Protein AF-0000000087636362 (afdb_homodimer)

Sequence (412 aa):
MTAKDYLDYIVNEIHRTIVATVDDDGLPVTAAIDMMDCDSNGLYFLTAKGKGFYDRLKKREFLALTAMKGEDTMSSVAVSIRGKVRELGYDKIPELFEKNLYMRKIYPTEESMRALTVFQIYEGSGEWFDLSKKPIERASFTFGGVKMKAEGYFITDACIGCGRCTAVCPQDCIIQDGVSYVVQQEHCLHCGNCMKACLVGAVERRMTAKDYLDYIVNEIHRTIVATVDDDGLPVTAAIDMMDCDSNGLYFLTAKGKGFYDRLKKREFLALTAMKGEDTMSSVAVSIRGKVRELGYDKIPELFEKNLYMRKIYPTEESMRALTVFQIYEGSGEWFDLSKKPIERASFTFGGVKMKAEGYFITDACIGCGRCTAVCPQDCIIQDGVSYVVQQEHCLHCGNCMKACLVGAVERR

Solvent-accessible surface area (backbone atoms only — not comparable to full-atom values): 21371 Å² total; per-residue (Å²): 135,53,54,58,52,54,48,46,42,41,36,77,72,50,22,57,26,40,36,23,33,43,49,95,84,62,43,37,43,48,45,81,44,54,36,68,41,63,55,94,62,36,40,29,31,69,48,29,66,49,26,69,67,40,53,34,38,71,72,64,32,42,37,11,28,35,32,62,45,61,91,47,76,68,50,19,35,35,40,31,40,37,31,35,42,47,78,71,40,54,82,58,48,67,64,47,41,71,77,37,58,68,48,44,76,58,35,66,43,73,68,36,45,65,35,39,33,30,38,31,41,43,28,30,40,35,38,41,40,30,50,55,42,88,69,37,42,43,48,76,44,45,38,67,82,47,78,84,73,81,69,44,65,44,53,47,90,64,41,83,48,81,59,57,36,45,76,30,39,59,63,63,36,50,44,78,53,84,66,29,54,42,56,42,68,42,36,57,85,47,37,41,42,37,43,72,54,36,87,73,63,23,45,44,78,79,136,53,52,60,54,55,48,45,41,40,33,75,72,49,22,57,26,40,34,22,32,44,48,98,85,62,44,37,43,48,42,80,44,53,37,68,40,64,56,95,61,35,40,30,32,68,48,29,66,49,25,69,66,40,52,37,39,71,73,64,32,41,36,12,28,35,32,60,46,62,90,46,76,67,50,20,35,36,40,30,39,37,30,34,42,47,80,72,40,54,82,59,47,68,63,47,39,71,79,39,63,68,49,44,76,57,34,66,43,73,67,35,45,66,34,39,34,31,35,30,40,43,28,30,40,35,38,41,42,29,49,55,42,89,69,37,42,42,48,75,44,44,38,65,81,47,78,83,73,81,70,43,66,44,54,47,88,63,43,83,48,81,59,56,35,46,76,31,37,55,63,64,36,50,43,79,54,84,65,30,53,42,55,42,67,41,35,58,84,48,38,41,45,37,43,71,54,35,88,73,65,22,45,43,77,79

Organism: NCBI:txid103891

InterPro domains:
  IPR011576 Pyridoxamine 5'-phosphate oxidase, N-terminal [PF01243] (9-120)
  IPR012349 FMN-binding split barrel [G3DSA:2.30.110.10] (1-151)
  IPR017896 4Fe-4S ferredoxin-type, iron-sulphur binding domain [PF12838] (159-202)
  IPR017896 4Fe-4S ferredoxin-type, iron-sulphur binding domain [PS51379] (150-179)
  IPR017896 4Fe-4S ferredoxin-type, iron-sulphur binding domain [PS51379] (180-206)
  IPR017900 4Fe-4S ferredoxin, iron-sulphur binding, conserved site [PS00198] (159-170)
  IPR050294 Ion-translocating oxidoreductase complex subunit B [PTHR42859] (136-204)

Nearest PDB structures (foldseek):
  2hhz-assembly1_A  TM=7.891E-01  e=2.527E-10  Streptococcus suis 89/1591
  1jnw-assembly1_A-2  TM=7.064E-01  e=2.526E-08  Escherichia coli
  1wv4-assembly1_A  TM=8.082E-01  e=1.285E-06  Escherichia coli
  3dnh-assembly1_A  TM=7.489E-01  e=1.209E-06  Agrobacterium fabrum str. C58
  6ymh-assembly1_AAA  TM=5.806E-01  e=2.604E-07  Escherichia coli K-12

Radius of gyration: 22.86 Å; Cα contacts (8 Å, |Δi|>4): 965; chains: 2; bounding box: 47×76×47 Å

pLDDT: mean 96.62, std 2.36, range [84.81, 98.94]

Foldseek 3Di:
DAPQVVLCCQCPVFQKKKKWFADPVRHIDIDIWGFQDDDQQFTKTKDFCPDPVNVRCVVPQKMKIKTKDDDDDQAMKIKIKIAGKDWPFLVCVVVSCVSPVCVCVVVVDPVSSNRMTMMGRGWIKMKIWGNNDQLTFMDIHIHNPDDDDDFAKFFAPLAQQPCQLCVQAPRSQWADDDSGITGPRGRHPRPCRSCVRDPRRRMDGD/DAPQVVLCCQCPVFQKKKKWFADPVRHIDIDIWGFQDDDQQFTKTKDFCPDPVNVRCVVPQKMKIKTKDDDDDQAMKIKIKIAGKDWPFLVCVVVSCVSPVCVCVVQVDPVSSNRMTMMGRGWIKMKIWGNNDQLTFMDIHIHNPDDDDDFAKFFAPLAQQPCQLCVQAPRSQWADDDSGITGPRGRHPRPCRSCVRDPRRRMDGD

Structure (mmCIF, N/CA/C/O backbone):
data_AF-0000000087636362-model_v1
#
loop_
_entity.id
_entity.type
_entity.pdbx_description
1 polymer Ferredoxin
#
loop_
_atom_site.group_PDB
_atom_site.id
_atom_site.type_symbol
_atom_site.label_atom_id
_atom_site.label_alt_id
_atom_site.label_comp_id
_atom_site.label_asym_id
_atom_site.label_entity_id
_atom_site.label_seq_id
_atom_site.pdbx_PDB_ins_code
_atom_site.Cartn_x
_atom_site.Cartn_y
_atom_site.Cartn_z
_atom_site.occupancy
_atom_site.B_iso_or_equiv
_atom_site.auth_seq_id
_atom_site.auth_comp_id
_atom_site.auth_asym_id
_atom_site.auth_atom_id
_atom_site.pdbx_PDB_model_num
ATOM 1 N N . MET A 1 1 ? -16.781 -16.875 3.848 1 84.81 1 MET A N 1
ATOM 2 C CA . MET A 1 1 ? -16.781 -15.492 4.344 1 84.81 1 MET A CA 1
ATOM 3 C C . MET A 1 1 ? -17.438 -14.555 3.342 1 84.81 1 MET A C 1
ATOM 5 O O . MET A 1 1 ? -17.344 -14.766 2.131 1 84.81 1 MET A O 1
ATOM 9 N N . THR A 1 2 ? -18.188 -13.602 3.812 1 91.44 2 THR A N 1
ATOM 10 C CA . THR A 1 2 ? -18.844 -12.594 2.986 1 91.44 2 THR A CA 1
ATOM 11 C C . THR A 1 2 ? -17.984 -11.344 2.869 1 91.44 2 THR A C 1
ATOM 13 O O . THR A 1 2 ? -16.984 -11.203 3.576 1 91.44 2 THR A O 1
ATOM 16 N N . ALA A 1 3 ? -18.375 -10.5 1.965 1 94.81 3 ALA A N 1
ATOM 17 C CA . ALA A 1 3 ? -17.672 -9.227 1.834 1 94.81 3 ALA A CA 1
ATOM 18 C C . ALA A 1 3 ? -17.641 -8.484 3.164 1 94.81 3 ALA A C 1
ATOM 20 O O . ALA A 1 3 ? -16.625 -7.898 3.531 1 94.81 3 ALA A O 1
ATOM 21 N N . LYS A 1 4 ? -18.719 -8.492 3.857 1 95.5 4 LYS A N 1
ATOM 22 C CA . LYS A 1 4 ? -18.828 -7.809 5.145 1 95.5 4 LYS A CA 1
ATOM 23 C C . LYS A 1 4 ? -17.797 -8.344 6.133 1 95.5 4 LYS A C 1
ATOM 25 O O . LYS A 1 4 ? -17.234 -7.582 6.93 1 95.5 4 LYS A O 1
ATOM 30 N N . ASP A 1 5 ? -17.562 -9.617 6.137 1 97.25 5 ASP A N 1
ATOM 31 C CA . ASP A 1 5 ? -16.594 -10.234 7.023 1 97.25 5 ASP A CA 1
ATOM 32 C C . ASP A 1 5 ? -15.18 -9.703 6.746 1 97.25 5 ASP A C 1
ATOM 34 O O . ASP A 1 5 ? -14.414 -9.445 7.676 1 97.25 5 ASP A O 1
ATOM 38 N N . TYR A 1 6 ? -14.836 -9.562 5.465 1 97.69 6 TYR A N 1
ATOM 39 C CA . TYR A 1 6 ? -13.523 -9.047 5.102 1 97.69 6 TYR A CA 1
ATOM 40 C C . TYR A 1 6 ? -13.375 -7.586 5.508 1 97.69 6 TYR A C 1
ATOM 42 O O . TYR A 1 6 ? -12.328 -7.176 6.008 1 97.69 6 TYR A O 1
ATOM 50 N N . LEU A 1 7 ? -14.445 -6.812 5.277 1 98.31 7 LEU A N 1
ATOM 51 C CA . LEU A 1 7 ? -14.406 -5.41 5.668 1 98.31 7 LEU A CA 1
ATOM 52 C C . LEU A 1 7 ? -14.258 -5.27 7.18 1 98.31 7 LEU A C 1
ATOM 54 O O . LEU A 1 7 ? -13.492 -4.43 7.656 1 98.31 7 LEU A O 1
ATOM 58 N N . ASP A 1 8 ? -14.977 -6.117 7.891 1 98.25 8 ASP A N 1
ATOM 59 C CA . ASP A 1 8 ? -14.883 -6.133 9.352 1 98.25 8 ASP A CA 1
ATOM 60 C C . ASP A 1 8 ? -13.477 -6.52 9.805 1 98.25 8 ASP A C 1
ATOM 62 O O . ASP A 1 8 ? -12.953 -5.949 10.766 1 98.25 8 ASP A O 1
ATOM 66 N N . TYR A 1 9 ? -12.922 -7.488 9.141 1 98.19 9 TYR A N 1
ATOM 67 C CA . TYR A 1 9 ? -11.562 -7.918 9.461 1 98.19 9 TYR A CA 1
ATOM 68 C C . TYR A 1 9 ? -10.57 -6.773 9.273 1 98.19 9 TYR A C 1
ATOM 70 O O . TYR A 1 9 ? -9.695 -6.562 10.117 1 98.19 9 TYR A O 1
ATOM 78 N N . ILE A 1 10 ? -10.727 -5.984 8.211 1 98.44 10 ILE A N 1
ATOM 79 C CA . ILE A 1 10 ? -9.852 -4.852 7.922 1 98.44 10 ILE A CA 1
ATOM 80 C C . ILE A 1 10 ? -9.945 -3.824 9.047 1 98.44 10 ILE A C 1
ATOM 82 O O . ILE A 1 10 ? -8.93 -3.355 9.555 1 98.44 10 ILE A O 1
ATOM 86 N N . VAL A 1 11 ? -11.125 -3.488 9.492 1 98.5 11 VAL A N 1
ATOM 87 C CA . VAL A 1 11 ? -11.336 -2.402 10.445 1 98.5 11 VAL A CA 1
ATOM 88 C C . VAL A 1 11 ? -10.977 -2.869 11.852 1 98.5 11 VAL A C 1
ATOM 90 O O . VAL A 1 11 ? -10.25 -2.184 12.57 1 98.5 11 VAL A O 1
ATOM 93 N N . ASN A 1 12 ? -11.359 -4.086 12.219 1 97.44 12 ASN A N 1
ATOM 94 C CA . ASN A 1 12 ? -11.336 -4.457 13.633 1 97.44 12 ASN A CA 1
ATOM 95 C C . ASN A 1 12 ? -10.125 -5.316 13.969 1 97.44 12 ASN A C 1
ATOM 97 O O . ASN A 1 12 ? -9.727 -5.406 15.125 1 97.44 12 ASN A O 1
ATOM 101 N N . GLU A 1 13 ? -9.578 -5.977 12.969 1 96.88 13 GLU A N 1
ATOM 102 C CA . GLU A 1 13 ? -8.43 -6.836 13.234 1 96.88 13 GLU A CA 1
ATOM 103 C C . GLU A 1 13 ? -7.129 -6.18 12.773 1 96.88 13 GLU A C 1
ATOM 105 O O . GLU A 1 13 ? -6.07 -6.398 13.359 1 96.88 13 GLU A O 1
ATOM 110 N N . ILE A 1 14 ? -7.195 -5.367 11.742 1 96.62 14 ILE A N 1
ATOM 111 C CA . ILE A 1 14 ? -5.977 -4.773 11.195 1 96.62 14 ILE A CA 1
ATOM 112 C C . ILE A 1 14 ? -5.961 -3.275 11.484 1 96.62 14 ILE A C 1
ATOM 114 O O . ILE A 1 14 ? -5.09 -2.787 12.203 1 96.62 14 ILE A O 1
ATOM 118 N N . HIS A 1 15 ? -6.969 -2.537 10.945 1 98 15 HIS A N 1
ATOM 119 C CA . HIS A 1 15 ? -7.191 -1.122 11.227 1 98 15 HIS A CA 1
ATOM 120 C C . HIS A 1 15 ? -6.336 -0.241 10.32 1 98 15 HIS A C 1
ATOM 122 O O . HIS A 1 15 ? -6.863 0.54 9.523 1 98 15 HIS A O 1
ATOM 128 N N . ARG A 1 16 ? -4.965 -0.324 10.516 1 97.19 16 ARG A N 1
ATOM 129 C CA . ARG A 1 16 ? -4.066 0.481 9.695 1 97.19 16 ARG A CA 1
ATOM 130 C C . ARG A 1 16 ? -3.754 -0.219 8.383 1 97.19 16 ARG A C 1
ATOM 132 O O . ARG A 1 16 ? -3.381 -1.395 8.367 1 97.19 16 ARG A O 1
ATOM 139 N N . THR A 1 17 ? -3.947 0.439 7.223 1 98.44 17 THR A N 1
ATOM 140 C CA . THR A 1 17 ? -3.77 -0.101 5.879 1 98.44 17 THR A CA 1
ATOM 141 C C . THR A 1 17 ? -2.834 0.784 5.062 1 98.44 17 THR A C 1
ATOM 143 O O . THR A 1 17 ? -2.463 1.876 5.5 1 98.44 17 THR A O 1
ATOM 146 N N . ILE A 1 18 ? -2.35 0.233 3.975 1 98.81 18 ILE A N 1
ATOM 147 C CA . ILE A 1 18 ? -1.653 1.051 2.986 1 98.81 18 ILE A CA 1
ATOM 148 C C . ILE A 1 18 ? -2.549 1.262 1.769 1 98.81 18 ILE A C 1
ATOM 150 O O . ILE A 1 18 ? -3.031 0.297 1.171 1 98.81 18 ILE A O 1
ATOM 154 N N . VAL A 1 19 ? -2.779 2.502 1.426 1 98.94 19 VAL A N 1
ATOM 155 C CA . VAL A 1 19 ? -3.645 2.879 0.311 1 98.94 19 VAL A CA 1
ATOM 156 C C . VAL A 1 19 ? -2.795 3.398 -0.848 1 98.94 19 VAL A C 1
ATOM 158 O O . VAL A 1 19 ? -1.666 3.85 -0.645 1 98.94 19 VAL A O 1
ATOM 161 N N . ALA A 1 20 ? -3.344 3.25 -1.992 1 98.94 20 ALA A N 1
ATOM 162 C CA . ALA A 1 20 ? -2.703 3.773 -3.195 1 98.94 20 ALA A CA 1
ATOM 163 C C . ALA A 1 20 ? -3.672 4.633 -4.004 1 98.94 20 ALA A C 1
ATOM 165 O O . ALA A 1 20 ? -4.852 4.289 -4.137 1 98.94 20 ALA A O 1
ATOM 166 N N . THR A 1 21 ? -3.201 5.707 -4.453 1 98.88 21 THR A N 1
ATOM 167 C CA . THR A 1 21 ? -3.85 6.578 -5.43 1 98.88 21 THR A CA 1
ATOM 168 C C . THR A 1 21 ? -2.918 6.867 -6.602 1 98.88 21 THR A C 1
ATOM 170 O O . THR A 1 21 ? -1.834 6.285 -6.699 1 98.88 21 THR A O 1
ATOM 173 N N . VAL A 1 22 ? -3.404 7.668 -7.496 1 98.81 22 VAL A N 1
ATOM 174 C CA . VAL A 1 22 ? -2.621 8.016 -8.68 1 98.81 22 VAL A CA 1
ATOM 175 C C . VAL A 1 22 ? -2.494 9.531 -8.789 1 98.81 22 VAL A C 1
ATOM 177 O O . VAL A 1 22 ? -3.48 10.258 -8.633 1 98.81 22 VAL A O 1
ATOM 180 N N . ASP A 1 23 ? -1.282 9.977 -9.055 1 98.12 23 ASP A N 1
ATOM 181 C CA . ASP A 1 23 ? -1.073 11.414 -9.141 1 98.12 23 ASP A CA 1
ATOM 182 C C . ASP A 1 23 ? -1.365 11.93 -10.547 1 98.12 23 ASP A C 1
ATOM 184 O O . ASP A 1 23 ? -1.878 11.188 -11.391 1 98.12 23 ASP A O 1
ATOM 188 N N . ASP A 1 24 ? -1.047 13.188 -10.805 1 97.25 24 ASP A N 1
ATOM 189 C CA . ASP A 1 24 ? -1.434 13.836 -12.055 1 97.25 24 ASP A CA 1
ATOM 190 C C . ASP A 1 24 ? -0.613 13.305 -13.227 1 97.25 24 ASP A C 1
ATOM 192 O O . ASP A 1 24 ? -0.989 13.484 -14.391 1 97.25 24 ASP A O 1
ATOM 196 N N . ASP A 1 25 ? 0.473 12.672 -12.953 1 96.94 25 ASP A N 1
ATOM 197 C CA . ASP A 1 25 ? 1.314 12.094 -14 1 96.94 25 ASP A CA 1
ATOM 198 C C . ASP A 1 25 ? 0.926 10.641 -14.266 1 96.94 25 ASP A C 1
ATOM 200 O O . ASP A 1 25 ? 1.577 9.953 -15.062 1 96.94 25 ASP A O 1
ATOM 204 N N . GLY A 1 26 ? -0.041 10.148 -13.523 1 97.75 26 GLY A N 1
ATOM 205 C CA . GLY A 1 26 ? -0.483 8.773 -13.703 1 97.75 26 GLY A CA 1
ATOM 206 C C . GLY A 1 26 ? 0.352 7.773 -12.93 1 97.75 26 GLY A C 1
ATOM 207 O O . GLY A 1 26 ? 0.348 6.582 -13.242 1 97.75 26 GLY A O 1
ATOM 208 N N . LEU A 1 27 ? 1.085 8.242 -11.969 1 98.56 27 LEU A N 1
ATOM 209 C CA . LEU A 1 27 ? 1.963 7.375 -11.188 1 98.56 27 LEU A CA 1
ATOM 210 C C . LEU A 1 27 ? 1.368 7.094 -9.812 1 98.56 27 LEU A C 1
ATOM 212 O O . LEU A 1 27 ? 0.702 7.953 -9.234 1 98.56 27 LEU A O 1
ATOM 216 N N . PRO A 1 28 ? 1.632 5.949 -9.312 1 98.81 28 PRO A N 1
ATOM 217 C CA . PRO A 1 28 ? 1.049 5.586 -8.023 1 98.81 28 PRO A CA 1
ATOM 218 C C . PRO A 1 28 ? 1.705 6.316 -6.852 1 98.81 28 PRO A C 1
ATOM 220 O O . PRO A 1 28 ? 2.885 6.672 -6.926 1 98.81 28 PRO A O 1
ATOM 223 N N . VAL A 1 29 ? 0.965 6.531 -5.793 1 98.81 29 VAL A N 1
ATOM 224 C CA . VAL A 1 29 ? 1.385 7.074 -4.504 1 98.81 29 VAL A CA 1
ATOM 225 C C . VAL A 1 29 ? 0.766 6.258 -3.373 1 98.81 29 VAL A C 1
ATOM 227 O O . VAL A 1 29 ? -0.43 5.961 -3.398 1 98.81 29 VAL A O 1
ATOM 230 N N . THR A 1 30 ? 1.563 5.91 -2.404 1 98.81 30 THR A N 1
ATOM 231 C CA . THR A 1 30 ? 1.045 5.125 -1.287 1 98.81 30 THR A CA 1
ATOM 232 C C . THR A 1 30 ? 1.102 5.93 0.008 1 98.81 30 THR A C 1
ATOM 234 O O . THR A 1 30 ? 1.852 6.902 0.109 1 98.81 30 THR A O 1
ATOM 237 N N . ALA A 1 31 ? 0.295 5.551 0.93 1 97.88 31 ALA A N 1
ATOM 238 C CA . ALA A 1 31 ? 0.28 6.129 2.27 1 97.88 31 ALA A CA 1
ATOM 239 C C . ALA A 1 31 ? -0.372 5.18 3.271 1 97.88 31 ALA A C 1
ATOM 241 O O . ALA A 1 31 ? -1.225 4.371 2.902 1 97.88 31 ALA A O 1
ATOM 242 N N . ALA A 1 32 ? 0.038 5.316 4.492 1 98.06 32 ALA A N 1
ATOM 243 C CA . ALA A 1 32 ? -0.635 4.594 5.566 1 98.06 32 ALA A CA 1
ATOM 244 C C . ALA A 1 32 ? -1.906 5.316 6.004 1 98.06 32 ALA A C 1
ATOM 246 O O . ALA A 1 32 ? -1.877 6.512 6.301 1 98.06 32 ALA A O 1
ATOM 247 N N . ILE A 1 33 ? -3.018 4.621 6 1 98.25 33 ILE A N 1
ATOM 248 C CA . ILE A 1 33 ? -4.309 5.184 6.375 1 98.25 33 ILE A CA 1
ATOM 249 C C . ILE A 1 33 ? -5.07 4.188 7.246 1 98.25 33 ILE A C 1
ATOM 251 O O . ILE A 1 33 ? -5.137 2.998 6.93 1 98.25 33 ILE A O 1
ATOM 255 N N . ASP A 1 34 ? -5.59 4.664 8.32 1 98.44 34 ASP A N 1
ATOM 256 C CA . ASP A 1 34 ? -6.426 3.832 9.172 1 98.44 34 ASP A CA 1
ATOM 257 C C . ASP A 1 34 ? -7.844 3.719 8.617 1 98.44 34 ASP A C 1
ATOM 259 O O . ASP A 1 34 ? -8.438 4.719 8.203 1 98.44 34 ASP A O 1
ATOM 263 N N . MET A 1 35 ? -8.344 2.504 8.555 1 98.75 35 MET A N 1
ATOM 264 C CA . MET A 1 35 ? -9.766 2.301 8.273 1 98.75 35 MET A CA 1
ATOM 265 C C . MET A 1 35 ? -10.594 2.383 9.547 1 98.75 35 MET A C 1
ATOM 267 O O . MET A 1 35 ? -10.477 1.521 10.422 1 98.75 35 MET A O 1
ATOM 271 N N . MET A 1 36 ? -11.477 3.367 9.594 1 98.56 36 MET A N 1
ATOM 272 C CA . MET A 1 36 ? -12.055 3.832 10.852 1 98.56 36 MET A CA 1
ATOM 273 C C . MET A 1 36 ? -13.312 3.041 11.203 1 98.56 36 MET A C 1
ATOM 275 O O . MET A 1 36 ? -13.672 2.92 12.375 1 98.56 36 MET A O 1
ATOM 279 N N . ASP A 1 37 ? -14.008 2.67 10.188 1 98.56 37 ASP A N 1
ATOM 280 C CA . ASP A 1 37 ? -15.289 1.993 10.375 1 98.56 37 ASP A CA 1
ATOM 281 C C . ASP A 1 37 ? -15.703 1.25 9.109 1 98.56 37 ASP A C 1
ATOM 283 O O . ASP A 1 37 ? -15.086 1.409 8.062 1 98.56 37 ASP A O 1
ATOM 287 N N . CYS A 1 38 ? -16.688 0.372 9.266 1 98.31 38 CYS A N 1
ATOM 288 C CA . CYS A 1 38 ? -17.281 -0.323 8.133 1 98.31 38 CYS A CA 1
ATOM 289 C C . CYS A 1 38 ? -18.734 -0.689 8.414 1 98.31 38 CYS A C 1
ATOM 291 O O . CYS A 1 38 ? -19.156 -0.726 9.57 1 98.31 38 CYS A O 1
ATOM 293 N N . ASP A 1 39 ? -19.484 -0.833 7.426 1 96 39 ASP A N 1
ATOM 294 C CA . ASP A 1 39 ? -20.828 -1.402 7.461 1 96 39 ASP A CA 1
ATOM 295 C C . ASP A 1 39 ? -21.172 -2.074 6.133 1 96 39 ASP A C 1
ATOM 297 O O . ASP A 1 39 ? -20.281 -2.439 5.363 1 96 39 ASP A O 1
ATOM 301 N N . SER A 1 40 ? -22.422 -2.355 5.879 1 92.88 40 SER A N 1
ATOM 302 C CA . SER A 1 40 ? -22.844 -3.051 4.664 1 92.88 40 SER A CA 1
ATOM 303 C C . SER A 1 40 ? -22.609 -2.191 3.428 1 92.88 40 SER A C 1
ATOM 305 O O . SER A 1 40 ? -22.656 -2.691 2.301 1 92.88 40 SER A O 1
ATOM 307 N N . ASN A 1 41 ? -22.344 -0.936 3.666 1 92.69 41 ASN A N 1
ATOM 308 C CA . ASN A 1 41 ? -22.219 -0.007 2.547 1 92.69 41 ASN A CA 1
ATOM 309 C C . ASN A 1 41 ? -20.75 0.246 2.191 1 92.69 41 ASN A C 1
ATOM 311 O O . ASN A 1 41 ? -20.453 0.934 1.212 1 92.69 41 ASN A O 1
ATOM 315 N N . GLY A 1 42 ? -19.891 -0.252 3.008 1 97.25 42 GLY A N 1
ATOM 316 C CA . GLY A 1 42 ? -18.5 -0.09 2.615 1 97.25 42 GLY A CA 1
ATOM 317 C C . GLY A 1 42 ? -17.594 0.269 3.775 1 97.25 42 GLY A C 1
ATOM 318 O O . GLY A 1 42 ? -17.844 -0.114 4.918 1 97.25 42 GLY A O 1
ATOM 319 N N . LEU A 1 43 ? -16.438 0.867 3.512 1 98.56 43 LEU A N 1
ATOM 320 C CA . LEU A 1 43 ? -15.391 1.241 4.461 1 98.56 43 LEU A CA 1
ATOM 321 C C . LEU A 1 43 ? -15.305 2.758 4.605 1 98.56 43 LEU A C 1
ATOM 323 O O . LEU A 1 43 ? -15.547 3.49 3.645 1 98.56 43 LEU A O 1
ATOM 327 N N . TYR A 1 44 ? -14.906 3.197 5.781 1 98.81 44 TYR A N 1
ATOM 328 C CA . TYR A 1 44 ? -14.812 4.625 6.066 1 98.81 44 TYR A CA 1
ATOM 329 C C . TYR A 1 44 ? -13.422 4.98 6.59 1 98.81 44 TYR A C 1
ATOM 331 O O . TYR A 1 44 ? -12.875 4.273 7.434 1 98.81 44 TYR A O 1
ATOM 339 N N . PHE A 1 45 ? -12.891 6.02 6.102 1 98.81 45 PHE A N 1
ATOM 340 C CA . PHE A 1 45 ? -11.609 6.547 6.57 1 98.81 45 PHE A CA 1
ATOM 341 C C . PHE A 1 45 ? -11.602 8.07 6.535 1 98.81 45 PHE A C 1
ATOM 343 O O . PHE A 1 45 ? -12.562 8.688 6.062 1 98.81 45 PHE A O 1
ATOM 350 N N . LEU A 1 46 ? -10.523 8.648 7.109 1 98.06 46 LEU A N 1
ATOM 351 C CA . LEU A 1 46 ? -10.438 10.102 7.18 1 98.06 46 LEU A CA 1
ATOM 352 C C . LEU A 1 46 ? -9.102 10.594 6.625 1 98.06 46 LEU A C 1
ATOM 354 O O . LEU A 1 46 ? -8.125 9.844 6.598 1 98.06 46 LEU A O 1
ATOM 358 N N . THR A 1 47 ? -9.133 11.781 6.156 1 98.19 47 THR A N 1
ATOM 359 C CA . THR A 1 47 ? -7.918 12.492 5.777 1 98.19 47 THR A CA 1
ATOM 360 C C . THR A 1 47 ? -8.102 14 5.926 1 98.19 47 THR A C 1
ATOM 362 O O . THR A 1 47 ? -9.227 14.477 6.098 1 98.19 47 THR A O 1
ATOM 365 N N . ALA A 1 48 ? -6.984 14.688 6.039 1 98 48 ALA A N 1
ATOM 366 C CA . ALA A 1 48 ? -7.031 16.141 6.062 1 98 48 ALA A CA 1
ATOM 367 C C . ALA A 1 48 ? -7.102 16.719 4.652 1 98 48 ALA A C 1
ATOM 369 O O . ALA A 1 48 ? -6.426 16.234 3.742 1 98 48 ALA A O 1
ATOM 370 N N . LYS A 1 49 ? -7.852 17.734 4.453 1 97.19 49 LYS A N 1
ATOM 371 C CA . LYS A 1 49 ? -8.102 18.344 3.148 1 97.19 49 LYS A CA 1
ATOM 372 C C . LYS A 1 49 ? -6.832 19 2.596 1 97.19 49 LYS A C 1
ATOM 374 O O . LYS A 1 49 ? -6.742 19.281 1.398 1 97.19 49 LYS A O 1
ATOM 379 N N . GLY A 1 50 ? -5.895 19.219 3.418 1 96.94 50 GLY A N 1
ATOM 380 C CA . GLY A 1 50 ? -4.66 19.859 2.992 1 96.94 50 GLY A CA 1
ATOM 381 C C . GLY A 1 50 ? -3.641 18.875 2.445 1 96.94 50 GLY A C 1
ATOM 382 O O . GLY A 1 50 ? -2.611 19.281 1.899 1 96.94 50 GLY A O 1
ATOM 383 N N . LYS A 1 51 ? -3.893 17.641 2.561 1 97.38 51 LYS A N 1
ATOM 384 C CA . LYS A 1 51 ? -2.949 16.609 2.129 1 97.38 51 LYS A CA 1
ATOM 385 C C . LYS A 1 51 ? -3.07 16.359 0.629 1 97.38 51 LYS A C 1
ATOM 387 O O . LYS A 1 51 ? -4.152 16.484 0.057 1 97.38 51 LYS A O 1
ATOM 392 N N . GLY A 1 52 ? -1.947 15.938 -0.017 1 97.31 52 GLY A N 1
ATOM 393 C CA . GLY A 1 52 ? -1.999 15.492 -1.399 1 97.31 52 GLY A CA 1
ATOM 394 C C . GLY A 1 52 ? -2.936 14.32 -1.611 1 97.31 52 GLY A C 1
ATOM 395 O O . GLY A 1 52 ? -3.574 14.211 -2.66 1 97.31 52 GLY A O 1
ATOM 396 N N . PHE A 1 53 ? -2.99 13.516 -0.592 1 98.62 53 PHE A N 1
ATOM 397 C CA . PHE A 1 53 ? -3.891 12.375 -0.626 1 98.62 53 PHE A CA 1
ATOM 398 C C . PHE A 1 53 ? -5.32 12.82 -0.913 1 98.62 53 PHE A C 1
ATOM 400 O O . PHE A 1 53 ? -5.996 12.242 -1.768 1 98.62 53 PHE A O 1
ATOM 407 N N . TYR A 1 54 ? -5.73 13.812 -0.292 1 98.62 54 TYR A N 1
ATOM 408 C CA . TYR A 1 54 ? -7.062 14.367 -0.494 1 98.62 54 TYR A CA 1
ATOM 409 C C . TYR A 1 54 ? -7.254 14.812 -1.938 1 98.62 54 TYR A C 1
ATOM 411 O O . TYR A 1 54 ? -8.266 14.492 -2.568 1 98.62 54 TYR A O 1
ATOM 419 N N . ASP A 1 55 ? -6.332 15.531 -2.465 1 98.19 55 ASP A N 1
ATOM 420 C CA . ASP A 1 55 ? -6.422 16.031 -3.832 1 98.19 55 ASP A CA 1
ATOM 421 C C . ASP A 1 55 ? -6.602 14.883 -4.828 1 98.19 55 ASP A C 1
ATOM 423 O O . ASP A 1 55 ? -7.434 14.961 -5.73 1 98.19 55 ASP A O 1
ATOM 427 N N . ARG A 1 56 ? -5.809 13.891 -4.625 1 98.62 56 ARG A N 1
ATOM 428 C CA . ARG A 1 56 ? -5.844 12.766 -5.547 1 98.62 56 ARG A CA 1
ATOM 429 C C . ARG A 1 56 ? -7.172 12.016 -5.441 1 98.62 56 ARG A C 1
ATOM 431 O O . ARG A 1 56 ? -7.715 11.562 -6.453 1 98.62 56 ARG A O 1
ATOM 438 N N . LEU A 1 57 ? -7.727 11.859 -4.223 1 98.75 57 LEU A N 1
ATOM 439 C CA . LEU A 1 57 ? -9.031 11.227 -4.031 1 98.75 57 LEU A CA 1
ATOM 440 C C . LEU A 1 57 ? -10.125 12.023 -4.723 1 98.75 57 LEU A C 1
ATOM 442 O O . LEU A 1 57 ? -11.008 11.453 -5.367 1 98.75 57 LEU A O 1
ATOM 446 N N . LYS A 1 58 ? -10.062 13.305 -4.574 1 98.44 58 LYS A N 1
ATOM 447 C CA . LYS A 1 58 ? -11.078 14.164 -5.172 1 98.44 58 LYS A CA 1
ATOM 448 C C . LYS A 1 58 ? -11.031 14.094 -6.695 1 98.44 58 LYS A C 1
ATOM 450 O O . LYS A 1 58 ? -12.078 14.117 -7.355 1 98.44 58 LYS A O 1
ATOM 455 N N . LYS A 1 59 ? -9.891 14.023 -7.172 1 98.06 59 LYS A N 1
ATOM 456 C CA . LYS A 1 59 ? -9.711 14.078 -8.617 1 98.06 59 LYS A CA 1
ATOM 457 C C . LYS A 1 59 ? -10.117 12.766 -9.273 1 98.06 59 LYS A C 1
ATOM 459 O O . LYS A 1 59 ? -10.742 12.766 -10.336 1 98.06 59 LYS A O 1
ATOM 464 N N . ARG A 1 60 ? -9.797 11.586 -8.648 1 97.81 60 ARG A N 1
ATOM 465 C CA . ARG A 1 60 ? -9.953 10.312 -9.344 1 97.81 60 ARG A CA 1
ATOM 466 C C . ARG A 1 60 ? -11.125 9.523 -8.773 1 97.81 60 ARG A C 1
ATOM 468 O O . ARG A 1 60 ? -11.641 8.609 -9.422 1 97.81 60 ARG A O 1
ATOM 475 N N . GLU A 1 61 ? -11.422 9.766 -7.492 1 98.5 61 GLU A N 1
ATOM 476 C CA . GLU A 1 61 ?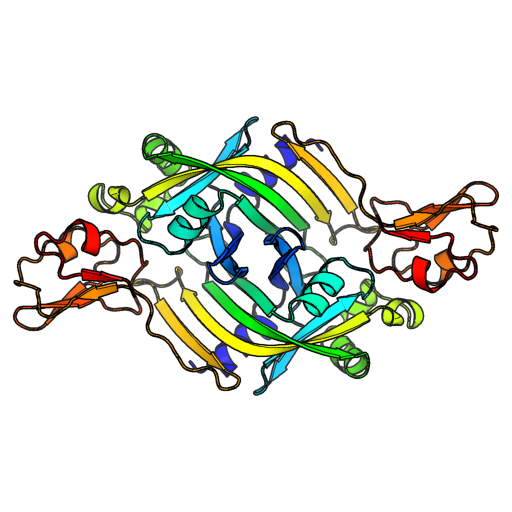 -12.508 9.109 -6.77 1 98.5 61 GLU A CA 1
ATOM 477 C C . GLU A 1 61 ? -12.352 7.59 -6.805 1 98.5 61 GLU A C 1
ATOM 479 O O . GLU A 1 61 ? -13.328 6.863 -7.012 1 98.5 61 GLU A O 1
ATOM 484 N N . PHE A 1 62 ? -11.172 7.137 -6.777 1 98.81 62 PHE A N 1
ATOM 485 C CA . PHE A 1 62 ? -10.812 5.727 -6.797 1 98.81 62 PHE A CA 1
ATOM 486 C C . PHE A 1 62 ? -9.539 5.477 -5.992 1 98.81 62 PHE A C 1
ATOM 488 O O . PHE A 1 62 ? -8.648 6.328 -5.953 1 98.81 62 PHE A O 1
ATOM 495 N N . LEU A 1 63 ? -9.453 4.352 -5.316 1 98.88 63 LEU A N 1
ATOM 496 C CA . LEU A 1 63 ? -8.219 3.973 -4.637 1 98.88 63 LEU A CA 1
ATOM 497 C C . LEU A 1 63 ? -8.07 2.457 -4.582 1 98.88 63 LEU A C 1
ATOM 499 O O . LEU A 1 63 ? -9.008 1.725 -4.906 1 98.88 63 LEU A O 1
ATOM 503 N N . ALA A 1 64 ? -6.938 1.963 -4.316 1 98.94 64 ALA A N 1
ATOM 504 C CA . ALA A 1 64 ? -6.652 0.592 -3.9 1 98.94 64 ALA A CA 1
ATOM 505 C C . ALA A 1 64 ? -6.059 0.555 -2.496 1 98.94 64 ALA A C 1
ATOM 507 O O . ALA A 1 64 ? -5.434 1.522 -2.055 1 98.94 64 ALA A O 1
ATOM 508 N N . LEU A 1 65 ? -6.23 -0.512 -1.788 1 98.94 65 LEU A N 1
ATOM 509 C CA . LEU A 1 65 ? -5.582 -0.679 -0.49 1 98.94 65 LEU A CA 1
ATOM 510 C C . LEU A 1 65 ? -5.258 -2.145 -0.23 1 98.94 65 LEU A C 1
ATOM 512 O O . LEU A 1 65 ? -5.867 -3.037 -0.825 1 98.94 65 LEU A O 1
ATOM 516 N N . THR A 1 66 ? -4.262 -2.393 0.553 1 98.88 66 THR A N 1
ATOM 517 C CA . THR A 1 66 ? -3.975 -3.703 1.129 1 98.88 66 THR A CA 1
ATOM 518 C C . THR A 1 66 ? -3.818 -3.604 2.645 1 98.88 66 THR A C 1
ATOM 520 O O . THR A 1 66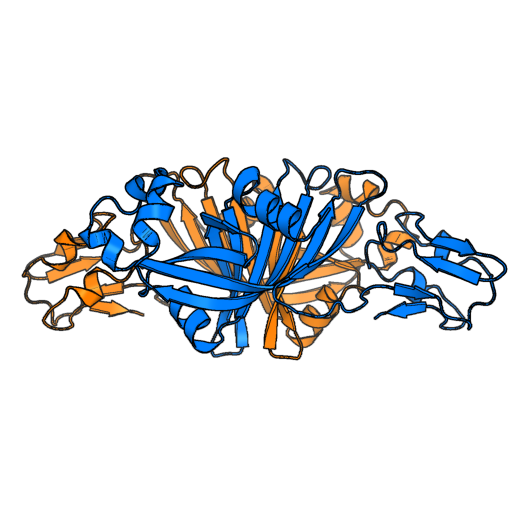 ? -3.078 -2.754 3.143 1 98.88 66 THR A O 1
ATOM 523 N N . ALA A 1 67 ? -4.641 -4.316 3.322 1 98.56 67 ALA A N 1
ATOM 524 C CA . ALA A 1 67 ? -4.523 -4.543 4.762 1 98.56 67 ALA A CA 1
ATOM 525 C C . ALA A 1 67 ? -3.805 -5.859 5.055 1 98.56 67 ALA A C 1
ATOM 527 O O . ALA A 1 67 ? -4.125 -6.891 4.461 1 98.56 67 ALA A O 1
ATOM 528 N N . MET A 1 68 ? -2.865 -5.797 5.941 1 97.38 68 MET A N 1
ATOM 529 C CA . MET A 1 68 ? -2.086 -7.008 6.191 1 97.38 68 MET A CA 1
ATOM 530 C C . MET A 1 68 ? -1.885 -7.227 7.688 1 97.38 68 MET A C 1
ATOM 532 O O . MET A 1 68 ? -1.661 -6.273 8.438 1 97.38 68 MET A O 1
ATOM 536 N N . LYS A 1 69 ? -1.958 -8.398 8.094 1 95.88 69 LYS A N 1
ATOM 537 C CA . LYS A 1 69 ? -1.714 -8.836 9.469 1 95.88 69 LYS A CA 1
ATOM 538 C C . LYS A 1 69 ? -0.804 -10.062 9.5 1 95.88 69 LYS A C 1
ATOM 540 O O . LYS A 1 69 ? -0.944 -10.969 8.68 1 95.88 69 LYS A O 1
ATOM 545 N N . GLY A 1 70 ? 0.13 -10.102 10.477 1 93.62 70 GLY A N 1
ATOM 546 C CA . GLY A 1 70 ? 1.05 -11.219 10.641 1 93.62 70 GLY A CA 1
ATOM 547 C C . GLY A 1 70 ? 2.426 -10.789 11.117 1 93.62 70 GLY A C 1
ATOM 548 O O . GLY A 1 70 ? 2.811 -9.633 10.953 1 93.62 70 GLY A O 1
ATOM 549 N N . GLU A 1 71 ? 3.207 -11.68 11.633 1 90.19 71 GLU A N 1
ATOM 550 C CA . GLU A 1 71 ? 4.523 -11.375 12.188 1 90.19 71 GLU A CA 1
ATOM 551 C C . GLU A 1 71 ? 5.609 -11.508 11.125 1 90.19 71 GLU A C 1
ATOM 553 O O . GLU A 1 71 ? 6.641 -10.828 11.195 1 90.19 71 GLU A O 1
ATOM 558 N N . ASP A 1 72 ? 5.387 -12.469 10.273 1 92.81 72 ASP A N 1
ATOM 559 C CA . ASP A 1 72 ? 6.293 -12.695 9.156 1 92.81 72 ASP A CA 1
ATOM 560 C C . ASP A 1 72 ? 5.531 -13.133 7.906 1 92.81 72 ASP A C 1
ATOM 562 O O . ASP A 1 72 ? 4.309 -13.281 7.941 1 92.81 72 ASP A O 1
ATOM 566 N N . THR A 1 73 ? 6.23 -13.305 6.852 1 92.06 73 THR A N 1
ATOM 567 C CA . THR A 1 73 ? 5.609 -13.602 5.566 1 92.06 73 THR A CA 1
ATOM 568 C C . THR A 1 73 ? 4.766 -14.867 5.648 1 92.06 73 THR A C 1
ATOM 570 O O . THR A 1 73 ? 3.613 -14.883 5.211 1 92.06 73 THR A O 1
ATOM 573 N N . MET A 1 74 ? 5.246 -15.898 6.305 1 93.62 74 MET A N 1
ATOM 574 C CA . MET A 1 74 ? 4.594 -17.203 6.297 1 93.62 74 MET A CA 1
ATOM 575 C C . MET A 1 74 ? 3.43 -17.234 7.281 1 93.62 74 MET A C 1
ATOM 577 O O . MET A 1 74 ? 2.688 -18.219 7.34 1 93.62 74 MET A O 1
ATOM 581 N N . SER A 1 75 ? 3.16 -16.188 7.992 1 94.75 75 SER A N 1
ATOM 582 C CA . SER A 1 75 ? 2.037 -16.109 8.922 1 94.75 75 SER A CA 1
ATOM 583 C C . SER A 1 75 ? 1.115 -14.945 8.57 1 94.75 75 SER A C 1
ATOM 585 O O . SER A 1 75 ? 0.272 -14.547 9.375 1 94.75 75 SER A O 1
ATOM 587 N N . SER A 1 76 ? 1.258 -14.461 7.449 1 95.81 76 SER A N 1
ATOM 588 C CA . SER A 1 76 ? 0.577 -13.211 7.129 1 95.81 76 SER A CA 1
ATOM 589 C C . SER A 1 76 ? -0.699 -13.461 6.332 1 95.81 76 SER A C 1
ATOM 591 O O . SER A 1 76 ? -0.772 -14.414 5.555 1 95.81 76 SER A O 1
ATOM 593 N N . VAL A 1 77 ? -1.646 -12.656 6.559 1 97.12 77 VAL A N 1
ATOM 594 C CA . VAL A 1 77 ? -2.896 -12.555 5.812 1 97.12 77 VAL A CA 1
ATOM 595 C C . VAL A 1 77 ? -3.045 -11.148 5.238 1 97.12 77 VAL A C 1
ATOM 597 O O . VAL A 1 77 ? -2.748 -10.164 5.914 1 97.12 77 VAL A O 1
ATOM 600 N N . ALA A 1 78 ? -3.453 -11.125 3.986 1 98.06 78 ALA A N 1
ATOM 601 C CA . ALA A 1 78 ? -3.654 -9.836 3.342 1 98.06 78 ALA A CA 1
ATOM 602 C C . ALA A 1 78 ? -5.051 -9.734 2.736 1 98.06 78 ALA A C 1
ATOM 604 O O . ALA A 1 78 ? -5.594 -10.727 2.246 1 98.06 78 ALA A O 1
ATOM 605 N N . VAL A 1 79 ? -5.633 -8.602 2.822 1 98.5 79 VAL A N 1
ATOM 606 C CA . VAL A 1 79 ? -6.859 -8.258 2.111 1 98.5 79 VAL A CA 1
ATOM 607 C C . VAL A 1 79 ? -6.621 -7.039 1.226 1 98.5 79 VAL A C 1
ATOM 609 O O . VAL A 1 79 ? -6.234 -5.973 1.715 1 98.5 79 VAL A O 1
ATOM 612 N N . SER A 1 80 ? -6.812 -7.219 -0.023 1 98.69 80 SER A N 1
ATOM 613 C CA . SER A 1 80 ? -6.676 -6.117 -0.969 1 98.69 80 SER A CA 1
ATOM 614 C C . SER A 1 80 ? -8.031 -5.707 -1.538 1 98.69 80 SER A C 1
ATOM 616 O O . SER A 1 80 ? -8.875 -6.559 -1.823 1 98.69 80 SER A O 1
ATOM 618 N N . ILE A 1 81 ? -8.18 -4.426 -1.677 1 98.69 81 ILE A N 1
ATOM 619 C CA . ILE A 1 81 ? -9.414 -3.885 -2.232 1 98.69 81 ILE A CA 1
ATOM 620 C C . ILE A 1 81 ? -9.094 -2.805 -3.262 1 98.69 81 ILE A C 1
ATOM 622 O O . ILE A 1 81 ? -8.156 -2.02 -3.072 1 98.69 81 ILE A O 1
ATOM 626 N N . ARG A 1 82 ? -9.812 -2.752 -4.262 1 98.5 82 ARG A N 1
ATOM 627 C CA . ARG A 1 82 ? -9.883 -1.652 -5.219 1 98.5 82 ARG A CA 1
ATOM 628 C C . ARG A 1 82 ? -11.312 -1.164 -5.391 1 98.5 82 ARG A C 1
ATOM 630 O O . ARG A 1 82 ? -12.234 -1.97 -5.531 1 98.5 82 ARG A O 1
ATOM 637 N N . GLY A 1 83 ? -11.422 0.128 -5.344 1 98.5 83 GLY A N 1
ATOM 638 C CA . GLY A 1 83 ? -12.812 0.542 -5.426 1 98.5 83 GLY A CA 1
ATOM 639 C C . GLY A 1 83 ? -12.977 2.045 -5.531 1 98.5 83 GLY A C 1
ATOM 640 O O . GLY A 1 83 ? -12 2.791 -5.473 1 98.5 83 GLY A O 1
ATOM 641 N N . LYS A 1 84 ? -14.195 2.488 -5.707 1 98.75 84 LYS A N 1
ATOM 642 C CA . LYS A 1 84 ? -14.586 3.891 -5.816 1 98.75 84 LYS A CA 1
ATOM 643 C C . LYS A 1 84 ? -14.781 4.516 -4.438 1 98.75 84 LYS A C 1
ATOM 645 O O . LYS A 1 84 ? -15.25 3.85 -3.512 1 98.75 84 LYS A O 1
ATOM 650 N N . VAL A 1 85 ? -14.484 5.789 -4.379 1 98.81 85 VAL A N 1
ATOM 651 C CA . VAL A 1 85 ? -14.602 6.496 -3.107 1 98.81 85 VAL A CA 1
ATOM 652 C C . VAL A 1 85 ? -15.422 7.77 -3.305 1 98.81 85 VAL A C 1
ATOM 654 O O . VAL A 1 85 ? -15.492 8.305 -4.414 1 98.81 85 VAL A O 1
ATOM 657 N N . ARG A 1 86 ? -16.016 8.219 -2.273 1 98.75 86 ARG A N 1
ATOM 658 C CA . ARG A 1 86 ? -16.703 9.5 -2.25 1 98.75 86 ARG A CA 1
ATOM 659 C C . ARG A 1 86 ? -16.5 10.211 -0.913 1 98.75 86 ARG A C 1
ATOM 661 O O . ARG A 1 86 ? -16.359 9.555 0.124 1 98.75 86 ARG A O 1
ATOM 668 N N . GLU A 1 87 ? -16.469 11.461 -0.955 1 98.69 87 GLU A N 1
ATOM 669 C CA . GLU A 1 87 ? -16.359 12.281 0.247 1 98.69 87 GLU A CA 1
ATOM 670 C C . GLU A 1 87 ? -17.703 12.43 0.944 1 98.69 87 GLU A C 1
ATOM 672 O O . GLU A 1 87 ? -18.719 12.703 0.295 1 98.69 87 GLU A O 1
ATOM 677 N N . LEU A 1 88 ? -17.703 12.266 2.242 1 98.06 88 LEU A N 1
ATOM 678 C CA . LEU A 1 88 ? -18.938 12.383 3.01 1 98.06 88 LEU A CA 1
ATOM 679 C C . LEU A 1 88 ? -18.969 13.672 3.822 1 98.06 88 LEU A C 1
ATOM 681 O O . LEU A 1 88 ? -20.016 14.094 4.289 1 98.06 88 LEU A O 1
ATOM 685 N N . GLY A 1 89 ? -17.781 14.242 4 1 96.88 89 GLY A N 1
ATOM 686 C CA . GLY A 1 89 ? -17.719 15.492 4.742 1 96.88 89 GLY A CA 1
ATOM 687 C C . GLY A 1 89 ? -17.391 15.297 6.211 1 96.88 89 GLY A C 1
ATOM 688 O O . GLY A 1 89 ? -16.781 14.289 6.586 1 96.88 89 GLY A O 1
ATOM 689 N N . TYR A 1 90 ? -17.688 16.266 7.039 1 96.06 90 TYR A N 1
ATOM 690 C CA . TYR A 1 90 ? -17.234 16.344 8.422 1 96.06 90 TYR A CA 1
ATOM 691 C C . TYR A 1 90 ? -18.219 15.648 9.359 1 96.06 90 TYR A C 1
ATOM 693 O O . TYR A 1 90 ? -17.859 15.281 10.484 1 96.06 90 TYR A O 1
ATOM 701 N N . ASP A 1 91 ? -19.406 15.391 9 1 94.31 91 ASP A N 1
ATOM 702 C CA . ASP A 1 91 ? -20.516 15.055 9.883 1 94.31 91 ASP A CA 1
ATOM 703 C C . ASP A 1 91 ? -20.25 13.766 10.648 1 94.31 91 ASP A C 1
ATOM 705 O O . ASP A 1 91 ? -20.703 13.602 11.781 1 94.31 91 ASP A O 1
ATOM 709 N N . LYS A 1 92 ? -19.516 12.875 10.086 1 95.5 92 LYS A N 1
ATOM 710 C CA . LYS A 1 92 ? -19.297 11.578 10.711 1 95.5 92 LYS A CA 1
ATOM 711 C C . LYS A 1 92 ? -18.094 11.602 11.625 1 95.5 92 LYS A C 1
ATOM 713 O O . LYS A 1 92 ? -17.828 10.633 12.352 1 95.5 92 LYS A O 1
ATOM 718 N N . ILE A 1 93 ? -17.359 12.664 11.68 1 96.56 93 ILE A N 1
ATOM 719 C CA . ILE A 1 93 ? -16.062 12.719 12.352 1 96.56 93 ILE A CA 1
ATOM 720 C C . ILE A 1 93 ? -16.25 12.508 13.852 1 96.56 93 ILE A C 1
ATOM 722 O O . ILE A 1 93 ? -15.57 11.68 14.453 1 96.56 93 ILE A O 1
ATOM 726 N N . PRO A 1 94 ? -17.281 13.172 14.516 1 95.25 94 PRO A N 1
ATOM 727 C CA . PRO A 1 94 ? -17.422 12.945 15.953 1 95.25 94 PRO A CA 1
ATOM 728 C C . PRO A 1 94 ? -17.672 11.477 16.297 1 95.25 94 PRO A C 1
ATOM 730 O O . PRO A 1 94 ? -17.078 10.945 17.234 1 95.25 94 PRO A O 1
ATOM 733 N N . GLU A 1 95 ? -18.5 10.836 15.555 1 96.69 95 GLU A N 1
ATOM 734 C CA . GLU A 1 95 ? -18.797 9.43 15.773 1 96.69 95 GLU A CA 1
ATOM 735 C C . GLU A 1 95 ? -17.547 8.57 15.562 1 96.69 95 GLU A C 1
ATOM 737 O O . GLU A 1 95 ? -17.266 7.664 16.359 1 96.69 95 GLU A O 1
ATOM 742 N N . LEU A 1 96 ? -16.766 8.82 14.539 1 97.69 96 LEU A N 1
ATOM 743 C CA . LEU A 1 96 ? -15.562 8.062 14.227 1 97.69 96 LEU A CA 1
ATOM 744 C C . LEU A 1 96 ? -14.5 8.266 15.297 1 97.69 96 LEU A C 1
ATOM 746 O O . LEU A 1 96 ? -13.758 7.34 15.633 1 97.69 96 LEU A O 1
ATOM 750 N N . PHE A 1 97 ? -14.414 9.484 15.844 1 97.31 97 PHE A N 1
ATOM 751 C CA . PHE A 1 97 ? -13.453 9.758 16.906 1 97.31 97 PHE A CA 1
ATOM 752 C C . PHE A 1 97 ? -13.82 8.992 18.172 1 97.31 97 PHE A C 1
ATOM 754 O O . PHE A 1 97 ? -12.938 8.57 18.922 1 97.31 97 PHE A O 1
ATOM 761 N N . GLU A 1 98 ? -15.094 8.82 18.453 1 97.06 98 GLU A N 1
ATOM 762 C CA . GLU A 1 98 ? -15.531 8.055 19.609 1 97.06 98 GLU A CA 1
ATOM 763 C C . GLU A 1 98 ? -15.117 6.586 19.5 1 97.06 98 GLU A C 1
ATOM 765 O O . GLU A 1 98 ? -14.758 5.957 20.484 1 97.06 98 GLU A O 1
ATOM 770 N N . LYS A 1 99 ? -15.172 6.078 18.281 1 97.25 99 LYS A N 1
ATOM 771 C CA . LYS A 1 99 ? -14.797 4.688 18.031 1 97.25 99 LYS A CA 1
ATOM 772 C C . LYS A 1 99 ? -13.281 4.531 17.969 1 97.25 99 LYS A C 1
ATOM 774 O O . LYS A 1 99 ? -12.758 3.414 18.062 1 97.25 99 LYS A O 1
ATOM 779 N N . ASN A 1 100 ? -12.562 5.633 17.719 1 97.69 100 ASN A N 1
ATOM 780 C CA . ASN A 1 100 ? -11.109 5.676 17.562 1 97.69 100 ASN A CA 1
ATOM 781 C C . ASN A 1 100 ? -10.484 6.773 18.422 1 97.69 100 ASN A C 1
ATOM 783 O O . ASN A 1 100 ? -9.945 7.746 17.891 1 97.69 100 ASN A O 1
ATOM 787 N N . LEU A 1 101 ? -10.289 6.605 19.656 1 96.19 101 LEU A N 1
ATOM 788 C CA . LEU A 1 101 ? -9.977 7.641 20.641 1 96.19 101 LEU A CA 1
ATOM 789 C C . LEU A 1 101 ? -8.562 8.172 20.438 1 96.19 101 LEU A C 1
ATOM 791 O O . LEU A 1 101 ? -8.273 9.328 20.766 1 96.19 101 LEU A O 1
ATOM 795 N N . TYR A 1 102 ? -7.723 7.363 19.875 1 96.19 102 TYR A N 1
ATOM 796 C CA . TYR A 1 102 ? -6.34 7.785 19.688 1 96.19 102 TYR A CA 1
ATOM 797 C C . TYR A 1 102 ? -6.258 8.984 18.75 1 96.19 102 TYR A C 1
ATOM 799 O O . TYR A 1 102 ? -5.27 9.719 18.75 1 96.19 102 TYR A O 1
ATOM 807 N N . MET A 1 103 ? -7.297 9.164 17.969 1 96.31 103 MET A N 1
ATOM 808 C CA . MET A 1 103 ? -7.32 10.297 17.047 1 96.31 103 MET A CA 1
ATOM 809 C C . MET A 1 103 ? -7.25 11.617 17.797 1 96.31 103 MET A C 1
ATOM 811 O O . MET A 1 103 ? -6.742 12.617 17.281 1 96.31 103 MET A O 1
ATOM 815 N N . ARG A 1 104 ? -7.656 11.656 18.984 1 95.06 104 ARG A N 1
ATOM 816 C CA . ARG A 1 104 ? -7.605 12.867 19.797 1 95.06 104 ARG A CA 1
ATOM 817 C C . ARG A 1 104 ? -6.172 13.203 20.188 1 95.06 104 ARG A C 1
ATOM 819 O O . ARG A 1 104 ? -5.875 14.336 20.562 1 95.06 104 ARG A O 1
ATOM 826 N N . LYS A 1 105 ? -5.32 12.219 20.141 1 94.12 105 LYS A N 1
ATOM 827 C CA . LYS A 1 105 ? -3.906 12.469 20.391 1 94.12 105 LYS A CA 1
ATOM 828 C C . LYS A 1 105 ? -3.24 13.133 19.188 1 94.12 105 LYS A C 1
ATOM 830 O O . LYS A 1 105 ? -2.266 13.875 19.344 1 94.12 105 LYS A O 1
ATOM 835 N N . ILE A 1 106 ? -3.795 12.898 18.031 1 93.75 106 ILE A N 1
ATOM 836 C CA . ILE A 1 106 ? -3.248 13.445 16.797 1 93.75 106 ILE A CA 1
ATOM 837 C C . ILE A 1 106 ? -3.885 14.805 16.5 1 93.75 106 ILE A C 1
ATOM 839 O O . ILE A 1 106 ? -3.188 15.758 16.156 1 93.75 106 ILE A O 1
ATOM 843 N N . TYR A 1 107 ? -5.098 14.836 16.656 1 94.56 107 TYR A N 1
ATOM 844 C CA . TYR A 1 107 ? -5.891 16.047 16.516 1 94.56 107 TYR A CA 1
ATOM 845 C C . TYR A 1 107 ? -6.633 16.375 17.812 1 94.56 107 TYR A C 1
ATOM 847 O O . TYR A 1 107 ? -7.828 16.109 17.938 1 94.56 107 TYR A O 1
ATOM 855 N N . PRO A 1 108 ? -5.984 17.141 18.641 1 92.25 108 PRO A N 1
ATOM 856 C CA . PRO A 1 108 ? -6.457 17.25 20.031 1 92.25 108 PRO A CA 1
ATOM 857 C C . PRO A 1 108 ? -7.543 18.312 20.188 1 92.25 108 PRO A C 1
ATOM 859 O O . PRO A 1 108 ? -8.273 18.312 21.188 1 92.25 108 PRO A O 1
ATOM 862 N N . THR A 1 109 ? -7.664 19.266 19.281 1 92 109 THR A N 1
ATOM 863 C CA . THR A 1 109 ? -8.625 20.344 19.453 1 92 109 THR A CA 1
ATOM 864 C C . THR A 1 109 ? -9.68 20.312 18.359 1 92 109 THR A C 1
ATOM 866 O O . THR A 1 109 ? -9.461 19.734 17.297 1 92 109 THR A O 1
ATOM 869 N N . GLU A 1 110 ? -10.773 20.922 18.641 1 89.75 110 GLU A N 1
ATOM 870 C CA . GLU A 1 110 ? -11.812 21.047 17.625 1 89.75 110 GLU A CA 1
ATOM 871 C C . GLU A 1 110 ? -11.297 21.781 16.391 1 89.75 110 GLU A C 1
ATOM 873 O O . GLU A 1 110 ? -11.641 21.422 15.266 1 89.75 110 GLU A O 1
ATOM 878 N N . GLU A 1 111 ? -10.555 22.734 16.625 1 88.94 111 GLU A N 1
ATOM 879 C CA . GLU A 1 111 ? -9.984 23.516 15.539 1 88.94 111 GLU A CA 1
ATOM 880 C C . GLU A 1 111 ? -9.102 22.656 14.633 1 88.94 111 GLU A C 1
ATOM 882 O O . GLU A 1 111 ? -9.172 22.75 13.406 1 88.94 111 GLU A O 1
ATOM 887 N N . SER A 1 112 ? -8.352 21.797 15.289 1 90.06 112 SER A N 1
ATOM 888 C CA . SER A 1 112 ? -7.449 20.953 14.508 1 90.06 112 SER A CA 1
ATOM 889 C C . SER A 1 112 ? -8.219 19.906 13.719 1 90.06 112 SER A C 1
ATOM 891 O O . SER A 1 112 ? -7.746 19.422 12.688 1 90.06 112 SER A O 1
ATOM 893 N N . MET A 1 113 ? -9.406 19.578 14.141 1 91.69 113 MET A N 1
ATOM 894 C CA . MET A 1 113 ? -10.219 18.547 13.5 1 91.69 113 MET A CA 1
ATOM 895 C C . MET A 1 113 ? -10.945 19.094 12.281 1 91.69 113 MET A C 1
ATOM 897 O O . MET A 1 113 ? -11.453 18.328 11.453 1 91.69 113 MET A O 1
ATOM 901 N N . ARG A 1 114 ? -10.984 20.359 12.164 1 88 114 ARG A N 1
ATOM 902 C CA . ARG A 1 114 ? -11.781 21 11.125 1 88 114 ARG A CA 1
ATOM 903 C C . ARG A 1 114 ? -11.211 20.703 9.742 1 88 114 ARG A C 1
ATOM 905 O O . ARG A 1 114 ? -11.938 20.734 8.742 1 88 114 ARG A O 1
ATOM 912 N N . ALA A 1 115 ? -9.977 20.375 9.719 1 92.38 115 ALA A N 1
ATOM 913 C CA . ALA A 1 115 ? -9.32 20.078 8.445 1 92.38 115 ALA A CA 1
ATOM 914 C C . ALA A 1 115 ? -9.695 18.688 7.941 1 92.38 115 ALA A C 1
ATOM 916 O O . ALA A 1 115 ? -9.461 18.359 6.777 1 92.38 115 ALA A O 1
ATOM 917 N N . LEU A 1 116 ? -10.289 17.922 8.797 1 97.25 116 LEU A N 1
ATOM 918 C CA . LEU A 1 116 ? -10.508 16.516 8.477 1 97.25 116 LEU A CA 1
ATOM 919 C C . LEU A 1 116 ? -11.812 16.328 7.711 1 97.25 116 LEU A C 1
ATOM 921 O O . LEU A 1 116 ? -12.727 17.141 7.832 1 97.25 116 LEU A O 1
ATOM 925 N N . THR A 1 117 ? -11.898 15.383 6.898 1 98.31 117 THR A N 1
ATOM 926 C CA . THR A 1 117 ? -13.094 14.938 6.191 1 98.31 117 THR A CA 1
ATOM 927 C C . THR A 1 117 ? -13.133 13.414 6.098 1 98.31 117 THR A C 1
ATOM 929 O O . THR A 1 117 ? -12.102 12.75 6.262 1 98.31 117 THR A O 1
ATOM 932 N N . VAL A 1 118 ? -14.32 12.906 5.895 1 98.69 118 VAL A N 1
ATOM 933 C CA . VAL A 1 118 ? -14.516 11.461 5.836 1 98.69 118 VAL A CA 1
ATOM 934 C C . VAL A 1 118 ? -14.719 11.023 4.387 1 98.69 118 VAL A C 1
ATOM 936 O O . VAL A 1 118 ? -15.422 11.695 3.625 1 98.69 118 VAL A O 1
ATOM 939 N N . PHE A 1 119 ? -14.109 9.969 4.008 1 98.88 119 PHE A N 1
ATOM 940 C CA . PHE A 1 119 ? -14.359 9.289 2.742 1 98.88 119 PHE A CA 1
ATOM 941 C C . PHE A 1 119 ? -14.945 7.902 2.979 1 98.88 119 PHE A C 1
ATOM 943 O O . PHE A 1 119 ? -14.742 7.309 4.039 1 98.88 119 PHE A O 1
ATOM 950 N N . GLN A 1 120 ? -15.688 7.48 2.006 1 98.81 120 GLN A N 1
ATOM 951 C CA . GLN A 1 120 ? -16.219 6.125 1.989 1 98.81 120 GLN A CA 1
ATOM 952 C C . GLN A 1 120 ? -15.781 5.371 0.738 1 98.81 120 GLN A C 1
ATOM 954 O O . GLN A 1 120 ? -15.836 5.91 -0.369 1 98.81 120 GLN A O 1
ATOM 959 N N . ILE A 1 121 ? -15.242 4.223 0.872 1 98.81 121 ILE A N 1
ATOM 960 C CA . ILE A 1 121 ? -15.18 3.279 -0.237 1 98.81 121 ILE A CA 1
ATOM 961 C C . ILE A 1 121 ? -16.516 2.561 -0.385 1 98.81 121 ILE A C 1
ATOM 963 O O . ILE A 1 121 ? -16.859 1.692 0.424 1 98.81 121 ILE A O 1
ATOM 967 N N . TYR A 1 122 ? -17.203 2.852 -1.448 1 98.5 122 TYR A N 1
ATOM 968 C CA . TYR A 1 122 ? -18.609 2.453 -1.433 1 98.5 122 TYR A CA 1
ATOM 969 C C . TYR A 1 122 ? -18.875 1.346 -2.447 1 98.5 122 TYR A C 1
ATOM 971 O O . TYR A 1 122 ? -19.953 0.749 -2.457 1 98.5 122 TYR A O 1
ATOM 979 N N . GLU A 1 123 ? -17.906 1.094 -3.309 1 98.12 123 GLU A N 1
ATOM 980 C CA . GLU A 1 123 ? -17.984 0.024 -4.297 1 98.12 123 GLU A CA 1
ATOM 981 C C . GLU A 1 123 ? -16.594 -0.478 -4.684 1 98.12 123 GLU A C 1
ATOM 983 O O . GLU A 1 123 ? -15.68 0.319 -4.891 1 98.12 123 GLU A O 1
ATOM 988 N N . GLY A 1 124 ? -16.516 -1.812 -4.691 1 98 124 GLY A N 1
ATOM 989 C CA . GLY A 1 124 ? -15.203 -2.305 -5.086 1 98 124 GLY A CA 1
ATOM 990 C C . GLY A 1 124 ? -15.117 -3.82 -5.094 1 98 124 GLY A C 1
ATOM 991 O O . GLY A 1 124 ? -16.125 -4.508 -4.934 1 98 124 GLY A O 1
ATOM 992 N N . SER A 1 125 ? -14.016 -4.293 -5.48 1 97.94 125 SER A N 1
ATOM 993 C CA . SER A 1 125 ? -13.641 -5.703 -5.449 1 97.94 125 SER A CA 1
ATOM 994 C C . SER A 1 125 ? -12.398 -5.922 -4.598 1 97.94 125 SER A C 1
ATOM 996 O O . SER A 1 125 ? -11.609 -4.996 -4.387 1 97.94 125 SER A O 1
ATOM 998 N N . GLY A 1 126 ? -12.32 -7.137 -4.082 1 97.69 126 GLY A N 1
ATOM 999 C CA . GLY A 1 126 ? -11.18 -7.422 -3.227 1 97.69 126 GLY A CA 1
ATOM 1000 C C . GLY A 1 126 ? -10.75 -8.875 -3.271 1 97.69 126 GLY A C 1
ATOM 1001 O O . GLY A 1 126 ? -11.406 -9.703 -3.914 1 97.69 126 GLY A O 1
ATOM 1002 N N . GLU A 1 127 ? -9.625 -9.094 -2.689 1 97.75 127 GLU A N 1
ATOM 1003 C CA . GLU A 1 127 ? -9.055 -10.43 -2.582 1 97.75 127 GLU A CA 1
ATOM 1004 C C . GLU A 1 127 ? -8.477 -10.672 -1.189 1 97.75 127 GLU A C 1
ATOM 1006 O O . GLU A 1 127 ? -7.824 -9.797 -0.62 1 97.75 127 GLU A O 1
ATOM 1011 N N . TRP A 1 128 ? -8.883 -11.781 -0.688 1 97.75 128 TRP A N 1
ATOM 1012 C CA . TRP A 1 128 ? -8.289 -12.336 0.522 1 97.75 128 TRP A CA 1
ATOM 1013 C C . TRP A 1 128 ? -7.16 -13.312 0.177 1 97.75 128 TRP A C 1
ATOM 1015 O O . TRP A 1 128 ? -7.32 -14.172 -0.692 1 97.75 128 TRP A O 1
ATOM 1025 N N . PHE A 1 129 ? -6.012 -13.156 0.783 1 97.56 129 PHE A N 1
ATOM 1026 C CA . PHE A 1 129 ? -4.855 -14.023 0.572 1 97.56 129 PHE A CA 1
ATOM 1027 C C . PHE A 1 129 ? -4.207 -14.391 1.899 1 97.56 129 PHE A C 1
ATOM 1029 O O . PHE A 1 129 ? -3.65 -13.531 2.586 1 97.56 129 PHE A O 1
ATOM 1036 N N . ASP A 1 130 ? -4.266 -15.672 2.234 1 97.25 130 ASP A N 1
ATOM 1037 C CA . ASP A 1 130 ? -3.777 -16.172 3.518 1 97.25 130 ASP A CA 1
ATOM 1038 C C . ASP A 1 130 ? -2.633 -17.156 3.322 1 97.25 130 ASP A C 1
ATOM 1040 O O . ASP A 1 130 ? -2.863 -18.344 3.031 1 97.25 130 ASP A O 1
ATOM 1044 N N . LEU A 1 131 ? -1.438 -16.75 3.541 1 95.12 131 LEU A N 1
ATOM 1045 C CA . LEU A 1 131 ? -0.241 -17.562 3.395 1 95.12 131 LEU A CA 1
ATOM 1046 C C . LEU A 1 131 ? 0.02 -18.375 4.656 1 95.12 131 LEU A C 1
ATOM 1048 O O . LEU A 1 131 ? 0.845 -19.297 4.652 1 95.12 131 LEU A O 1
ATOM 1052 N N . SER A 1 132 ? -0.643 -18.016 5.73 1 93.81 132 SER A N 1
ATOM 1053 C CA . SER A 1 132 ? -0.435 -18.719 6.992 1 93.81 132 SER A CA 1
ATOM 1054 C C . SER A 1 132 ? -1.068 -20.109 6.961 1 93.81 132 SER A C 1
ATOM 1056 O O . SER A 1 132 ? -0.776 -20.953 7.816 1 93.81 132 SER A O 1
ATOM 1058 N N . LYS A 1 133 ? -1.851 -20.359 6.008 1 92.31 133 LYS A N 1
ATOM 1059 C CA . LYS A 1 133 ? -2.508 -21.656 5.848 1 92.31 133 LYS A CA 1
ATOM 1060 C C . LYS A 1 133 ? -1.794 -22.516 4.805 1 92.31 133 LYS A C 1
ATOM 1062 O O . LYS A 1 133 ? -1.202 -21.984 3.861 1 92.31 133 LYS A O 1
ATOM 1067 N N . LYS A 1 134 ? -1.832 -23.844 4.988 1 90.31 134 LYS A N 1
ATOM 1068 C CA . LYS A 1 134 ? -1.35 -24.828 4.02 1 90.31 134 LYS A CA 1
ATOM 1069 C C . LYS A 1 134 ? -2.432 -25.844 3.691 1 90.31 134 LYS A C 1
ATOM 1071 O O . LYS A 1 134 ? -2.846 -26.625 4.555 1 90.31 134 LYS A O 1
ATOM 1076 N N . PRO A 1 135 ? -2.904 -25.828 2.48 1 94.19 135 PRO A N 1
ATOM 1077 C CA . PRO A 1 135 ? -2.539 -24.938 1.377 1 94.19 135 PRO A CA 1
ATOM 1078 C C . PRO A 1 135 ? -2.99 -23.5 1.608 1 94.19 135 PRO A C 1
ATOM 1080 O O . PRO A 1 135 ? -3.861 -23.25 2.447 1 94.19 135 PRO A O 1
ATOM 1083 N N . ILE A 1 136 ? -2.434 -22.672 0.864 1 95.62 136 ILE A N 1
ATOM 1084 C CA . ILE A 1 136 ? -2.795 -21.266 0.983 1 95.62 136 ILE A CA 1
ATOM 1085 C C . ILE A 1 136 ? -4.277 -21.078 0.674 1 95.62 136 ILE A C 1
ATOM 1087 O O . ILE A 1 136 ? -4.887 -21.922 0.01 1 95.62 136 ILE A O 1
ATOM 1091 N N . GLU A 1 137 ? -4.836 -20.031 1.187 1 97.06 137 GLU A N 1
ATOM 1092 C CA . GLU A 1 137 ? -6.234 -19.688 0.93 1 97.06 137 GLU A CA 1
ATOM 1093 C C . GLU A 1 137 ? -6.363 -18.344 0.216 1 97.06 137 GLU A C 1
ATOM 1095 O O . GLU A 1 137 ? -5.727 -17.375 0.606 1 97.06 137 GLU A O 1
ATOM 1100 N N . ARG A 1 138 ? -7.203 -18.391 -0.759 1 96.56 138 ARG A N 1
ATOM 1101 C CA . ARG A 1 138 ? -7.547 -17.188 -1.506 1 96.56 138 ARG A CA 1
ATOM 1102 C C . ARG A 1 138 ? -9.047 -17.109 -1.759 1 96.56 138 ARG A C 1
ATOM 1104 O O . ARG A 1 138 ? -9.703 -18.141 -1.952 1 96.56 138 ARG A O 1
ATOM 1111 N N . ALA A 1 139 ? -9.562 -15.93 -1.763 1 96.75 139 ALA A N 1
ATOM 1112 C CA . ALA A 1 139 ? -10.969 -15.695 -2.074 1 96.75 139 ALA A CA 1
ATOM 1113 C C . ALA A 1 139 ? -11.188 -14.289 -2.629 1 96.75 139 ALA A C 1
ATOM 1115 O O . ALA A 1 139 ? -10.547 -13.336 -2.186 1 96.75 139 ALA A O 1
ATOM 1116 N N . SER A 1 140 ? -12.039 -14.234 -3.588 1 97 140 SER A N 1
ATOM 1117 C CA . SER A 1 140 ? -12.422 -12.938 -4.137 1 97 140 SER A CA 1
ATOM 1118 C C . SER A 1 140 ? -13.797 -12.516 -3.641 1 97 140 SER A C 1
ATOM 1120 O O . SER A 1 140 ? -14.625 -13.359 -3.295 1 97 140 SER A O 1
ATOM 1122 N N . PHE A 1 141 ? -14.008 -11.219 -3.576 1 97 141 PHE A N 1
ATOM 1123 C CA . PHE A 1 141 ? -15.305 -10.703 -3.168 1 97 141 PHE A CA 1
ATOM 1124 C C . PHE A 1 141 ? -15.586 -9.359 -3.828 1 97 141 PHE A C 1
ATOM 1126 O O . PHE A 1 141 ? -14.68 -8.727 -4.379 1 97 141 PHE A O 1
ATOM 1133 N N . THR A 1 142 ? -16.828 -9.023 -3.852 1 97.62 142 THR A N 1
ATOM 1134 C CA . THR A 1 142 ? -17.266 -7.727 -4.352 1 97.62 142 THR A CA 1
ATOM 1135 C C . THR A 1 142 ? -18.266 -7.09 -3.393 1 97.62 142 THR A C 1
ATOM 1137 O O . THR A 1 142 ? -18.844 -7.777 -2.549 1 97.62 142 THR A O 1
ATOM 1140 N N . PHE A 1 143 ? -18.422 -5.844 -3.447 1 97.5 143 PHE A N 1
ATOM 1141 C CA . PHE A 1 143 ? -19.438 -5.121 -2.691 1 97.5 143 PHE A CA 1
ATOM 1142 C C . PHE A 1 143 ? -19.859 -3.85 -3.422 1 97.5 143 PHE A C 1
ATOM 1144 O O . PHE A 1 143 ? -19.172 -3.4 -4.34 1 97.5 143 PHE A O 1
ATOM 1151 N N . GLY A 1 144 ? -21.016 -3.271 -3.088 1 96.5 144 GLY A N 1
ATOM 1152 C CA . GLY A 1 144 ? -21.516 -2.045 -3.689 1 96.5 144 GLY A CA 1
ATOM 1153 C C . GLY A 1 144 ? -22.062 -2.248 -5.09 1 96.5 144 GLY A C 1
ATOM 1154 O O . GLY A 1 144 ? -22.062 -1.317 -5.902 1 96.5 144 GLY A O 1
ATOM 1155 N N . GLY A 1 145 ? -22.297 -3.504 -5.461 1 93.56 145 GLY A N 1
ATOM 1156 C CA . GLY A 1 145 ? -22.969 -3.773 -6.719 1 93.56 145 GLY A CA 1
ATOM 1157 C C . GLY A 1 145 ? -22.016 -4.137 -7.844 1 93.56 145 GLY A C 1
ATOM 1158 O O . GLY A 1 145 ? -22.453 -4.34 -8.984 1 93.56 145 GLY A O 1
ATOM 1159 N N . VAL A 1 146 ? -20.797 -4.238 -7.547 1 94.19 146 VAL A N 1
ATOM 1160 C CA . VAL A 1 146 ? -19.828 -4.602 -8.57 1 94.19 146 VAL A CA 1
ATOM 1161 C C . VAL A 1 146 ? -19.953 -6.086 -8.906 1 94.19 146 VAL A C 1
ATOM 1163 O O . VAL A 1 146 ? -20.125 -6.918 -8.008 1 94.19 146 VAL A O 1
ATOM 1166 N N . LYS A 1 147 ? -19.828 -6.363 -10.125 1 93.81 147 LYS A N 1
ATOM 1167 C CA . LYS A 1 147 ? -19.875 -7.758 -10.555 1 93.81 147 LYS A CA 1
ATOM 1168 C C . LYS A 1 147 ? -18.516 -8.422 -10.398 1 93.81 147 LYS A C 1
ATOM 1170 O O . LYS A 1 147 ? -17.484 -7.809 -10.672 1 93.81 147 LYS A O 1
ATOM 1175 N N . MET A 1 148 ? -18.625 -9.617 -10.055 1 92.94 148 MET A N 1
ATOM 1176 C CA . MET A 1 148 ? -17.406 -10.398 -9.891 1 92.94 148 MET A CA 1
ATOM 1177 C C . MET A 1 148 ? -16.828 -10.805 -11.242 1 92.94 148 MET A C 1
ATOM 1179 O O . MET A 1 148 ? -17.562 -11.25 -12.125 1 92.94 148 MET A O 1
ATOM 1183 N N . LYS A 1 149 ? -15.578 -10.609 -11.336 1 91.81 149 LYS A N 1
ATOM 1184 C CA . LYS A 1 149 ? -14.875 -11.086 -12.523 1 91.81 149 LYS A CA 1
ATOM 1185 C C . LYS A 1 149 ? -13.945 -12.242 -12.18 1 91.81 149 LYS A C 1
ATOM 1187 O O . LYS A 1 149 ? -13.281 -12.227 -11.141 1 91.81 149 LYS A O 1
ATOM 1192 N N . ALA A 1 150 ? -13.938 -13.172 -13.062 1 91.25 150 ALA A N 1
ATOM 1193 C CA . ALA A 1 150 ? -13.047 -14.305 -12.844 1 91.25 150 ALA A CA 1
ATOM 1194 C C . ALA A 1 150 ? -11.594 -13.906 -13.078 1 91.25 150 ALA A C 1
ATOM 1196 O O . ALA A 1 150 ? -11.273 -13.273 -14.094 1 91.25 150 ALA A O 1
ATOM 1197 N N . GLU A 1 151 ? -10.797 -14.172 -12.18 1 93.69 151 GLU A N 1
ATOM 1198 C CA . GLU A 1 151 ? -9.359 -13.938 -12.289 1 93.69 151 GLU A CA 1
ATOM 1199 C C . GLU A 1 151 ? -8.562 -15.172 -11.883 1 93.69 151 GLU A C 1
ATOM 1201 O O . GLU A 1 151 ? -8.969 -15.906 -10.977 1 93.69 151 GLU A O 1
ATOM 1206 N N . GLY A 1 152 ? -7.5 -15.328 -12.57 1 96.5 152 GLY A N 1
ATOM 1207 C CA . GLY A 1 152 ? -6.66 -16.469 -12.266 1 96.5 152 GLY A CA 1
ATOM 1208 C C . GLY A 1 152 ? -6.293 -17.281 -13.5 1 96.5 152 GLY A C 1
ATO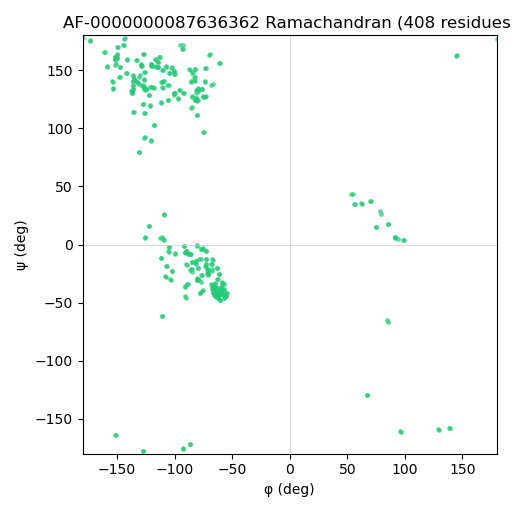M 1209 O O . GLY A 1 152 ? -6.266 -16.75 -14.609 1 96.5 152 GLY A O 1
ATOM 1210 N N . TYR A 1 153 ? -5.914 -18.5 -13.266 1 98.12 153 TYR A N 1
ATOM 1211 C CA . TYR A 1 153 ? -5.523 -19.422 -14.328 1 98.12 153 TYR A CA 1
ATOM 1212 C C . TYR A 1 153 ? -6.547 -20.531 -14.5 1 98.12 153 TYR A C 1
ATOM 1214 O O . TYR A 1 153 ? -7.016 -21.109 -13.508 1 98.12 153 TYR A O 1
ATOM 1222 N N . PHE A 1 154 ? -6.863 -20.781 -15.719 1 98.5 154 PHE A N 1
ATOM 1223 C CA . PHE A 1 154 ? -7.883 -21.766 -16.062 1 98.5 154 PHE A CA 1
ATOM 1224 C C . PHE A 1 154 ? -7.379 -22.719 -17.141 1 98.5 154 PHE A C 1
ATOM 1226 O O . PHE A 1 154 ? -6.723 -22.281 -18.094 1 98.5 154 PHE A O 1
ATOM 1233 N N . ILE A 1 155 ? -7.707 -24 -16.938 1 98.31 155 ILE A N 1
ATOM 1234 C CA . ILE A 1 155 ? -7.359 -25 -17.938 1 98.31 155 ILE A CA 1
ATOM 1235 C C . ILE A 1 155 ? -8.555 -25.266 -18.844 1 98.31 155 ILE A C 1
ATOM 1237 O O . ILE A 1 155 ? -9.641 -25.609 -18.375 1 98.31 155 ILE A O 1
ATOM 1241 N N . THR A 1 156 ? -8.32 -25.125 -20.094 1 97.62 156 THR A N 1
ATOM 1242 C CA . THR A 1 156 ? -9.398 -25.188 -21.078 1 97.62 156 THR A CA 1
ATOM 1243 C C . THR A 1 156 ? -9.562 -26.609 -21.609 1 97.62 156 THR A C 1
ATOM 1245 O O . THR A 1 156 ? -8.82 -27.516 -21.203 1 97.62 156 THR A O 1
ATOM 1248 N N . ASP A 1 157 ? -10.484 -26.766 -22.594 1 96.25 157 ASP A N 1
ATOM 1249 C CA . ASP A 1 157 ? -10.773 -28.062 -23.188 1 96.25 157 ASP A CA 1
ATOM 1250 C C . ASP A 1 157 ? -9.672 -28.5 -24.156 1 96.25 157 ASP A C 1
ATOM 1252 O O . ASP A 1 157 ? -9.664 -29.625 -24.625 1 96.25 157 ASP A O 1
ATOM 1256 N N . ALA A 1 158 ? -8.742 -27.688 -24.344 1 97.38 158 ALA A N 1
ATOM 1257 C CA . ALA A 1 158 ? -7.59 -28.031 -25.172 1 97.38 158 ALA A CA 1
ATOM 1258 C C . ALA A 1 158 ? -6.625 -28.938 -24.422 1 97.38 158 ALA A C 1
ATOM 1260 O O . ALA A 1 158 ? -5.688 -29.484 -25.016 1 97.38 158 ALA A O 1
ATOM 1261 N N . CYS A 1 159 ? -6.93 -29.188 -23.188 1 97.62 159 CYS A N 1
ATOM 1262 C CA . CYS A 1 159 ? -6.066 -30.016 -22.359 1 97.62 159 CYS A CA 1
ATOM 1263 C C . CYS A 1 159 ? -6.078 -31.469 -22.828 1 97.62 159 CYS A C 1
ATOM 1265 O O . CYS A 1 159 ? -7.141 -32.031 -23.078 1 97.62 159 CYS A O 1
ATOM 1267 N N . ILE A 1 160 ? -4.828 -32.094 -22.859 1 97.06 160 ILE A N 1
ATOM 1268 C CA . ILE A 1 160 ? -4.73 -33.469 -23.359 1 97.06 160 ILE A CA 1
ATOM 1269 C C . ILE A 1 160 ? -4.387 -34.406 -22.219 1 97.06 160 ILE A C 1
ATOM 1271 O O . ILE A 1 160 ? -4.031 -35.562 -22.453 1 97.06 160 ILE A O 1
ATOM 1275 N N . GLY A 1 161 ? -4.355 -33.938 -21.016 1 96.75 161 GLY A N 1
ATOM 1276 C CA . GLY A 1 161 ? -4.219 -34.781 -19.844 1 96.75 161 GLY A CA 1
ATOM 1277 C C . GLY A 1 161 ? -2.793 -35.219 -19.594 1 96.75 161 GLY A C 1
ATOM 1278 O O . GLY A 1 161 ? -2.57 -36.281 -19 1 96.75 161 GLY A O 1
ATOM 1279 N N . CYS A 1 162 ? -1.803 -34.531 -20 1 96.5 162 CYS A N 1
ATOM 1280 C CA . CYS A 1 162 ? -0.429 -35.031 -19.922 1 96.5 162 CYS A CA 1
ATOM 1281 C C . CYS A 1 162 ? 0.127 -34.844 -18.516 1 96.5 162 CYS A C 1
ATOM 1283 O O . CYS A 1 162 ? 1.103 -35.5 -18.141 1 96.5 162 CYS A O 1
ATOM 1285 N N . GLY A 1 163 ? -0.334 -33.75 -17.719 1 95.75 163 GLY A N 1
ATOM 1286 C CA . GLY A 1 163 ? 0.022 -33.656 -16.312 1 95.75 163 GLY A CA 1
ATOM 1287 C C . GLY A 1 163 ? 1.266 -32.812 -16.094 1 95.75 163 GLY A C 1
ATOM 1288 O O . GLY A 1 163 ? 1.689 -32.625 -14.945 1 95.75 163 GLY A O 1
ATOM 1289 N N . ARG A 1 164 ? 1.811 -32.219 -17.062 1 96 164 ARG A N 1
ATOM 1290 C CA . ARG A 1 164 ? 3.01 -31.406 -16.906 1 96 164 ARG A CA 1
ATOM 1291 C C . ARG A 1 164 ? 2.762 -30.25 -15.945 1 96 164 ARG A C 1
ATOM 1293 O O . ARG A 1 164 ? 3.652 -29.859 -15.18 1 96 164 ARG A O 1
ATOM 1300 N N . CYS A 1 165 ? 1.601 -29.672 -16.031 1 96.88 165 CYS A N 1
ATOM 1301 C CA . CYS A 1 165 ? 1.253 -28.531 -15.195 1 96.88 165 CYS A CA 1
ATOM 1302 C C . CYS A 1 165 ? 1.324 -28.891 -13.719 1 96.88 165 CYS A C 1
ATOM 1304 O O . CYS A 1 165 ? 1.735 -28.062 -12.898 1 96.88 165 CYS A O 1
ATOM 1306 N N . THR A 1 166 ? 0.943 -30.094 -13.328 1 96.06 166 THR A N 1
ATOM 1307 C CA . THR A 1 166 ? 0.971 -30.531 -11.938 1 96.06 166 THR A CA 1
ATOM 1308 C C . THR A 1 166 ? 2.404 -30.578 -11.414 1 96.06 166 THR A C 1
ATOM 1310 O O . THR A 1 166 ? 2.664 -30.234 -10.266 1 96.06 166 THR A O 1
ATOM 1313 N N . ALA A 1 167 ? 3.314 -30.906 -12.266 1 93.94 167 ALA A N 1
ATOM 1314 C CA . ALA A 1 167 ? 4.703 -31.109 -11.867 1 93.94 167 ALA A CA 1
ATOM 1315 C C . ALA A 1 167 ? 5.375 -29.781 -11.523 1 93.94 167 ALA A C 1
ATOM 1317 O O . ALA A 1 167 ? 6.32 -29.75 -10.727 1 93.94 167 ALA A O 1
ATOM 1318 N N . VAL A 1 168 ? 4.871 -28.719 -12.078 1 95.69 168 VAL A N 1
ATOM 1319 C CA . VAL A 1 168 ? 5.57 -27.453 -11.93 1 95.69 168 VAL A CA 1
ATOM 1320 C C . VAL A 1 168 ? 4.84 -26.578 -10.914 1 95.69 168 VAL A C 1
ATOM 1322 O O . VAL A 1 168 ? 5.277 -25.453 -10.617 1 95.69 168 VAL A O 1
ATOM 1325 N N . CYS A 1 169 ? 3.746 -27 -10.375 1 96.38 169 CYS A N 1
ATOM 1326 C CA . CYS A 1 169 ? 2.943 -26.172 -9.469 1 96.38 169 CYS A CA 1
ATOM 1327 C C . CYS A 1 169 ? 3.533 -26.172 -8.062 1 96.38 169 CYS A C 1
ATOM 1329 O O . CYS A 1 169 ? 3.621 -27.219 -7.422 1 96.38 169 CYS A O 1
ATOM 1331 N N . PRO A 1 170 ? 3.818 -24.984 -7.551 1 95.69 170 PRO A N 1
ATOM 1332 C CA . PRO A 1 170 ? 4.422 -24.938 -6.215 1 95.69 170 PRO A CA 1
ATOM 1333 C C . PRO A 1 170 ? 3.426 -25.266 -5.105 1 95.69 170 PRO A C 1
ATOM 1335 O O . PRO A 1 170 ? 3.83 -25.609 -3.99 1 95.69 170 PRO A O 1
ATOM 1338 N N . GLN A 1 171 ? 2.166 -25.188 -5.379 1 95.75 171 GLN A N 1
ATOM 1339 C CA . GLN A 1 171 ? 1.15 -25.391 -4.348 1 95.75 171 GLN A CA 1
ATOM 1340 C C . GLN A 1 171 ? 0.465 -26.734 -4.5 1 95.75 171 GLN A C 1
ATOM 1342 O O . GLN A 1 171 ? -0.406 -27.094 -3.705 1 95.75 171 GLN A O 1
ATOM 1347 N N . ASP A 1 172 ? 0.805 -27.469 -5.605 1 96 172 ASP A N 1
ATOM 1348 C CA . ASP A 1 172 ? 0.157 -28.734 -5.898 1 96 172 ASP A CA 1
ATOM 1349 C C . ASP A 1 172 ? -1.362 -28.594 -5.926 1 96 172 ASP A C 1
ATOM 1351 O O . ASP A 1 172 ? -2.082 -29.391 -5.336 1 96 172 ASP A O 1
ATOM 1355 N N . CYS A 1 173 ? -1.762 -27.484 -6.59 1 97.69 173 CYS A N 1
ATOM 1356 C CA . CYS A 1 173 ? -3.193 -27.219 -6.535 1 97.69 173 CYS A CA 1
ATOM 1357 C C . CYS A 1 173 ? -3.848 -27.469 -7.887 1 97.69 173 CYS A C 1
ATOM 1359 O O . CYS A 1 173 ? -4.824 -26.812 -8.25 1 97.69 173 CYS A O 1
ATOM 1361 N N . ILE A 1 174 ? -3.326 -28.266 -8.656 1 98 174 ILE A N 1
ATOM 1362 C CA . ILE A 1 174 ? -3.906 -28.703 -9.922 1 98 174 ILE A CA 1
ATOM 1363 C C . ILE A 1 174 ? -4.285 -30.172 -9.828 1 98 174 ILE A C 1
ATOM 1365 O O . ILE A 1 174 ? -3.424 -31.031 -9.609 1 98 174 ILE A O 1
ATOM 1369 N N . ILE A 1 175 ? -5.484 -30.453 -10.039 1 97.5 175 ILE A N 1
ATOM 1370 C CA . ILE A 1 175 ? -5.965 -31.812 -9.859 1 97.5 175 ILE A CA 1
ATOM 1371 C C . ILE A 1 175 ? -6.543 -32.344 -11.172 1 97.5 175 ILE A C 1
ATOM 1373 O O . ILE A 1 175 ? -7.043 -31.562 -11.984 1 97.5 175 ILE A O 1
ATOM 1377 N N . GLN A 1 176 ? -6.504 -33.656 -11.219 1 96.5 176 GLN A N 1
ATOM 1378 C CA . GLN A 1 176 ? -7.059 -34.25 -12.422 1 96.5 176 GLN A CA 1
ATOM 1379 C C . GLN A 1 176 ? -8.578 -34.344 -12.336 1 96.5 176 GLN A C 1
ATOM 1381 O O . GLN A 1 176 ? -9.133 -34.688 -11.281 1 96.5 176 GLN A O 1
ATOM 1386 N N . ASP A 1 177 ? -9.203 -33.938 -13.344 1 94.81 177 ASP A N 1
ATOM 1387 C CA . ASP A 1 177 ? -10.648 -34.031 -13.5 1 94.81 177 ASP A CA 1
ATOM 1388 C C . ASP A 1 177 ? -11.008 -34.719 -14.82 1 94.81 177 ASP A C 1
ATOM 1390 O O . ASP A 1 177 ? -11.258 -34.062 -15.828 1 94.81 177 ASP A O 1
ATOM 1394 N N . GLY A 1 178 ? -11.164 -36.062 -14.703 1 93.88 178 GLY A N 1
ATOM 1395 C CA . GLY A 1 178 ? -11.266 -36.844 -15.93 1 93.88 178 GLY A CA 1
ATOM 1396 C C . GLY A 1 178 ? -9.977 -36.844 -16.734 1 93.88 178 GLY A C 1
ATOM 1397 O O . GLY A 1 178 ? -8.914 -37.188 -16.203 1 93.88 178 GLY A O 1
ATOM 1398 N N . VAL A 1 179 ? -10.109 -36.531 -18.031 1 91.81 179 VAL A N 1
ATOM 1399 C CA . VAL A 1 179 ? -8.93 -36.469 -18.891 1 91.81 179 VAL A CA 1
ATOM 1400 C C . VAL A 1 179 ? -8.195 -35.125 -18.641 1 91.81 179 VAL A C 1
ATOM 1402 O O . VAL A 1 179 ? -6.961 -35.094 -18.656 1 91.81 179 VAL A O 1
ATOM 1405 N N . SER A 1 180 ? -8.953 -34.094 -18.281 1 95 180 SER A N 1
ATOM 1406 C CA . SER A 1 180 ? -8.383 -32.781 -18.125 1 95 180 SER A CA 1
ATOM 1407 C C . SER A 1 180 ? -8.008 -32.5 -16.672 1 95 180 SER A C 1
ATOM 1409 O O . SER A 1 180 ? -8.117 -33.375 -15.82 1 95 180 SER A O 1
ATOM 1411 N N . TYR A 1 181 ? -7.367 -31.438 -16.516 1 97.81 181 TYR A N 1
ATOM 1412 C CA . TYR A 1 181 ? -7.016 -30.953 -15.172 1 97.81 181 TYR A CA 1
ATOM 1413 C C . TYR A 1 181 ? -7.754 -29.672 -14.844 1 97.81 181 TYR A C 1
ATOM 1415 O O . TYR A 1 181 ? -8.312 -29.016 -15.734 1 97.81 181 TYR A O 1
ATOM 1423 N N . VAL A 1 182 ? -7.836 -29.344 -13.586 1 98.06 182 VAL A N 1
ATOM 1424 C CA . VAL A 1 182 ? -8.469 -28.125 -13.102 1 98.06 182 VAL A CA 1
ATOM 1425 C C . VAL A 1 182 ? -7.598 -27.484 -12.023 1 98.06 182 VAL A C 1
ATOM 1427 O O . VAL A 1 182 ? -7.055 -28.172 -11.164 1 98.06 182 VAL A O 1
ATOM 1430 N N . VAL A 1 183 ? -7.449 -26.156 -12.109 1 98.25 183 VAL A N 1
ATOM 1431 C CA . VAL A 1 183 ? -6.742 -25.406 -11.078 1 98.25 183 VAL A CA 1
ATOM 1432 C C . VAL A 1 183 ? -7.68 -25.125 -9.906 1 98.25 183 VAL A C 1
ATOM 1434 O O . VAL A 1 183 ? -8.781 -24.609 -10.094 1 98.25 183 VAL A O 1
ATOM 1437 N N . GLN A 1 184 ? -7.281 -25.531 -8.711 1 98.19 184 GLN A N 1
ATOM 1438 C CA . GLN A 1 184 ? -7.984 -25.109 -7.504 1 98.19 184 GLN A CA 1
ATOM 1439 C C . GLN A 1 184 ? -7.664 -23.656 -7.164 1 98.19 184 GLN A C 1
ATOM 1441 O O . GLN A 1 184 ? -6.695 -23.375 -6.453 1 98.19 184 GLN A O 1
ATOM 1446 N N . GLN A 1 185 ? -8.562 -22.797 -7.594 1 97.44 185 GLN A N 1
ATOM 1447 C CA . GLN A 1 185 ? -8.312 -21.359 -7.582 1 97.44 185 GLN A CA 1
ATOM 1448 C C . GLN A 1 185 ? -7.992 -20.875 -6.176 1 97.44 185 GLN A C 1
ATOM 1450 O O . GLN A 1 185 ? -7.176 -19.969 -6 1 97.44 185 GLN A O 1
ATOM 1455 N N . GLU A 1 186 ? -8.562 -21.438 -5.172 1 97.31 186 GLU A N 1
ATOM 1456 C CA . GLU A 1 186 ? -8.445 -20.969 -3.797 1 97.31 186 GLU A CA 1
ATOM 1457 C C . GLU A 1 186 ? -7.066 -21.266 -3.225 1 97.31 186 GLU A C 1
ATOM 1459 O O . GLU A 1 186 ? -6.719 -20.797 -2.141 1 97.31 186 GLU A O 1
ATOM 1464 N N . HIS A 1 187 ? -6.246 -22 -4.008 1 97.75 187 HIS A N 1
ATOM 1465 C CA . HIS A 1 187 ? -4.926 -22.375 -3.51 1 97.75 187 HIS A CA 1
ATOM 1466 C C . HIS A 1 187 ? -3.83 -21.938 -4.477 1 97.75 187 HIS A C 1
ATOM 1468 O O . HIS A 1 187 ? -2.652 -22.25 -4.266 1 97.75 187 HIS A O 1
ATOM 1474 N N . CYS A 1 188 ? -4.184 -21.219 -5.516 1 97.38 188 CYS A N 1
ATOM 1475 C CA . CYS A 1 188 ? -3.262 -20.859 -6.586 1 97.38 188 CYS A CA 1
ATOM 1476 C C . CYS A 1 188 ? -2.49 -19.594 -6.238 1 97.38 188 CYS A C 1
ATOM 1478 O O . CYS A 1 188 ? -3.074 -18.609 -5.773 1 97.38 188 CYS A O 1
ATOM 1480 N N . LEU A 1 189 ? -1.177 -19.531 -6.578 1 96.38 189 LEU A N 1
ATOM 1481 C CA . LEU A 1 189 ? -0.333 -18.375 -6.336 1 96.38 189 LEU A CA 1
ATOM 1482 C C . LEU A 1 189 ? -0.355 -17.422 -7.535 1 96.38 189 LEU A C 1
ATOM 1484 O O . LEU A 1 189 ? 0.18 -16.312 -7.465 1 96.38 189 LEU A O 1
ATOM 1488 N N . HIS A 1 190 ? -0.938 -17.812 -8.562 1 97.06 190 HIS A N 1
ATOM 1489 C CA . HIS A 1 190 ? -1.005 -17.047 -9.805 1 97.06 190 HIS A CA 1
ATOM 1490 C C . HIS A 1 190 ? 0.385 -16.844 -10.391 1 97.06 190 HIS A C 1
ATOM 1492 O O . HIS A 1 190 ? 0.654 -15.797 -10.992 1 97.06 190 HIS A O 1
ATOM 1498 N N . CYS A 1 191 ? 1.252 -17.812 -10.234 1 97.12 191 CYS A N 1
ATOM 1499 C CA . CYS A 1 191 ? 2.633 -17.656 -10.672 1 97.12 191 CYS A CA 1
ATOM 1500 C C . CYS A 1 191 ? 2.762 -17.875 -12.172 1 97.12 191 CYS A C 1
ATOM 1502 O O . CYS A 1 191 ? 3.711 -17.406 -12.797 1 97.12 191 CYS A O 1
ATOM 1504 N N . GLY A 1 192 ? 1.86 -18.734 -12.711 1 97.12 192 GLY A N 1
ATOM 1505 C CA . GLY A 1 192 ? 1.838 -18.906 -14.156 1 97.12 192 GLY A CA 1
ATOM 1506 C C . GLY A 1 192 ? 2.73 -20.031 -14.641 1 97.12 192 GLY A C 1
ATOM 1507 O O . GLY A 1 192 ? 2.859 -20.25 -15.852 1 97.12 192 GLY A O 1
ATOM 1508 N N . ASN A 1 193 ? 3.324 -20.828 -13.734 1 97.25 193 ASN A N 1
ATOM 1509 C CA . ASN A 1 193 ? 4.172 -21.938 -14.141 1 97.25 193 ASN A CA 1
ATOM 1510 C C . ASN A 1 193 ? 3.42 -22.906 -15.047 1 97.25 193 ASN A C 1
ATOM 1512 O O . ASN A 1 193 ? 3.973 -23.406 -16.031 1 97.25 193 ASN A O 1
ATOM 1516 N N . CYS A 1 194 ? 2.186 -23.141 -14.742 1 97.62 194 CYS A N 1
ATOM 1517 C CA . CYS A 1 194 ? 1.374 -24.109 -15.477 1 97.62 194 CYS A CA 1
ATOM 1518 C C . CYS A 1 194 ? 1.165 -23.656 -16.922 1 97.62 194 CYS A C 1
ATOM 1520 O O . CYS A 1 194 ? 1.227 -24.469 -17.844 1 97.62 194 CYS A O 1
ATOM 1522 N N . MET A 1 195 ? 0.901 -22.391 -17.047 1 97.69 195 MET A N 1
ATOM 1523 C CA . MET A 1 195 ? 0.725 -21.859 -18.391 1 97.69 195 MET A CA 1
ATOM 1524 C C . MET A 1 195 ? 1.997 -22.016 -19.219 1 97.69 195 MET A C 1
ATOM 1526 O O . MET A 1 195 ? 1.941 -22.422 -20.375 1 97.69 195 MET A O 1
ATOM 1530 N N . LYS A 1 196 ? 3.09 -21.75 -18.609 1 95.94 196 LYS A N 1
ATOM 1531 C CA . LYS A 1 196 ? 4.367 -21.859 -19.312 1 95.94 196 LYS A CA 1
ATOM 1532 C C . LYS A 1 196 ? 4.695 -23.297 -19.656 1 95.94 196 LYS A C 1
ATOM 1534 O O . LYS A 1 196 ? 5.285 -23.578 -20.703 1 95.94 196 LYS A O 1
ATOM 1539 N N . ALA A 1 197 ? 4.344 -24.219 -18.844 1 96.62 197 ALA A N 1
ATOM 1540 C CA . ALA A 1 197 ? 4.711 -25.625 -18.984 1 96.62 197 ALA A CA 1
ATOM 1541 C C . ALA A 1 197 ? 3.793 -26.344 -19.984 1 96.62 197 ALA A C 1
ATOM 1543 O O . ALA A 1 197 ? 4.105 -27.438 -20.453 1 96.62 197 ALA A O 1
ATOM 1544 N N . CYS A 1 198 ? 2.699 -25.734 -20.266 1 97.81 198 CYS A N 1
ATOM 1545 C CA . CYS A 1 198 ? 1.718 -26.422 -21.109 1 97.81 198 CYS A CA 1
ATOM 1546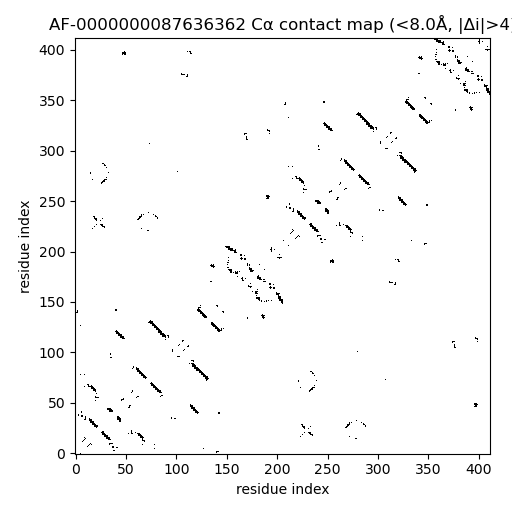 C C . CYS A 1 198 ? 2.158 -26.438 -22.562 1 97.81 198 CYS A C 1
ATOM 1548 O O . CYS A 1 198 ? 2.314 -25.391 -23.188 1 97.81 198 CYS A O 1
ATOM 1550 N N . LEU A 1 199 ? 2.199 -27.516 -23.172 1 96.38 199 LEU A N 1
ATOM 1551 C CA . LEU A 1 199 ? 2.732 -27.672 -24.531 1 96.38 199 LEU A CA 1
ATOM 1552 C C . LEU A 1 199 ? 1.663 -27.359 -25.578 1 96.38 199 LEU A C 1
ATOM 1554 O O . LEU A 1 199 ? 1.982 -27.062 -26.719 1 96.38 199 LEU A O 1
ATOM 1558 N N . VAL A 1 200 ? 0.406 -27.484 -25.203 1 97.62 200 VAL A N 1
ATOM 1559 C CA . VAL A 1 200 ? -0.651 -27.312 -26.203 1 97.62 200 VAL A CA 1
ATOM 1560 C C . VAL A 1 200 ? -1.391 -26 -25.938 1 97.62 200 VAL A C 1
ATOM 1562 O O . VAL A 1 200 ? -2.451 -25.75 -26.516 1 97.62 200 VAL A O 1
ATOM 1565 N N . GLY A 1 201 ? -0.949 -25.219 -24.953 1 97.69 201 GLY A N 1
ATOM 1566 C CA . GLY A 1 201 ? -1.531 -23.906 -24.688 1 97.69 201 GLY A CA 1
ATOM 1567 C C . GLY A 1 201 ? -2.93 -23.984 -24.109 1 97.69 201 GLY A C 1
ATOM 1568 O O . GLY A 1 201 ? -3.799 -23.188 -24.469 1 97.69 201 GLY A O 1
ATOM 1569 N N . ALA A 1 202 ? -3.172 -24.953 -23.25 1 98.25 202 ALA A N 1
ATOM 1570 C CA . ALA A 1 202 ? -4.508 -25.188 -22.703 1 98.25 202 ALA A CA 1
ATOM 1571 C C . ALA A 1 202 ? -4.746 -24.359 -21.453 1 98.25 202 ALA A C 1
ATOM 1573 O O . ALA A 1 202 ? -5.855 -24.344 -20.906 1 98.25 202 ALA A O 1
ATOM 1574 N N . VAL A 1 203 ? -3.742 -23.688 -20.906 1 98.38 203 VAL A N 1
ATOM 1575 C CA . VAL A 1 203 ? -3.881 -22.875 -19.703 1 98.38 203 VAL A CA 1
ATOM 1576 C C . VAL A 1 203 ? -4.012 -21.406 -20.078 1 98.38 203 VAL A C 1
ATOM 1578 O O . VAL A 1 203 ? -3.201 -20.875 -20.859 1 98.38 203 VAL A O 1
ATOM 1581 N N . GLU A 1 204 ? -4.973 -20.75 -19.547 1 97.81 204 GLU A N 1
ATOM 1582 C CA . GLU A 1 204 ? -5.199 -19.344 -19.844 1 97.81 204 GLU A CA 1
ATOM 1583 C C . GLU A 1 204 ? -5.266 -18.516 -18.547 1 97.81 204 GLU A C 1
ATOM 1585 O O . GLU A 1 204 ? -5.73 -19.016 -17.516 1 97.81 204 GLU A O 1
ATOM 1590 N N . ARG A 1 205 ? -4.828 -17.328 -18.703 1 96.94 205 ARG A N 1
ATOM 1591 C CA . ARG A 1 205 ? -4.965 -16.359 -17.625 1 96.94 205 ARG A CA 1
ATOM 1592 C C . ARG A 1 205 ? -6.137 -15.414 -17.875 1 96.94 205 ARG A C 1
ATOM 1594 O O . ARG A 1 205 ? -6.309 -14.922 -19 1 96.94 205 ARG A O 1
ATOM 1601 N N . ARG A 1 206 ? -6.871 -15.359 -16.906 1 94.5 206 ARG A N 1
ATOM 1602 C CA . ARG A 1 206 ? -7.984 -14.422 -17 1 94.5 206 ARG A CA 1
ATOM 1603 C C . ARG A 1 206 ? -7.797 -13.25 -16.031 1 94.5 206 ARG A C 1
ATOM 1605 O O . ARG A 1 206 ? -7.152 -13.391 -14.992 1 94.5 206 ARG A O 1
ATOM 1612 N N . MET B 1 1 ? 19.734 10.328 9.305 1 85.12 1 MET B N 1
ATOM 1613 C CA . MET B 1 1 ? 19.688 9.062 8.586 1 85.12 1 MET B CA 1
ATOM 1614 C C . MET B 1 1 ? 19.859 9.281 7.086 1 85.12 1 MET B C 1
ATOM 1616 O O . MET B 1 1 ? 19.422 10.305 6.551 1 85.12 1 MET B O 1
ATOM 1620 N N . THR B 1 2 ? 20.578 8.414 6.438 1 91.5 2 THR B N 1
ATOM 1621 C CA . THR B 1 2 ? 20.781 8.461 4.992 1 91.5 2 THR B CA 1
ATOM 1622 C C . THR B 1 2 ? 19.75 7.609 4.266 1 91.5 2 THR B C 1
ATOM 1624 O O . THR B 1 2 ? 19.016 6.855 4.895 1 91.5 2 THR B O 1
ATOM 1627 N N . ALA B 1 3 ? 19.719 7.793 2.984 1 94.88 3 ALA B N 1
ATOM 1628 C CA . ALA B 1 3 ? 18.828 6.957 2.18 1 94.88 3 ALA B CA 1
ATOM 1629 C C . ALA B 1 3 ? 19.109 5.477 2.424 1 94.88 3 ALA B C 1
ATOM 1631 O O . ALA B 1 3 ? 18.172 4.676 2.531 1 94.88 3 ALA B O 1
ATOM 1632 N N . LYS B 1 4 ? 20.344 5.117 2.504 1 95.5 4 LYS B N 1
ATOM 1633 C CA . LYS B 1 4 ? 20.734 3.729 2.727 1 95.5 4 LYS B CA 1
ATOM 1634 C C . LYS B 1 4 ? 20.141 3.195 4.031 1 95.5 4 LYS B C 1
ATOM 1636 O O . LYS B 1 4 ? 19.766 2.027 4.113 1 95.5 4 LYS B O 1
ATOM 1641 N N . ASP B 1 5 ? 20.125 3.994 5.047 1 97.31 5 ASP B N 1
ATOM 1642 C CA . ASP B 1 5 ? 19.562 3.596 6.34 1 97.31 5 ASP B CA 1
ATOM 1643 C C . ASP B 1 5 ? 18.094 3.254 6.227 1 97.31 5 ASP B C 1
ATOM 1645 O O . ASP B 1 5 ? 17.625 2.283 6.824 1 97.31 5 ASP B O 1
ATOM 1649 N N . TYR B 1 6 ? 17.344 4.066 5.473 1 97.75 6 TYR B N 1
ATOM 1650 C CA . TYR B 1 6 ? 15.922 3.811 5.289 1 97.75 6 TYR B CA 1
ATOM 1651 C C . TYR B 1 6 ? 15.695 2.529 4.492 1 97.75 6 TYR B C 1
ATOM 1653 O O . TYR B 1 6 ? 14.812 1.738 4.816 1 97.75 6 TYR B O 1
ATOM 1661 N N . LEU B 1 7 ? 16.516 2.35 3.447 1 98.31 7 LEU B N 1
ATOM 1662 C CA . LEU B 1 7 ? 16.391 1.135 2.648 1 98.31 7 LEU B CA 1
ATOM 1663 C C . LEU B 1 7 ? 16.703 -0.1 3.488 1 98.31 7 LEU B C 1
ATOM 1665 O O . LEU B 1 7 ? 16.016 -1.114 3.391 1 98.31 7 LEU B O 1
ATOM 1669 N N . ASP B 1 8 ? 17.734 0.032 4.312 1 98.25 8 ASP B N 1
ATOM 1670 C CA . ASP B 1 8 ? 18.109 -1.052 5.219 1 98.25 8 ASP B CA 1
ATOM 1671 C C . ASP B 1 8 ? 16.984 -1.341 6.219 1 98.25 8 ASP B C 1
ATOM 1673 O O . ASP B 1 8 ? 16.719 -2.502 6.527 1 98.25 8 ASP B O 1
ATOM 1677 N N . TYR B 1 9 ? 16.391 -0.3 6.715 1 98.19 9 TYR B N 1
ATOM 1678 C CA . TYR B 1 9 ? 15.281 -0.45 7.648 1 98.19 9 TYR B CA 1
ATOM 1679 C C . TYR B 1 9 ? 14.125 -1.207 7.004 1 98.19 9 TYR B C 1
ATOM 1681 O O . TYR B 1 9 ? 13.531 -2.094 7.621 1 98.19 9 TYR B O 1
ATOM 1689 N N . ILE B 1 10 ? 13.82 -0.92 5.742 1 98.44 10 ILE B N 1
ATOM 1690 C CA . ILE B 1 10 ? 12.742 -1.571 5.008 1 98.44 10 ILE B CA 1
ATOM 1691 C C . ILE B 1 10 ? 13.031 -3.066 4.883 1 98.44 10 ILE B C 1
ATOM 1693 O O . ILE B 1 10 ? 12.164 -3.898 5.156 1 98.44 10 ILE B O 1
ATOM 1697 N N . VAL B 1 11 ? 14.234 -3.436 4.523 1 98.5 11 VAL B N 1
ATOM 1698 C CA . VAL B 1 11 ? 14.57 -4.824 4.219 1 98.5 11 VAL B CA 1
ATOM 1699 C C . VAL B 1 11 ? 14.742 -5.609 5.516 1 98.5 11 VAL B C 1
ATOM 1701 O O . VAL B 1 11 ? 14.18 -6.699 5.668 1 98.5 11 VAL B O 1
ATOM 1704 N N . ASN B 1 12 ? 15.391 -5.027 6.52 1 97.44 12 ASN B N 1
ATOM 1705 C CA . ASN B 1 12 ? 15.867 -5.832 7.641 1 97.44 12 ASN B CA 1
ATOM 1706 C C . ASN B 1 12 ? 14.961 -5.688 8.859 1 97.44 12 ASN B C 1
ATOM 1708 O O . ASN B 1 12 ? 14.953 -6.551 9.734 1 97.44 12 ASN B O 1
ATOM 1712 N N . GLU B 1 13 ? 14.227 -4.594 8.922 1 96.88 13 GLU B N 1
ATOM 1713 C CA . GLU B 1 13 ? 13.359 -4.395 10.078 1 96.88 13 GLU B CA 1
ATOM 1714 C C . GLU B 1 13 ? 11.898 -4.668 9.727 1 96.88 13 GLU B C 1
ATOM 1716 O O . GLU B 1 13 ? 11.125 -5.109 10.578 1 96.88 13 GLU B O 1
ATOM 1721 N N . ILE B 1 14 ? 11.523 -4.438 8.492 1 96.62 14 ILE B N 1
ATOM 1722 C CA . ILE B 1 14 ? 10.125 -4.598 8.109 1 96.62 14 ILE B CA 1
ATOM 1723 C C . ILE B 1 14 ? 9.977 -5.797 7.176 1 96.62 14 ILE B C 1
ATOM 1725 O O . ILE B 1 14 ? 9.328 -6.785 7.52 1 96.62 14 ILE B O 1
ATOM 1729 N N . HIS B 1 15 ? 10.648 -5.738 5.996 1 98 15 HIS B N 1
ATOM 1730 C CA . HIS B 1 15 ? 10.734 -6.84 5.039 1 98 15 HIS B CA 1
ATOM 1731 C C . HIS B 1 15 ? 9.523 -6.871 4.121 1 98 15 HIS B C 1
ATOM 1733 O O . HIS B 1 15 ? 9.656 -6.727 2.902 1 98 15 HIS B O 1
ATOM 1739 N N . ARG B 1 16 ? 8.305 -7.145 4.73 1 97.25 16 ARG B N 1
ATOM 1740 C CA . ARG B 1 16 ? 7.082 -7.191 3.934 1 97.25 16 ARG B CA 1
ATOM 1741 C C . ARG B 1 16 ? 6.488 -5.801 3.758 1 97.25 16 ARG B C 1
ATOM 1743 O O . ARG B 1 16 ? 6.305 -5.07 4.734 1 97.25 16 ARG B O 1
ATOM 1750 N N . THR B 1 17 ? 6.199 -5.363 2.525 1 98.44 17 THR B N 1
ATOM 1751 C CA . THR B 1 17 ? 5.695 -4.043 2.176 1 98.44 17 THR B CA 1
ATOM 1752 C C . THR B 1 17 ? 4.434 -4.152 1.328 1 98.44 17 THR B C 1
ATOM 1754 O O . THR B 1 17 ? 4.059 -5.246 0.902 1 98.44 17 THR B O 1
ATOM 1757 N N . ILE B 1 18 ? 3.719 -3.053 1.24 1 98.81 18 ILE B N 1
ATOM 1758 C CA . ILE B 1 18 ? 2.635 -2.957 0.269 1 98.81 18 ILE B CA 1
ATOM 1759 C C . ILE B 1 18 ? 3.062 -2.066 -0.895 1 98.81 18 ILE B C 1
ATOM 1761 O O . ILE B 1 18 ? 3.469 -0.92 -0.69 1 98.81 18 ILE B O 1
ATOM 1765 N N . VAL B 1 19 ? 2.986 -2.598 -2.09 1 98.94 19 VAL B N 1
ATOM 1766 C CA . VAL B 1 19 ? 3.396 -1.899 -3.303 1 98.94 19 VAL B CA 1
ATOM 1767 C C . VAL B 1 19 ? 2.164 -1.504 -4.113 1 98.94 19 VAL B C 1
ATOM 1769 O O . VAL B 1 19 ? 1.104 -2.119 -3.982 1 98.94 19 VAL B O 1
ATOM 1772 N N . ALA B 1 20 ? 2.342 -0.473 -4.844 1 98.94 20 ALA B N 1
ATOM 1773 C CA . ALA B 1 20 ? 1.288 -0.014 -5.746 1 98.94 20 ALA B CA 1
ATOM 1774 C C . ALA B 1 20 ? 1.82 0.162 -7.164 1 98.94 20 ALA B C 1
ATOM 1776 O O . ALA B 1 20 ? 2.934 0.655 -7.359 1 98.94 20 ALA B O 1
ATOM 1777 N N . THR B 1 21 ? 1.072 -0.272 -8.086 1 98.88 21 THR B N 1
ATOM 1778 C CA . THR B 1 21 ? 1.248 -0.026 -9.508 1 98.88 21 THR B CA 1
ATOM 1779 C C . THR B 1 21 ? -0.036 0.521 -10.125 1 98.88 21 THR B C 1
ATOM 1781 O O . THR B 1 21 ? -0.998 0.816 -9.414 1 98.88 21 THR B O 1
ATOM 1784 N N . VAL B 1 22 ? 0.025 0.733 -11.414 1 98.81 22 VAL B N 1
ATOM 1785 C CA . VAL B 1 22 ? -1.131 1.271 -12.125 1 98.81 22 VAL B CA 1
ATOM 1786 C C . VAL B 1 22 ? -1.506 0.342 -13.273 1 98.81 22 VAL B C 1
ATOM 1788 O O . VAL B 1 22 ? -0.638 -0.102 -14.031 1 98.81 22 VAL B O 1
ATOM 1791 N N . ASP B 1 23 ? -2.791 0.063 -13.375 1 98.12 23 ASP B N 1
ATOM 1792 C CA . ASP B 1 23 ? -3.225 -0.849 -14.43 1 98.12 23 ASP B CA 1
ATOM 1793 C C . ASP B 1 23 ? -3.469 -0.099 -15.734 1 98.12 23 ASP B C 1
ATOM 1795 O O . ASP B 1 23 ? -3.141 1.084 -15.852 1 98.12 23 ASP B O 1
ATOM 1799 N N . ASP B 1 24 ? -4.027 -0.781 -16.719 1 97.31 24 ASP B N 1
ATOM 1800 C CA . ASP B 1 24 ? -4.152 -0.228 -18.062 1 97.31 24 ASP B CA 1
ATOM 1801 C C . ASP B 1 24 ? -5.219 0.864 -18.109 1 97.31 24 ASP B C 1
ATOM 1803 O O . ASP B 1 24 ? -5.262 1.655 -19.062 1 97.31 24 ASP B O 1
ATOM 1807 N N . ASP B 1 25 ? -6.055 0.92 -17.141 1 97 25 ASP B N 1
ATOM 1808 C CA . ASP B 1 25 ? -7.086 1.947 -17.062 1 97 25 ASP B CA 1
ATOM 1809 C C . ASP B 1 25 ? -6.602 3.158 -16.266 1 97 25 ASP B C 1
ATOM 1811 O O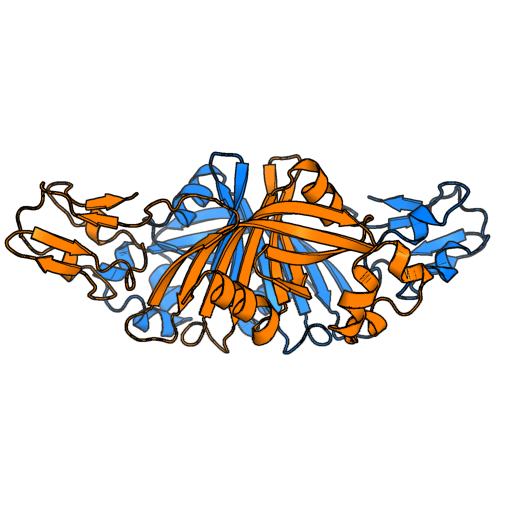 . ASP B 1 25 ? -7.363 4.094 -16.031 1 97 25 ASP B O 1
ATOM 1815 N N . GLY B 1 26 ? -5.391 3.076 -15.766 1 97.75 26 GLY B N 1
ATOM 1816 C CA . GLY B 1 26 ? -4.836 4.176 -14.992 1 97.75 26 GLY B CA 1
ATOM 1817 C C . GLY B 1 26 ? -5.227 4.133 -13.523 1 97.75 26 GLY B C 1
ATOM 1818 O O . GLY B 1 26 ? -5.141 5.145 -12.828 1 97.75 26 GLY B O 1
ATOM 1819 N N . LEU B 1 27 ? -5.672 3 -13.078 1 98.56 27 LEU B N 1
ATOM 1820 C CA . LEU B 1 27 ? -6.125 2.863 -11.695 1 98.56 27 LEU B CA 1
ATOM 1821 C C . LEU B 1 27 ? -5.094 2.117 -10.859 1 98.56 27 LEU B C 1
ATOM 1823 O O . LEU B 1 27 ? -4.414 1.218 -11.359 1 98.56 27 LEU B O 1
ATOM 1827 N N . PRO B 1 28 ? -5.012 2.463 -9.633 1 98.88 28 PRO B N 1
ATOM 1828 C CA . PRO B 1 28 ? -4.008 1.827 -8.781 1 98.88 28 PRO B CA 1
ATOM 1829 C C . PRO B 1 28 ? -4.363 0.386 -8.422 1 98.88 28 PRO B C 1
ATOM 1831 O O . PRO B 1 28 ? -5.547 0.037 -8.359 1 98.88 28 PRO B O 1
ATOM 1834 N N . VAL B 1 29 ? -3.371 -0.425 -8.18 1 98.81 29 VAL B N 1
ATOM 1835 C CA . VAL B 1 29 ? -3.441 -1.796 -7.688 1 98.81 29 VAL B CA 1
ATOM 1836 C C . VAL B 1 29 ? -2.387 -2.01 -6.605 1 98.81 29 VAL B C 1
ATOM 1838 O O . VAL B 1 29 ? -1.228 -1.621 -6.773 1 98.81 29 VAL B O 1
ATOM 1841 N N . THR B 1 30 ? -2.783 -2.611 -5.52 1 98.81 30 THR B N 1
ATOM 1842 C CA . THR B 1 30 ? -1.832 -2.854 -4.438 1 98.81 30 THR B CA 1
ATOM 1843 C C . THR B 1 30 ? -1.602 -4.348 -4.246 1 98.81 30 THR B C 1
ATOM 1845 O O . THR B 1 30 ? -2.422 -5.168 -4.664 1 98.81 30 THR B O 1
ATOM 1848 N N . ALA B 1 31 ? -0.497 -4.664 -3.672 1 97.88 31 ALA B N 1
ATOM 1849 C CA . ALA B 1 31 ? -0.149 -6.035 -3.307 1 97.88 31 ALA B CA 1
ATOM 1850 C C . ALA B 1 31 ? 0.917 -6.059 -2.215 1 97.88 31 ALA B C 1
ATOM 1852 O O . ALA B 1 31 ? 1.721 -5.133 -2.104 1 97.88 31 ALA B O 1
ATOM 1853 N N . ALA B 1 32 ? 0.901 -7.117 -1.466 1 98.06 32 ALA B N 1
ATOM 1854 C CA . ALA B 1 32 ? 1.977 -7.34 -0.503 1 98.06 32 ALA B CA 1
ATOM 1855 C C . ALA B 1 32 ? 3.199 -7.953 -1.18 1 98.06 32 ALA B C 1
ATOM 1857 O O . ALA B 1 32 ? 3.09 -8.961 -1.877 1 98.06 32 ALA B O 1
ATOM 1858 N N . ILE B 1 33 ? 4.34 -7.332 -1.023 1 98.25 33 ILE B N 1
ATOM 1859 C CA . ILE B 1 33 ? 5.59 -7.793 -1.623 1 98.25 33 ILE B CA 1
ATOM 1860 C C . ILE B 1 33 ? 6.723 -7.672 -0.609 1 98.25 33 ILE B C 1
ATOM 1862 O O . ILE B 1 33 ? 6.867 -6.645 0.053 1 98.25 33 ILE B O 1
ATOM 1866 N N . ASP B 1 34 ? 7.477 -8.703 -0.483 1 98.44 34 ASP B N 1
ATOM 1867 C CA . ASP B 1 34 ? 8.648 -8.672 0.38 1 98.44 34 ASP B CA 1
ATOM 1868 C C . ASP B 1 34 ? 9.82 -7.98 -0.313 1 98.44 34 ASP B C 1
ATOM 1870 O O . ASP B 1 34 ? 10.102 -8.242 -1.483 1 98.44 34 ASP B O 1
ATOM 1874 N N . MET B 1 35 ? 10.445 -7.066 0.387 1 98.75 35 MET B N 1
ATOM 1875 C CA . MET B 1 35 ? 11.719 -6.52 -0.075 1 98.75 35 MET B CA 1
ATOM 1876 C C . MET B 1 35 ? 12.883 -7.406 0.366 1 98.75 35 MET B C 1
ATOM 1878 O O . MET B 1 35 ? 13.18 -7.496 1.559 1 98.75 35 MET B O 1
ATOM 1882 N N . MET B 1 36 ? 13.602 -7.953 -0.606 1 98.5 36 MET B N 1
ATOM 1883 C CA . MET B 1 36 ? 14.469 -9.102 -0.381 1 98.5 36 MET B CA 1
ATOM 1884 C C . MET B 1 36 ? 15.867 -8.656 0.019 1 98.5 36 MET B C 1
ATOM 1886 O O . MET B 1 36 ? 16.594 -9.398 0.696 1 98.5 36 MET B O 1
ATOM 1890 N N . ASP B 1 37 ? 16.266 -7.566 -0.536 1 98.5 37 ASP B N 1
ATOM 1891 C CA . ASP B 1 37 ? 17.625 -7.078 -0.327 1 98.5 37 ASP B CA 1
ATOM 1892 C C . ASP B 1 37 ? 17.719 -5.59 -0.659 1 98.5 37 ASP B C 1
ATOM 1894 O O . ASP B 1 37 ? 16.797 -5.004 -1.212 1 98.5 37 ASP B O 1
ATOM 1898 N N . CYS B 1 38 ? 18.812 -4.996 -0.218 1 98.31 38 CYS B N 1
ATOM 1899 C CA . CYS B 1 38 ? 19.125 -3.611 -0.563 1 98.31 38 CYS B CA 1
ATOM 1900 C C . CYS B 1 38 ? 20.625 -3.371 -0.576 1 98.31 38 CYS B C 1
ATOM 1902 O O . CYS B 1 38 ? 21.391 -4.145 0.006 1 98.31 38 CYS B O 1
ATOM 1904 N N . ASP B 1 39 ? 21.047 -2.422 -1.292 1 96 39 ASP B N 1
ATOM 1905 C CA . ASP B 1 39 ? 22.406 -1.881 -1.271 1 96 39 ASP B CA 1
ATOM 1906 C C . ASP B 1 39 ? 22.406 -0.406 -1.669 1 96 39 ASP B C 1
ATOM 1908 O O . ASP B 1 39 ? 21.391 0.276 -1.567 1 96 39 ASP B O 1
ATOM 1912 N N . SER B 1 40 ? 23.547 0.137 -2.006 1 92.94 40 SER B N 1
ATOM 1913 C CA . SER B 1 40 ? 23.656 1.553 -2.342 1 92.94 40 SER B CA 1
ATOM 1914 C C . SER B 1 40 ? 22.922 1.872 -3.643 1 92.94 40 SER B C 1
ATOM 1916 O O . SER B 1 40 ? 22.688 3.039 -3.957 1 92.94 40 SER B O 1
ATOM 1918 N N . ASN B 1 41 ? 22.562 0.835 -4.344 1 92.81 41 ASN B N 1
ATOM 1919 C CA . ASN B 1 41 ? 21.953 1.034 -5.656 1 92.81 41 ASN B CA 1
ATOM 1920 C C . ASN B 1 41 ? 20.438 0.917 -5.598 1 92.81 41 ASN B C 1
ATOM 1922 O O . ASN B 1 41 ? 19.75 1.142 -6.598 1 92.81 41 ASN B O 1
ATOM 1926 N N . GLY B 1 42 ? 19.953 0.518 -4.465 1 97.31 42 GLY B N 1
ATOM 1927 C CA . GLY B 1 42 ? 18.5 0.501 -4.383 1 97.31 42 GLY B CA 1
ATOM 1928 C C . GLY B 1 42 ? 17.953 -0.728 -3.678 1 97.31 42 GLY B C 1
ATOM 1929 O O . GLY B 1 42 ? 18.609 -1.29 -2.801 1 97.31 42 GLY B O 1
ATOM 1930 N N . LEU B 1 43 ? 16.703 -1.085 -3.916 1 98.56 43 LEU B N 1
ATOM 1931 C CA . LEU B 1 43 ? 15.969 -2.188 -3.305 1 98.56 43 LEU B CA 1
ATOM 1932 C C . LEU B 1 43 ? 15.711 -3.299 -4.316 1 98.56 43 LEU B C 1
ATOM 1934 O O . LEU B 1 43 ? 15.547 -3.031 -5.508 1 98.56 43 LEU B O 1
ATOM 1938 N N . TYR B 1 44 ? 15.641 -4.52 -3.824 1 98.81 44 TYR B N 1
ATOM 1939 C CA . TYR B 1 44 ? 15.43 -5.68 -4.68 1 98.81 44 TYR B CA 1
ATOM 1940 C C . TYR B 1 44 ? 14.242 -6.504 -4.203 1 98.81 44 TYR B C 1
ATOM 1942 O O . TYR B 1 44 ? 14.094 -6.75 -3.002 1 98.81 44 TYR B O 1
ATOM 1950 N N . PHE B 1 45 ? 13.43 -6.902 -5.098 1 98.81 45 PHE B N 1
ATOM 1951 C CA . PHE B 1 45 ? 12.305 -7.777 -4.809 1 98.81 45 PHE B CA 1
ATOM 1952 C C . PHE B 1 45 ? 12.062 -8.75 -5.961 1 98.81 45 PHE B C 1
ATOM 1954 O O . PHE B 1 45 ? 12.719 -8.664 -7 1 98.81 45 PHE B O 1
ATOM 1961 N N . LEU B 1 46 ? 11.141 -9.711 -5.703 1 98.12 46 LEU B N 1
ATOM 1962 C CA . LEU B 1 46 ? 10.875 -10.727 -6.719 1 98.12 46 LEU B CA 1
ATOM 1963 C C . LEU B 1 46 ? 9.383 -10.836 -6.988 1 98.12 46 LEU B C 1
ATOM 1965 O O . LEU B 1 46 ? 8.562 -10.477 -6.141 1 98.12 46 LEU B O 1
ATOM 1969 N N . THR B 1 47 ? 9.078 -11.266 -8.164 1 98.19 47 THR B N 1
ATOM 1970 C CA . THR B 1 47 ? 7.715 -11.633 -8.531 1 98.19 47 THR B CA 1
ATOM 1971 C C . THR B 1 47 ? 7.719 -12.703 -9.617 1 98.19 47 THR B C 1
ATOM 1973 O O . THR B 1 47 ? 8.758 -12.984 -10.219 1 98.19 47 THR B O 1
ATOM 1976 N N . ALA B 1 48 ? 6.609 -13.391 -9.711 1 98 48 ALA B N 1
ATOM 1977 C CA . ALA B 1 48 ? 6.445 -14.352 -10.797 1 98 48 ALA B CA 1
ATOM 1978 C C . ALA B 1 48 ? 5.988 -13.664 -12.078 1 98 48 ALA B C 1
ATOM 1980 O O . ALA B 1 48 ? 5.141 -12.773 -12.039 1 98 48 ALA B O 1
ATOM 1981 N N . LYS B 1 49 ? 6.473 -14.086 -13.188 1 97.25 49 LYS B N 1
ATOM 1982 C CA . LYS B 1 49 ? 6.211 -13.477 -14.492 1 97.25 49 LYS B CA 1
ATOM 1983 C C . LYS B 1 49 ? 4.758 -13.68 -14.906 1 97.25 49 LYS B C 1
ATOM 1985 O O . LYS B 1 49 ? 4.262 -12.984 -15.797 1 97.25 49 LYS B O 1
ATOM 1990 N N . GLY B 1 50 ? 4.105 -14.57 -14.297 1 97 50 GLY B N 1
ATOM 1991 C CA . GLY B 1 50 ? 2.719 -14.844 -14.641 1 97 50 GLY B CA 1
ATOM 1992 C C . GLY B 1 50 ? 1.733 -13.945 -13.914 1 97 50 GLY B C 1
ATOM 1993 O O . GLY B 1 50 ? 0.539 -13.953 -14.219 1 97 50 GLY B O 1
ATOM 1994 N N . LYS B 1 51 ? 2.18 -13.188 -13 1 97.38 51 LYS B N 1
ATOM 1995 C CA . LYS B 1 51 ? 1.308 -12.336 -12.203 1 97.38 51 LYS B CA 1
ATOM 1996 C C . LYS B 1 51 ? 0.992 -11.031 -12.938 1 97.38 51 LYS B C 1
ATOM 1998 O O . LYS B 1 51 ? 1.813 -10.531 -13.703 1 97.38 51 LYS B O 1
ATOM 2003 N N . GLY B 1 52 ? -0.205 -10.453 -12.656 1 97.31 52 GLY B N 1
ATOM 2004 C CA . GLY B 1 52 ? -0.523 -9.125 -13.156 1 97.31 52 GLY B CA 1
ATOM 2005 C C . GLY B 1 52 ? 0.463 -8.062 -12.703 1 97.31 52 GLY B C 1
ATOM 2006 O O . GLY B 1 52 ? 0.747 -7.117 -13.438 1 97.31 52 GLY B O 1
ATOM 2007 N N . PHE B 1 53 ? 0.958 -8.289 -11.523 1 98.62 53 PHE B N 1
ATOM 2008 C CA . PHE B 1 53 ? 1.961 -7.387 -10.977 1 98.62 53 PHE B CA 1
ATOM 2009 C C . PHE B 1 53 ? 3.146 -7.254 -11.922 1 98.62 53 PHE B C 1
ATOM 2011 O O . PHE B 1 53 ? 3.598 -6.145 -12.211 1 98.62 53 PHE B O 1
ATOM 2018 N N . TYR B 1 54 ? 3.58 -8.297 -12.422 1 98.62 54 TYR B N 1
ATOM 2019 C CA . TYR B 1 54 ? 4.684 -8.32 -13.375 1 98.62 54 TYR B CA 1
ATOM 2020 C C . TYR B 1 54 ? 4.344 -7.512 -14.625 1 98.62 54 TYR B C 1
ATOM 2022 O O . TYR B 1 54 ? 5.141 -6.684 -15.07 1 98.62 54 TYR B O 1
ATOM 2030 N N . ASP B 1 55 ? 3.213 -7.727 -15.164 1 98.19 55 ASP B N 1
ATOM 2031 C CA . ASP B 1 55 ? 2.795 -7.023 -16.375 1 98.19 55 ASP B CA 1
ATOM 2032 C C . ASP B 1 55 ? 2.814 -5.512 -16.172 1 98.19 55 ASP B C 1
ATOM 2034 O O . ASP B 1 55 ? 3.299 -4.77 -17.031 1 98.19 55 ASP B O 1
ATOM 2038 N N . ARG B 1 56 ? 2.277 -5.129 -15.07 1 98.62 56 ARG B N 1
ATOM 2039 C CA . ARG B 1 56 ? 2.189 -3.699 -14.781 1 98.62 56 ARG B CA 1
ATOM 2040 C C . ARG B 1 56 ? 3.574 -3.094 -14.586 1 98.62 56 ARG B C 1
ATOM 2042 O O . ARG B 1 56 ? 3.836 -1.971 -15.023 1 98.62 56 ARG B O 1
ATOM 2049 N N . LEU B 1 57 ? 4.504 -3.816 -13.922 1 98.75 57 LEU B N 1
ATOM 2050 C CA . LEU B 1 57 ? 5.875 -3.355 -13.75 1 98.75 57 LEU B CA 1
ATOM 2051 C C . LEU B 1 57 ? 6.57 -3.203 -15.102 1 98.75 57 LEU B C 1
ATOM 2053 O O . LEU B 1 57 ? 7.273 -2.219 -15.336 1 98.75 57 LEU B O 1
ATOM 2057 N N . LYS B 1 58 ? 6.375 -4.16 -15.938 1 98.44 58 LYS B N 1
ATOM 2058 C CA . LYS B 1 58 ? 7.016 -4.133 -17.25 1 98.44 58 LYS B CA 1
ATOM 2059 C C . LYS B 1 58 ? 6.508 -2.965 -18.094 1 98.44 58 LYS B C 1
ATOM 2061 O O . LYS B 1 58 ? 7.273 -2.336 -18.812 1 98.44 58 LYS B O 1
ATOM 2066 N N . LYS B 1 59 ? 5.297 -2.723 -17.953 1 98.12 59 LYS B N 1
ATOM 2067 C CA . LYS B 1 59 ? 4.664 -1.709 -18.797 1 98.12 59 LYS B CA 1
ATOM 2068 C C . LYS B 1 59 ? 5.031 -0.302 -18.328 1 98.12 59 LYS B C 1
ATOM 2070 O O . LYS B 1 59 ? 5.285 0.582 -19.156 1 98.12 59 LYS B O 1
ATOM 2075 N N . ARG B 1 60 ? 5.086 -0.053 -16.984 1 97.81 60 ARG B N 1
ATOM 2076 C CA . ARG B 1 60 ? 5.199 1.313 -16.484 1 97.81 60 ARG B CA 1
ATOM 2077 C C . ARG B 1 60 ? 6.598 1.585 -15.938 1 97.81 60 ARG B C 1
ATOM 2079 O O . ARG B 1 60 ? 7.004 2.742 -15.805 1 97.81 60 ARG B O 1
ATOM 2086 N N . GLU B 1 61 ? 7.254 0.526 -15.469 1 98.56 61 GLU B N 1
ATOM 2087 C CA . GLU B 1 61 ? 8.594 0.586 -14.898 1 98.56 61 GLU B CA 1
ATOM 2088 C C . GLU B 1 61 ? 8.656 1.583 -13.742 1 98.56 61 GLU B C 1
ATOM 2090 O O . GLU B 1 61 ? 9.609 2.361 -13.641 1 98.56 61 GLU B O 1
ATOM 2095 N N . PHE B 1 62 ? 7.629 1.678 -13.016 1 98.81 62 PHE B N 1
ATOM 2096 C CA . PHE B 1 62 ? 7.488 2.566 -11.867 1 98.81 62 PHE B CA 1
ATOM 2097 C C . PHE B 1 62 ? 6.582 1.944 -10.805 1 98.81 62 PHE B C 1
ATOM 2099 O O . PHE B 1 62 ? 5.641 1.224 -11.133 1 98.81 62 PHE B O 1
ATOM 2106 N N . LEU B 1 63 ? 6.875 2.164 -9.547 1 98.88 63 LEU B N 1
ATOM 2107 C CA . LEU B 1 63 ? 5.984 1.728 -8.477 1 98.88 63 LEU B CA 1
ATOM 2108 C C . LEU B 1 63 ? 6.086 2.656 -7.273 1 98.88 63 LEU B C 1
ATOM 2110 O O . LEU B 1 63 ? 6.965 3.516 -7.219 1 98.88 63 LEU B O 1
ATOM 2114 N N . ALA B 1 64 ? 5.18 2.627 -6.395 1 98.94 64 ALA B N 1
ATOM 2115 C CA . ALA B 1 64 ? 5.242 3.178 -5.043 1 98.94 64 ALA B CA 1
ATOM 2116 C C . ALA B 1 64 ? 5.125 2.074 -3.998 1 98.94 64 ALA B C 1
ATOM 2118 O O . ALA B 1 64 ? 4.535 1.023 -4.258 1 98.94 64 ALA B O 1
ATOM 2119 N N . LEU B 1 65 ? 5.668 2.262 -2.842 1 98.94 65 LEU B N 1
ATOM 2120 C CA . LEU B 1 65 ? 5.492 1.314 -1.745 1 98.94 65 LEU B CA 1
ATOM 2121 C C . LEU B 1 65 ? 5.484 2.033 -0.401 1 98.94 65 LEU B C 1
ATOM 2123 O O . LEU B 1 65 ? 6.008 3.145 -0.283 1 98.94 65 LEU B O 1
ATOM 2127 N N . THR B 1 66 ? 4.828 1.466 0.564 1 98.88 66 THR B N 1
ATOM 2128 C CA . THR B 1 66 ? 4.934 1.854 1.966 1 98.88 66 THR B CA 1
ATOM 2129 C C . THR B 1 66 ? 5.246 0.644 2.842 1 98.88 66 THR B C 1
ATOM 2131 O O . THR B 1 66 ? 4.578 -0.39 2.738 1 98.88 66 THR B O 1
ATOM 2134 N N . ALA B 1 67 ? 6.332 0.729 3.51 1 98.56 67 ALA B N 1
ATOM 2135 C CA . ALA B 1 67 ? 6.703 -0.207 4.566 1 98.56 67 ALA B CA 1
ATOM 2136 C C . ALA B 1 67 ? 6.312 0.332 5.941 1 98.56 67 ALA B C 1
ATOM 2138 O O . ALA B 1 67 ? 6.566 1.498 6.254 1 98.56 67 ALA B O 1
ATOM 2139 N N . MET B 1 68 ? 5.707 -0.501 6.727 1 97.38 68 MET B N 1
ATOM 2140 C CA . MET B 1 68 ? 5.23 -0.009 8.016 1 97.38 68 MET B CA 1
ATOM 2141 C C . MET B 1 68 ? 5.543 -1.005 9.125 1 97.38 68 MET B C 1
ATOM 2143 O O . MET B 1 68 ? 5.422 -2.215 8.938 1 97.38 68 MET B O 1
ATOM 2147 N N . LYS B 1 69 ? 5.914 -0.525 10.211 1 95.88 69 LYS B N 1
ATOM 2148 C CA . LYS B 1 69 ? 6.176 -1.296 11.422 1 95.88 69 LYS B CA 1
ATOM 2149 C C . LYS B 1 69 ? 5.508 -0.656 12.633 1 95.88 69 LYS B C 1
ATOM 2151 O O . LYS B 1 69 ? 5.508 0.568 12.773 1 95.88 69 LYS B O 1
ATOM 2156 N N . GLY B 1 70 ? 4.938 -1.483 13.531 1 93.56 70 GLY B N 1
ATOM 2157 C CA . GLY B 1 70 ? 4.289 -1.013 14.75 1 93.56 70 GLY B CA 1
ATOM 2158 C C . GLY B 1 70 ? 3.086 -1.85 15.141 1 93.56 70 GLY B C 1
ATOM 2159 O O . GLY B 1 70 ? 2.518 -2.561 14.312 1 93.56 70 GLY B O 1
ATOM 2160 N N . GLU B 1 71 ? 2.631 -1.761 16.359 1 90.12 71 GLU B N 1
ATOM 2161 C CA . GLU B 1 71 ? 1.524 -2.561 16.875 1 90.12 71 GLU B CA 1
ATOM 2162 C C . GLU B 1 71 ? 0.19 -1.846 16.672 1 90.12 71 GLU B C 1
ATOM 2164 O O . GLU B 1 71 ? -0.852 -2.49 16.531 1 90.12 71 GLU B O 1
ATOM 2169 N N . ASP B 1 72 ? 0.285 -0.555 16.828 1 92.81 72 ASP B N 1
ATOM 2170 C CA . ASP B 1 72 ? -0.885 0.292 16.609 1 92.81 72 ASP B CA 1
ATOM 2171 C C . ASP B 1 72 ? -0.497 1.612 15.953 1 92.81 72 ASP B C 1
ATOM 2173 O O . ASP B 1 72 ? 0.683 1.861 15.695 1 92.81 72 ASP B O 1
ATOM 2177 N N . THR B 1 73 ? -1.465 2.41 15.672 1 92 73 THR B N 1
ATOM 2178 C CA . THR B 1 73 ? -1.241 3.645 14.922 1 92 73 THR B CA 1
ATOM 2179 C C . THR B 1 73 ? -0.24 4.539 15.648 1 92 73 THR B C 1
ATOM 2181 O O . THR B 1 73 ? 0.707 5.043 15.039 1 92 73 THR B O 1
ATOM 2184 N N . MET B 1 74 ? -0.335 4.66 16.969 1 93.69 74 MET B N 1
ATOM 2185 C CA . MET B 1 74 ? 0.464 5.617 17.719 1 93.69 74 MET B CA 1
ATOM 2186 C C . MET B 1 74 ? 1.869 5.082 17.969 1 93.69 74 MET B C 1
ATOM 2188 O O . MET B 1 74 ? 2.725 5.789 18.5 1 93.69 74 MET B O 1
ATOM 2192 N N . SER B 1 75 ? 2.199 3.898 17.531 1 94.69 75 SER B N 1
ATOM 2193 C CA . SER B 1 75 ? 3.531 3.32 17.656 1 94.69 75 SER B CA 1
ATOM 2194 C C . SER B 1 75 ? 4.117 2.953 16.297 1 94.69 75 SER B C 1
ATOM 2196 O O . SER B 1 75 ? 5.102 2.215 16.219 1 94.69 75 SER B O 1
ATOM 2198 N N . SER B 1 76 ? 3.566 3.457 15.32 1 95.81 76 SER B N 1
ATOM 2199 C CA . SER B 1 76 ? 3.924 2.973 13.992 1 95.81 76 SER B CA 1
ATOM 2200 C C . SER B 1 76 ? 4.91 3.914 13.305 1 95.81 76 SER B C 1
ATOM 2202 O O . SER B 1 76 ? 4.871 5.125 13.523 1 95.81 76 SER B O 1
ATOM 2204 N N . VAL B 1 77 ? 5.754 3.359 12.547 1 97.12 77 VAL B N 1
ATOM 2205 C CA . VAL B 1 77 ? 6.676 4.031 11.641 1 97.12 77 VAL B CA 1
ATOM 2206 C C . VAL B 1 77 ? 6.426 3.559 10.211 1 97.12 77 VAL B C 1
ATOM 2208 O O . VAL B 1 77 ? 6.211 2.367 9.969 1 97.12 77 VAL B O 1
ATOM 2211 N N . ALA B 1 78 ? 6.414 4.527 9.32 1 98.06 78 ALA B N 1
ATOM 2212 C CA . ALA B 1 78 ? 6.211 4.191 7.918 1 98.06 78 ALA B CA 1
ATOM 2213 C C . ALA B 1 78 ? 7.316 4.773 7.043 1 98.06 78 ALA B C 1
ATOM 2215 O O . ALA B 1 78 ? 7.816 5.867 7.316 1 98.06 78 ALA B O 1
ATOM 2216 N N . VAL B 1 79 ? 7.727 4.055 6.074 1 98.56 79 VAL B N 1
ATOM 2217 C CA . VAL B 1 79 ? 8.609 4.539 5.016 1 98.56 79 VAL B CA 1
ATOM 2218 C C . VAL B 1 79 ? 7.93 4.363 3.66 1 98.56 79 VAL B C 1
ATOM 2220 O O . VAL B 1 79 ? 7.566 3.246 3.279 1 98.56 79 VAL B O 1
ATOM 2223 N N . SER B 1 80 ? 7.734 5.434 2.996 1 98.69 80 SER B N 1
ATOM 2224 C CA . SER B 1 80 ? 7.152 5.395 1.659 1 98.69 80 SER B CA 1
ATOM 2225 C C . SER B 1 80 ? 8.188 5.742 0.594 1 98.69 80 SER B C 1
ATOM 2227 O O . SER B 1 80 ? 9.016 6.637 0.792 1 98.69 80 SER B O 1
ATOM 2229 N N . ILE B 1 81 ? 8.102 5.031 -0.486 1 98.69 81 ILE B N 1
ATOM 2230 C CA . ILE B 1 81 ? 9.008 5.266 -1.603 1 98.69 81 ILE B CA 1
ATOM 2231 C C . ILE B 1 81 ? 8.227 5.273 -2.914 1 98.69 81 ILE B C 1
ATOM 2233 O O . ILE B 1 81 ? 7.293 4.484 -3.092 1 98.69 81 ILE B O 1
ATOM 2237 N N . ARG B 1 82 ? 8.586 6.082 -3.773 1 98.5 82 ARG B N 1
ATOM 2238 C CA . ARG B 1 82 ? 8.188 6.082 -5.18 1 98.5 82 ARG B CA 1
ATOM 2239 C C . ARG B 1 82 ? 9.406 6.102 -6.09 1 98.5 82 ARG B C 1
ATOM 2241 O O . ARG B 1 82 ? 10.352 6.863 -5.859 1 98.5 82 ARG B O 1
ATOM 2248 N N . GLY B 1 83 ? 9.328 5.238 -7.051 1 98.5 83 GLY B N 1
ATOM 2249 C CA . GLY B 1 83 ? 10.555 5.23 -7.844 1 98.5 83 GLY B CA 1
ATOM 2250 C C . GLY B 1 83 ? 10.461 4.352 -9.078 1 98.5 83 GLY B C 1
ATOM 2251 O O . GLY B 1 83 ? 9.445 3.682 -9.289 1 98.5 83 GLY B O 1
ATOM 2252 N N . LYS B 1 84 ? 11.484 4.367 -9.875 1 98.75 84 LYS B N 1
ATOM 2253 C CA . LYS B 1 84 ? 11.609 3.59 -11.109 1 98.75 84 LYS B CA 1
ATOM 2254 C C . LYS B 1 84 ? 12.133 2.186 -10.82 1 98.75 84 LYS B C 1
ATOM 2256 O O . LYS B 1 84 ? 12.961 1.998 -9.922 1 98.75 84 LYS B O 1
ATOM 2261 N N . VAL B 1 85 ? 11.68 1.262 -11.633 1 98.81 85 VAL B N 1
ATOM 2262 C CA . VAL B 1 85 ? 12.086 -0.127 -11.445 1 98.81 85 VAL B CA 1
ATOM 2263 C C . VAL B 1 85 ? 12.602 -0.698 -12.766 1 98.81 85 VAL B C 1
ATOM 2265 O O . VAL B 1 85 ? 12.242 -0.216 -13.844 1 98.81 85 VAL B O 1
ATOM 2268 N N . ARG B 1 86 ? 13.43 -1.662 -12.664 1 98.75 86 ARG B N 1
ATOM 2269 C CA . ARG B 1 86 ? 13.891 -2.422 -13.82 1 98.75 86 ARG B CA 1
ATOM 2270 C C . ARG B 1 86 ? 14.016 -3.904 -13.492 1 98.75 86 ARG B C 1
ATOM 2272 O O . ARG B 1 86 ? 14.312 -4.266 -12.352 1 98.75 86 ARG B O 1
ATOM 2279 N N . GLU B 1 87 ? 13.781 -4.707 -14.438 1 98.69 87 GLU B N 1
ATOM 2280 C CA . GLU B 1 87 ? 13.93 -6.152 -14.297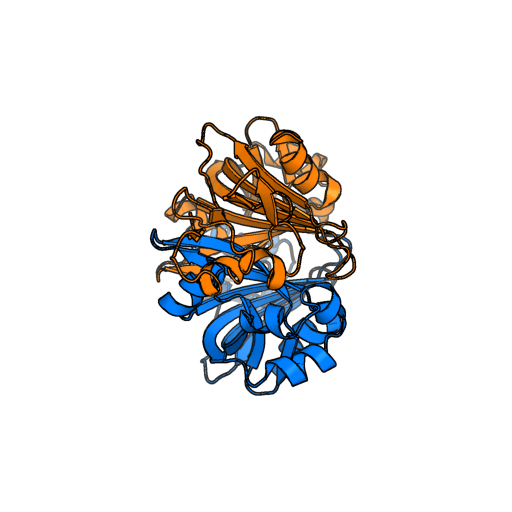 1 98.69 87 GLU B CA 1
ATOM 2281 C C . GLU B 1 87 ? 15.398 -6.57 -14.422 1 98.69 87 GLU B C 1
ATOM 2283 O O . GLU B 1 87 ? 16.109 -6.117 -15.328 1 98.69 87 GLU B O 1
ATOM 2288 N N . LEU B 1 88 ? 15.836 -7.418 -13.523 1 98.12 88 LEU B N 1
ATOM 2289 C CA . LEU B 1 88 ? 17.219 -7.879 -13.547 1 98.12 88 LEU B CA 1
ATOM 2290 C C . LEU B 1 88 ? 17.312 -9.32 -14.031 1 98.12 88 LEU B C 1
ATOM 2292 O O . LEU B 1 88 ? 18.375 -9.797 -14.406 1 98.12 88 LEU B O 1
ATOM 2296 N N . GLY B 1 89 ? 16.172 -10.008 -13.977 1 96.94 89 GLY B N 1
ATOM 2297 C CA . GLY B 1 89 ? 16.172 -11.383 -14.445 1 96.94 89 GLY B CA 1
ATOM 2298 C C . GLY B 1 89 ? 16.344 -12.391 -13.32 1 96.94 89 GLY B C 1
ATOM 2299 O O . GLY B 1 89 ? 16.031 -12.102 -12.164 1 96.94 89 GLY B O 1
ATOM 2300 N N . TYR B 1 90 ? 16.734 -13.602 -13.633 1 96.19 90 TYR B N 1
ATOM 2301 C CA . TYR B 1 90 ? 16.719 -14.742 -12.727 1 96.19 90 TYR B CA 1
ATOM 2302 C C . TYR B 1 90 ? 18.031 -14.852 -11.969 1 96.19 90 TYR B C 1
ATOM 2304 O O . TYR B 1 90 ? 18.109 -15.484 -10.914 1 96.19 90 TYR B O 1
ATOM 2312 N N . ASP B 1 91 ? 19.078 -14.234 -12.359 1 94.38 91 ASP B N 1
ATOM 2313 C CA . ASP B 1 91 ? 20.453 -14.516 -11.938 1 94.38 91 ASP B CA 1
ATOM 2314 C C . ASP B 1 91 ? 20.625 -14.273 -10.438 1 94.38 91 ASP B C 1
ATOM 2316 O O . ASP B 1 91 ? 21.422 -14.945 -9.781 1 94.38 91 ASP B O 1
ATOM 2320 N N . LYS B 1 92 ? 19.891 -13.383 -9.883 1 95.56 92 LYS B N 1
ATOM 2321 C CA . LYS B 1 92 ? 20.078 -13.023 -8.484 1 95.56 92 LYS B CA 1
ATOM 2322 C C . LYS B 1 92 ? 19.219 -13.898 -7.574 1 95.56 92 LYS B C 1
ATOM 2324 O O . LYS B 1 92 ? 19.359 -13.844 -6.348 1 95.56 92 LYS B O 1
ATOM 2329 N N . ILE B 1 93 ? 18.391 -14.734 -8.102 1 96.62 93 ILE B N 1
ATOM 2330 C CA . ILE B 1 93 ? 17.391 -15.461 -7.344 1 96.62 93 ILE B CA 1
ATOM 2331 C C . ILE B 1 93 ? 18.062 -16.406 -6.352 1 96.62 93 ILE B C 1
ATOM 2333 O O . ILE B 1 93 ? 17.734 -16.406 -5.164 1 96.62 93 ILE B O 1
ATOM 2337 N N . PRO B 1 94 ? 19.141 -17.188 -6.773 1 95.31 94 PRO B N 1
ATOM 2338 C CA . PRO B 1 94 ? 19.766 -18.078 -5.793 1 95.31 94 PRO B CA 1
ATOM 2339 C C . PRO B 1 94 ? 20.328 -17.328 -4.586 1 95.31 94 PRO B C 1
ATOM 2341 O O . PRO B 1 94 ? 20.141 -17.766 -3.447 1 95.31 94 PRO B O 1
ATOM 2344 N N . GLU B 1 95 ? 20.953 -16.25 -4.812 1 96.75 95 GLU B N 1
ATOM 2345 C CA . GLU B 1 95 ? 21.5 -15.438 -3.727 1 96.75 95 GLU B CA 1
ATOM 2346 C C . GLU B 1 95 ? 20.391 -14.898 -2.824 1 96.75 95 GLU B C 1
ATOM 2348 O O . GLU B 1 95 ? 20.516 -14.938 -1.598 1 96.75 95 GLU B O 1
ATOM 2353 N N . LEU B 1 96 ? 19.297 -14.43 -3.383 1 97.69 96 LEU B N 1
ATOM 2354 C CA . LEU B 1 96 ? 18.188 -13.875 -2.623 1 97.69 96 LEU B CA 1
ATOM 2355 C C . LEU B 1 96 ? 17.5 -14.961 -1.806 1 97.69 96 LEU B C 1
ATOM 2357 O O . LEU B 1 96 ? 17.031 -14.703 -0.689 1 97.69 96 LEU B O 1
ATOM 2361 N N . PHE B 1 97 ? 17.406 -16.172 -2.355 1 97.38 97 PHE B N 1
ATOM 2362 C CA . PHE B 1 97 ? 16.812 -17.281 -1.623 1 97.38 97 PHE B CA 1
ATOM 2363 C C . PHE B 1 97 ? 17.656 -17.656 -0.417 1 97.38 97 PHE B C 1
ATOM 2365 O O . PHE B 1 97 ? 17.125 -18.062 0.622 1 97.38 97 PHE B O 1
ATOM 2372 N N . GLU B 1 98 ? 18.969 -17.578 -0.524 1 97.12 98 GLU B N 1
ATOM 2373 C CA . GLU B 1 98 ? 19.859 -17.859 0.596 1 97.12 98 GLU B CA 1
ATOM 2374 C C . GLU B 1 98 ? 19.641 -16.875 1.738 1 97.12 98 GLU B C 1
ATOM 2376 O O . GLU B 1 98 ? 19.719 -17.25 2.912 1 97.12 98 GLU B O 1
ATOM 2381 N N . LYS B 1 99 ? 19.391 -15.633 1.384 1 97.25 99 LYS B N 1
ATOM 2382 C CA . LYS B 1 99 ? 19.172 -14.594 2.387 1 97.25 99 LYS B CA 1
ATOM 2383 C C . LYS B 1 99 ? 17.75 -14.664 2.943 1 97.25 99 LYS B C 1
ATOM 2385 O O . LYS B 1 99 ? 17.453 -14.078 3.986 1 97.25 99 LYS B O 1
ATOM 2390 N N . ASN B 1 100 ? 16.828 -15.305 2.197 1 97.69 100 ASN B N 1
ATOM 2391 C CA . ASN B 1 100 ? 15.406 -15.422 2.525 1 97.69 100 ASN B CA 1
ATOM 2392 C C . ASN B 1 100 ? 14.93 -16.875 2.414 1 97.69 100 ASN B C 1
ATOM 2394 O O . ASN B 1 100 ? 14.117 -17.188 1.547 1 97.69 100 ASN B O 1
ATOM 2398 N N . LEU B 1 101 ? 15.156 -17.703 3.34 1 96.25 101 LEU B N 1
ATOM 2399 C CA . LEU B 1 101 ? 15.016 -19.156 3.25 1 96.25 101 LEU B CA 1
ATOM 2400 C C . LEU B 1 101 ? 13.547 -19.562 3.178 1 96.25 101 LEU B C 1
ATOM 2402 O O . LEU B 1 101 ? 13.211 -20.609 2.611 1 96.25 101 LEU B O 1
ATOM 2406 N N . TYR B 1 102 ? 12.703 -18.734 3.699 1 96.25 102 TYR B N 1
ATOM 2407 C CA . TYR B 1 102 ? 11.281 -19.078 3.707 1 96.25 102 TYR B CA 1
ATOM 2408 C C . TYR B 1 102 ? 10.742 -19.188 2.287 1 96.25 102 TYR B C 1
ATOM 2410 O O . TYR B 1 102 ? 9.703 -19.812 2.057 1 96.25 102 TYR B O 1
ATOM 2418 N N . MET B 1 103 ? 11.445 -18.578 1.365 1 96.38 103 MET B N 1
ATOM 2419 C CA . MET B 1 103 ? 11.008 -18.625 -0.029 1 96.38 103 MET B CA 1
ATOM 2420 C C . MET B 1 103 ? 10.984 -20.062 -0.538 1 96.38 103 MET B C 1
ATOM 2422 O O . MET B 1 103 ? 10.203 -20.406 -1.427 1 96.38 103 MET B O 1
ATOM 2426 N N . ARG B 1 104 ? 11.734 -20.906 0.011 1 95.19 104 ARG B N 1
ATOM 2427 C CA . ARG B 1 104 ? 11.773 -22.312 -0.38 1 95.19 104 ARG B CA 1
ATOM 2428 C C . ARG B 1 104 ? 10.5 -23.031 0.057 1 95.19 104 ARG B C 1
ATOM 2430 O O . ARG B 1 104 ? 10.172 -24.094 -0.473 1 95.19 104 ARG B O 1
ATOM 2437 N N . LYS B 1 105 ? 9.82 -22.469 1.017 1 94.19 105 LYS B N 1
ATOM 2438 C CA . LYS B 1 105 ? 8.539 -23.031 1.425 1 94.19 105 LYS B CA 1
ATOM 2439 C C . LYS B 1 105 ? 7.441 -22.672 0.428 1 94.19 105 LYS B C 1
ATOM 2441 O O . LYS B 1 105 ? 6.465 -23.406 0.277 1 94.19 105 LYS B O 1
ATOM 2446 N N . ILE B 1 106 ? 7.637 -21.578 -0.256 1 93.81 106 ILE B N 1
ATOM 2447 C CA . ILE B 1 106 ? 6.656 -21.094 -1.225 1 93.81 106 ILE B CA 1
ATOM 2448 C C . ILE B 1 106 ? 6.965 -21.688 -2.602 1 93.81 106 ILE B C 1
ATOM 2450 O O . ILE B 1 106 ? 6.062 -22.156 -3.301 1 93.81 1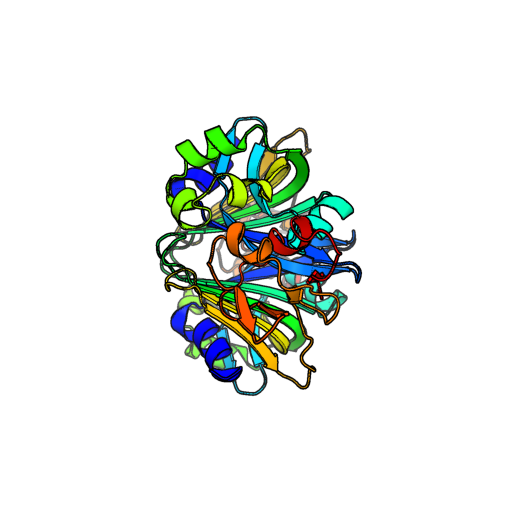06 ILE B O 1
ATOM 2454 N N . TYR B 1 107 ? 8.148 -21.641 -2.918 1 94.69 107 TYR B N 1
ATOM 2455 C CA . TYR B 1 107 ? 8.664 -22.203 -4.156 1 94.69 107 TYR B CA 1
ATOM 2456 C C . TYR B 1 107 ? 9.719 -23.281 -3.863 1 94.69 107 TYR B C 1
ATOM 2458 O O . TYR B 1 107 ? 10.922 -23.016 -3.973 1 94.69 107 TYR B O 1
ATOM 2466 N N . PRO B 1 108 ? 9.266 -24.484 -3.725 1 92.38 108 PRO B N 1
ATOM 2467 C CA . PRO B 1 108 ? 10.133 -25.516 -3.137 1 92.38 108 PRO B CA 1
ATOM 2468 C C . PRO B 1 108 ? 11.047 -26.172 -4.168 1 92.38 108 PRO B C 1
ATOM 2470 O O . PRO B 1 108 ? 12.047 -26.797 -3.799 1 92.38 108 PRO B O 1
ATOM 2473 N N . THR B 1 109 ? 10.734 -26.109 -5.449 1 92.12 109 THR B N 1
ATOM 2474 C CA . THR B 1 109 ? 11.531 -26.812 -6.449 1 92.12 109 THR B CA 1
ATOM 2475 C C . THR B 1 109 ? 12.18 -25.812 -7.418 1 92.12 109 THR B C 1
ATOM 2477 O O . THR B 1 109 ? 11.711 -24.688 -7.555 1 92.12 109 THR B O 1
ATOM 2480 N N . GLU B 1 110 ? 13.195 -26.281 -8.047 1 90 110 GLU B N 1
ATOM 2481 C CA . GLU B 1 110 ? 13.828 -25.453 -9.07 1 90 110 GLU B CA 1
ATOM 2482 C C . GLU B 1 110 ? 12.852 -25.094 -10.188 1 90 110 GLU B C 1
ATOM 2484 O O . GLU B 1 110 ? 12.867 -23.984 -10.695 1 90 110 GLU B O 1
ATOM 2489 N N . GLU B 1 111 ? 12.086 -26 -10.508 1 89.25 111 GLU B N 1
ATOM 2490 C CA . GLU B 1 111 ? 11.086 -25.781 -11.555 1 89.25 111 GLU B CA 1
ATOM 2491 C C . GLU B 1 111 ? 10.109 -24.688 -11.172 1 89.25 111 GLU B C 1
ATOM 2493 O O . GLU B 1 111 ? 9.773 -23.828 -11.992 1 89.25 111 GLU B O 1
ATOM 2498 N N . SER B 1 112 ? 9.734 -24.719 -9.914 1 90.25 112 SER B N 1
ATOM 2499 C CA . SER B 1 112 ? 8.773 -23.719 -9.461 1 90.25 112 SER B CA 1
ATOM 2500 C C . SER B 1 112 ? 9.406 -22.328 -9.398 1 90.25 112 SER B C 1
ATOM 2502 O O . SER B 1 112 ? 8.711 -21.312 -9.508 1 90.25 112 SER B O 1
ATOM 2504 N N . MET B 1 113 ? 10.695 -22.266 -9.273 1 92 113 MET B N 1
ATOM 2505 C CA . MET B 1 113 ? 11.406 -21 -9.148 1 92 113 MET B CA 1
ATOM 2506 C C . MET B 1 113 ? 11.625 -20.344 -10.508 1 92 113 MET B C 1
ATOM 2508 O O . MET B 1 113 ? 11.945 -19.156 -10.594 1 92 113 MET B O 1
ATOM 2512 N N . ARG B 1 114 ? 11.438 -21.078 -11.531 1 88.25 114 ARG B N 1
ATOM 2513 C CA . ARG B 1 114 ? 11.758 -20.609 -12.875 1 88.25 114 ARG B CA 1
ATOM 2514 C C . ARG B 1 114 ? 10.828 -19.484 -13.305 1 88.25 114 ARG B C 1
ATOM 2516 O O . ARG B 1 114 ? 11.18 -18.656 -14.156 1 88.25 114 ARG B O 1
ATOM 2523 N N . ALA B 1 115 ? 9.727 -19.422 -12.664 1 92.81 115 ALA B N 1
ATOM 2524 C CA . ALA B 1 115 ? 8.75 -18.375 -13 1 92.81 115 ALA B CA 1
ATOM 2525 C C . ALA B 1 115 ? 9.148 -17.047 -12.391 1 92.81 115 ALA B C 1
ATOM 2527 O O . ALA B 1 115 ? 8.609 -15.992 -12.766 1 92.81 115 ALA B O 1
ATOM 2528 N N . LEU B 1 116 ? 10.086 -17.078 -11.5 1 97.31 116 LEU B N 1
ATOM 2529 C CA . LEU B 1 116 ? 10.398 -15.883 -10.727 1 97.31 116 LEU B CA 1
ATOM 2530 C C . LEU B 1 116 ? 11.414 -15.008 -11.453 1 97.31 116 LEU B C 1
ATOM 2532 O O . LEU B 1 116 ? 12.18 -15.5 -12.281 1 97.31 116 LEU B O 1
ATOM 2536 N N . THR B 1 117 ? 11.383 -13.766 -11.25 1 98.38 117 THR B N 1
ATOM 2537 C CA . THR B 1 117 ? 12.352 -12.773 -11.711 1 98.38 117 THR B CA 1
ATOM 2538 C C . THR B 1 117 ? 12.586 -11.711 -10.648 1 98.38 117 THR B C 1
ATOM 2540 O O . THR B 1 117 ? 11.781 -11.555 -9.734 1 98.38 117 THR B O 1
ATOM 2543 N N . VAL B 1 118 ? 13.695 -11.039 -10.773 1 98.69 118 VAL B N 1
ATOM 2544 C CA . VAL B 1 118 ? 14.07 -10.023 -9.797 1 98.69 118 VAL B CA 1
ATOM 2545 C C . VAL B 1 118 ? 13.883 -8.633 -10.398 1 98.69 118 VAL B C 1
ATOM 2547 O O . VAL B 1 118 ? 14.203 -8.406 -11.562 1 98.69 118 VAL B O 1
ATOM 2550 N N . PHE B 1 119 ? 13.344 -7.75 -9.641 1 98.88 119 PHE B N 1
ATOM 2551 C CA . PHE B 1 119 ? 13.281 -6.328 -9.969 1 98.88 119 PHE B CA 1
ATOM 2552 C C . PHE B 1 119 ? 14.109 -5.512 -8.984 1 98.88 119 PHE B C 1
ATOM 2554 O O . PHE B 1 119 ? 14.328 -5.938 -7.848 1 98.88 119 PHE B O 1
ATOM 2561 N N . GLN B 1 120 ? 14.562 -4.41 -9.477 1 98.81 120 GLN B N 1
ATOM 2562 C CA . GLN B 1 120 ? 15.258 -3.432 -8.648 1 98.81 120 GLN B CA 1
ATOM 2563 C C . GLN B 1 120 ? 14.562 -2.074 -8.695 1 98.81 120 GLN B C 1
ATOM 2565 O O . GLN B 1 120 ? 14.188 -1.597 -9.766 1 98.81 120 GLN B O 1
ATOM 2570 N N . ILE B 1 121 ? 14.266 -1.504 -7.598 1 98.81 121 ILE B N 1
ATOM 2571 C CA . ILE B 1 121 ? 13.992 -0.072 -7.531 1 98.81 121 ILE B CA 1
ATOM 2572 C C . ILE B 1 121 ? 15.312 0.7 -7.508 1 98.81 121 ILE B C 1
ATOM 2574 O O . ILE B 1 121 ? 16.016 0.717 -6.492 1 98.81 121 ILE B O 1
ATOM 2578 N N . TYR B 1 122 ? 15.586 1.405 -8.57 1 98.5 122 TYR B N 1
ATOM 2579 C CA . TYR B 1 122 ? 16.969 1.858 -8.711 1 98.5 122 TYR B CA 1
ATOM 2580 C C . TYR B 1 122 ? 17.062 3.373 -8.57 1 98.5 122 TYR B C 1
ATOM 2582 O O . TYR B 1 122 ? 18.156 3.928 -8.469 1 98.5 122 TYR B O 1
ATOM 2590 N N . GLU B 1 123 ? 15.922 4.043 -8.586 1 98.12 123 GLU B N 1
ATOM 2591 C CA . GLU B 1 123 ? 15.852 5.488 -8.391 1 98.12 123 GLU B CA 1
ATOM 2592 C C . GLU B 1 123 ? 14.492 5.898 -7.82 1 98.12 123 GLU B C 1
ATOM 2594 O O . GLU B 1 123 ? 13.453 5.395 -8.25 1 98.12 123 GLU B O 1
ATOM 2599 N N . GLY B 1 124 ? 14.594 6.758 -6.816 1 98 124 GLY B N 1
ATOM 2600 C CA . GLY B 1 124 ? 13.312 7.184 -6.277 1 98 124 GLY B CA 1
ATOM 2601 C C . GLY B 1 124 ? 13.445 8.164 -5.129 1 98 124 GLY B C 1
ATOM 2602 O O . GLY B 1 124 ? 14.547 8.648 -4.84 1 98 124 GLY B O 1
ATOM 2603 N N . SER B 1 125 ? 12.367 8.617 -4.664 1 98 125 SER B N 1
ATOM 2604 C CA . SER B 1 125 ? 12.234 9.453 -3.48 1 98 125 SER B CA 1
ATOM 2605 C C . SER B 1 125 ? 11.359 8.789 -2.426 1 98 125 SER B C 1
ATOM 2607 O O . SER B 1 125 ? 10.547 7.914 -2.744 1 98 125 SER B O 1
ATOM 2609 N N . GLY B 1 126 ? 11.625 9.18 -1.202 1 97.75 126 GLY B N 1
ATOM 2610 C CA . GLY B 1 126 ? 10.867 8.57 -0.124 1 97.75 126 GLY B CA 1
ATOM 2611 C C . GLY B 1 126 ? 10.664 9.492 1.062 1 97.75 126 GLY B C 1
ATOM 2612 O O . GLY B 1 126 ? 11.195 10.609 1.086 1 97.75 126 GLY B O 1
ATOM 2613 N N . GLU B 1 127 ? 9.828 9.047 1.924 1 97.81 127 GLU B N 1
ATOM 2614 C CA . GLU B 1 127 ? 9.523 9.758 3.16 1 97.81 127 GLU B CA 1
ATOM 2615 C C . GLU B 1 127 ? 9.453 8.805 4.348 1 97.81 127 GLU B C 1
ATOM 2617 O O . GLU B 1 127 ? 8.875 7.715 4.242 1 97.81 127 GLU B O 1
ATOM 2622 N N . TRP B 1 128 ? 10.156 9.211 5.336 1 97.75 128 TRP B N 1
ATOM 2623 C CA . TRP B 1 128 ? 10.055 8.594 6.656 1 97.75 128 TRP B CA 1
ATOM 2624 C C . TRP B 1 128 ? 9.031 9.32 7.52 1 97.75 128 TRP B C 1
ATOM 2626 O O . TRP B 1 128 ? 9.031 10.555 7.59 1 97.75 128 TRP B O 1
ATOM 2636 N N . PHE B 1 129 ? 8.117 8.602 8.141 1 97.56 129 PHE B N 1
ATOM 2637 C CA . PHE B 1 129 ? 7.086 9.156 9.016 1 97.56 129 PHE B CA 1
ATOM 2638 C C . PHE B 1 129 ? 6.949 8.32 10.281 1 97.56 129 PHE B C 1
ATOM 2640 O O . PHE B 1 129 ? 6.508 7.172 10.219 1 97.56 129 PHE B O 1
ATOM 2647 N N . ASP B 1 130 ? 7.297 8.922 11.406 1 97.31 130 ASP B N 1
ATOM 2648 C CA . ASP B 1 130 ? 7.309 8.227 12.688 1 97.31 130 ASP B CA 1
ATOM 2649 C C . ASP B 1 130 ? 6.316 8.852 13.664 1 97.31 130 ASP B C 1
ATOM 2651 O O . ASP B 1 130 ? 6.609 9.867 14.289 1 97.31 130 ASP B O 1
ATOM 2655 N N . LEU B 1 131 ? 5.211 8.234 13.859 1 95.12 131 LEU B N 1
ATOM 2656 C CA . LEU B 1 131 ? 4.152 8.703 14.75 1 95.12 131 LEU B CA 1
ATOM 2657 C C . LEU B 1 131 ? 4.422 8.266 16.188 1 95.12 131 LEU B C 1
ATOM 2659 O O . LEU B 1 131 ? 3.777 8.758 17.125 1 95.12 131 LEU B O 1
ATOM 2663 N N . SER B 1 132 ? 5.316 7.336 16.359 1 93.81 132 SER B N 1
ATOM 2664 C CA . SER B 1 132 ? 5.613 6.832 17.688 1 93.81 132 SER B CA 1
ATOM 2665 C C . SER B 1 132 ? 6.398 7.855 18.516 1 93.81 132 SER B C 1
ATOM 2667 O O . SER B 1 132 ? 6.508 7.73 19.734 1 93.81 132 SER B O 1
ATOM 2669 N N . LYS B 1 133 ? 6.883 8.844 17.875 1 92.12 133 LYS B N 1
ATOM 2670 C CA . LYS B 1 133 ? 7.641 9.906 18.547 1 92.12 133 LYS B CA 1
ATOM 2671 C C . LYS B 1 133 ? 6.77 11.133 18.781 1 92.12 133 LYS B C 1
ATOM 2673 O O . LYS B 1 133 ? 5.84 11.398 18.016 1 92.12 133 LYS B O 1
ATOM 2678 N N . LYS B 1 134 ? 7.055 11.883 19.859 1 90.31 134 LYS B N 1
ATOM 2679 C CA . LYS B 1 134 ? 6.445 13.172 20.156 1 90.31 134 LYS B CA 1
ATOM 2680 C C . LYS B 1 134 ? 7.508 14.242 20.391 1 90.31 134 LYS B C 1
ATOM 2682 O O . LYS B 1 134 ? 8.281 14.164 21.344 1 90.31 134 LYS B O 1
ATOM 2687 N N . PRO B 1 135 ? 7.59 15.195 19.516 1 94.19 135 PRO B N 1
ATOM 2688 C CA . PRO B 1 135 ? 6.77 15.375 18.312 1 94.19 135 PRO B CA 1
ATOM 2689 C C . PRO B 1 135 ? 7.055 14.328 17.234 1 94.19 135 PRO B C 1
ATOM 2691 O O . PRO B 1 135 ? 8.102 13.672 17.266 1 94.19 135 PRO B O 1
ATOM 2694 N N . ILE B 1 136 ? 6.168 14.25 16.359 1 95.62 136 ILE B N 1
ATOM 2695 C CA . ILE B 1 136 ? 6.336 13.297 15.266 1 95.62 136 ILE B CA 1
ATOM 2696 C C . ILE B 1 136 ? 7.605 13.625 14.484 1 95.62 136 ILE B C 1
ATOM 2698 O O . ILE B 1 136 ? 8.094 14.75 14.523 1 95.62 136 ILE B O 1
ATOM 2702 N N . GLU B 1 137 ? 8.133 12.633 13.828 1 97.06 137 GLU B N 1
ATOM 2703 C CA . GLU B 1 137 ? 9.312 12.812 12.992 1 97.06 137 GLU B CA 1
ATOM 2704 C C . GLU B 1 137 ? 9.016 12.477 11.531 1 97.06 137 GLU B C 1
ATOM 2706 O O . GLU B 1 137 ? 8.391 11.453 11.242 1 97.06 137 GLU B O 1
ATOM 2711 N N . ARG B 1 138 ? 9.508 13.352 10.719 1 96.56 138 ARG B N 1
ATOM 2712 C CA . ARG B 1 138 ? 9.422 13.172 9.273 1 96.56 138 ARG B CA 1
ATOM 2713 C C . ARG B 1 138 ? 10.742 13.523 8.594 1 96.56 138 ARG B C 1
ATOM 2715 O O . ARG B 1 138 ? 11.445 14.43 9.039 1 96.56 138 ARG B O 1
ATOM 2722 N N . ALA B 1 139 ? 11.055 12.82 7.559 1 96.75 139 ALA B N 1
ATOM 2723 C CA . ALA B 1 139 ? 12.242 13.102 6.766 1 96.75 139 ALA B CA 1
ATOM 2724 C C . ALA B 1 139 ? 12.07 12.625 5.328 1 96.75 139 ALA B C 1
ATOM 2726 O O . ALA B 1 139 ? 11.492 11.562 5.086 1 96.75 139 ALA B O 1
ATOM 2727 N N . SER B 1 140 ? 12.547 13.43 4.449 1 97 140 SER B N 1
ATOM 2728 C CA . SER B 1 140 ? 12.555 13.039 3.043 1 97 140 SER B CA 1
ATOM 2729 C C . SER B 1 140 ? 13.938 12.594 2.594 1 97 140 SER B C 1
ATOM 2731 O O . SER B 1 140 ? 14.945 13.008 3.168 1 97 140 SER B O 1
ATOM 2733 N N . PHE B 1 141 ? 13.969 11.734 1.605 1 97.06 141 PHE B N 1
ATOM 2734 C CA . PHE B 1 141 ? 15.242 11.281 1.057 1 97.06 141 PHE B CA 1
ATOM 2735 C C . PHE B 1 141 ? 15.102 10.93 -0.419 1 97.06 141 PHE B C 1
ATOM 2737 O O . PHE B 1 141 ? 13.984 10.789 -0.925 1 97.06 141 PHE B O 1
ATOM 2744 N N . THR B 1 142 ? 16.203 10.906 -1.066 1 97.62 142 THR B N 1
ATOM 2745 C CA . THR B 1 142 ? 16.281 10.484 -2.463 1 97.62 142 THR B CA 1
ATOM 2746 C C . THR B 1 142 ? 17.422 9.5 -2.678 1 97.62 142 THR B C 1
ATOM 2748 O O . THR B 1 142 ? 18.328 9.406 -1.848 1 97.62 142 THR B O 1
ATOM 2751 N N . PHE B 1 143 ? 17.375 8.758 -3.689 1 97.5 143 PHE B N 1
ATOM 2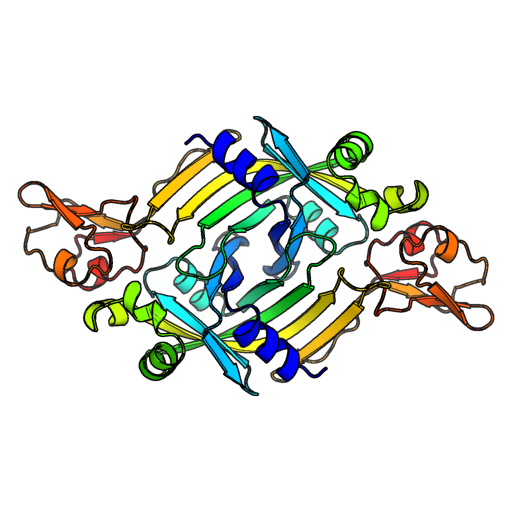752 C CA . PHE B 1 143 ? 18.453 7.867 -4.094 1 97.5 143 PHE B CA 1
ATOM 2753 C C . PHE B 1 143 ? 18.438 7.641 -5.602 1 97.5 143 PHE B C 1
ATOM 2755 O O . PHE B 1 143 ? 17.438 7.938 -6.266 1 97.5 143 PHE B O 1
ATOM 2762 N N . GLY B 1 144 ? 19.531 7.176 -6.188 1 96.56 144 GLY B N 1
ATOM 2763 C CA . GLY B 1 144 ? 19.641 6.891 -7.609 1 96.56 144 GLY B CA 1
ATOM 2764 C C . GLY B 1 144 ? 19.75 8.141 -8.461 1 96.56 144 GLY B C 1
ATOM 2765 O O . GLY B 1 144 ? 19.359 8.141 -9.633 1 96.56 144 GLY B O 1
ATOM 2766 N N . GLY B 1 145 ? 20.047 9.258 -7.812 1 93.5 145 GLY B N 1
ATOM 2767 C CA . GLY B 1 145 ? 20.328 10.469 -8.57 1 93.5 145 GLY B CA 1
ATOM 2768 C C . GLY B 1 145 ? 19.141 11.406 -8.672 1 93.5 145 GLY B C 1
ATOM 2769 O O . GLY B 1 145 ? 19.219 12.445 -9.328 1 93.5 145 GLY B O 1
ATOM 2770 N N . VAL B 1 146 ? 18.094 11.07 -8.039 1 94.25 146 VAL B N 1
ATOM 2771 C CA . VAL B 1 146 ? 16.906 11.93 -8.078 1 94.25 146 VAL B CA 1
ATOM 2772 C C . VAL B 1 146 ? 17.141 13.172 -7.219 1 94.25 146 VAL B C 1
ATOM 2774 O O . VAL B 1 146 ? 17.703 13.078 -6.121 1 94.25 146 VAL B O 1
ATOM 2777 N N . LYS B 1 147 ? 16.703 14.258 -7.707 1 93.81 147 LYS B N 1
ATOM 2778 C CA . LYS B 1 147 ? 16.812 15.492 -6.945 1 93.81 147 LYS B CA 1
ATOM 2779 C C . LYS B 1 147 ? 15.672 15.617 -5.934 1 93.81 147 LYS B C 1
ATOM 2781 O O . LYS B 1 147 ? 14.531 15.258 -6.227 1 93.81 147 LYS B O 1
ATOM 2786 N N . MET B 1 148 ? 16.062 16.156 -4.883 1 93.12 148 MET B N 1
ATOM 2787 C CA . MET B 1 148 ? 15.078 16.359 -3.82 1 93.12 148 MET B CA 1
ATOM 2788 C C . MET B 1 148 ? 14.172 17.547 -4.145 1 93.12 148 MET B C 1
ATOM 2790 O O . MET B 1 148 ? 14.648 18.594 -4.578 1 93.12 148 MET B O 1
ATOM 2794 N N . LYS B 1 149 ? 12.945 17.297 -3.949 1 92.06 149 LYS B N 1
ATOM 2795 C CA . LYS B 1 149 ? 11.977 18.391 -4.078 1 92.06 149 LYS B CA 1
ATOM 2796 C C . LYS B 1 149 ? 11.375 18.75 -2.725 1 92.06 149 LYS B C 1
ATOM 2798 O O . LYS B 1 149 ? 11.078 17.875 -1.915 1 92.06 149 LYS B O 1
ATOM 2803 N N . ALA B 1 150 ? 11.227 20 -2.553 1 91.19 150 ALA B N 1
ATOM 2804 C CA . ALA B 1 150 ? 10.617 20.453 -1.304 1 91.19 150 ALA B CA 1
ATOM 2805 C C . ALA B 1 150 ? 9.117 20.172 -1.29 1 91.19 150 ALA B C 1
ATOM 2807 O O . ALA B 1 150 ? 8.414 20.453 -2.26 1 91.19 150 ALA B O 1
ATOM 2808 N N . GLU B 1 151 ? 8.688 19.547 -0.301 1 93.75 151 GLU B N 1
ATOM 2809 C CA . GLU B 1 151 ? 7.266 19.281 -0.097 1 93.75 151 GLU B CA 1
ATOM 2810 C C . GLU B 1 151 ? 6.824 19.672 1.311 1 93.75 151 GLU B C 1
ATOM 2812 O O . GLU B 1 151 ? 7.594 19.547 2.266 1 93.75 151 GLU B O 1
ATOM 2817 N N . GLY B 1 152 ? 5.621 20.125 1.351 1 96.5 152 GLY B N 1
ATOM 2818 C CA . GLY B 1 152 ? 5.094 20.531 2.643 1 96.5 152 GLY B CA 1
ATOM 2819 C C . GLY B 1 152 ? 4.488 21.922 2.627 1 96.5 152 GLY B C 1
ATOM 2820 O O . GLY B 1 152 ? 4.043 22.391 1.582 1 96.5 152 GLY B O 1
ATOM 2821 N N . TYR B 1 153 ? 4.395 22.5 3.799 1 98.12 153 TYR B N 1
ATOM 2822 C CA . TYR B 1 153 ? 3.828 23.828 3.965 1 98.12 153 TYR B CA 1
ATOM 2823 C C . TYR B 1 153 ? 4.906 24.828 4.371 1 98.12 153 TYR B C 1
ATOM 2825 O O . TYR B 1 153 ? 5.738 24.531 5.23 1 98.12 153 TYR B O 1
ATOM 2833 N N . PHE B 1 154 ? 4.84 25.938 3.727 1 98.5 154 PHE B N 1
ATOM 2834 C CA . PHE B 1 154 ? 5.836 26.984 3.936 1 98.5 154 PHE B CA 1
ATOM 2835 C C . PHE B 1 154 ? 5.164 28.344 4.156 1 98.5 154 PHE B C 1
ATOM 2837 O O . PHE B 1 154 ? 4.184 28.672 3.482 1 98.5 154 PHE B O 1
ATOM 2844 N N . ILE B 1 155 ? 5.727 29.094 5.129 1 98.31 155 ILE B N 1
ATOM 2845 C CA . ILE B 1 155 ? 5.234 30.438 5.383 1 98.31 155 ILE B CA 1
ATOM 2846 C C . ILE B 1 155 ? 6.113 31.453 4.66 1 98.31 155 ILE B C 1
ATOM 2848 O O . ILE B 1 155 ? 7.328 31.484 4.863 1 98.31 155 ILE B O 1
ATOM 2852 N N . THR B 1 156 ? 5.48 32.25 3.889 1 97.62 156 THR B N 1
ATOM 2853 C CA . THR B 1 156 ? 6.203 33.188 3.021 1 97.62 156 THR B CA 1
ATOM 2854 C C . THR B 1 156 ? 6.387 34.531 3.707 1 97.62 156 THR B C 1
ATOM 2856 O O . THR B 1 156 ? 5.945 34.719 4.84 1 97.62 156 THR B O 1
ATOM 2859 N N . ASP B 1 157 ? 6.965 35.5 2.938 1 96.25 157 ASP B N 1
ATOM 2860 C CA . ASP B 1 157 ? 7.246 36.844 3.455 1 96.25 157 ASP B CA 1
ATOM 2861 C C . ASP B 1 157 ? 5.969 37.656 3.549 1 96.25 157 ASP B C 1
ATOM 2863 O O . ASP B 1 157 ? 5.977 38.75 4.102 1 96.25 157 ASP B O 1
ATOM 2867 N N . ALA B 1 158 ? 4.922 37.125 3.123 1 97.38 158 ALA B N 1
ATOM 2868 C CA . ALA B 1 158 ? 3.631 37.812 3.246 1 97.38 158 ALA B CA 1
ATOM 2869 C C . ALA B 1 158 ? 3.096 37.719 4.672 1 97.38 158 ALA B C 1
ATOM 2871 O O . ALA B 1 158 ? 2.115 38.375 5.02 1 97.38 158 ALA B O 1
ATOM 2872 N N . CYS B 1 159 ? 3.797 37 5.5 1 97.62 159 CYS B N 1
ATOM 2873 C CA . CYS B 1 159 ? 3.371 36.812 6.883 1 97.62 159 CYS B CA 1
ATOM 2874 C C . CYS B 1 159 ? 3.439 38.125 7.66 1 97.62 159 CYS B C 1
ATOM 2876 O O . CYS B 1 159 ? 4.441 38.844 7.594 1 97.62 159 CYS B O 1
ATOM 2878 N N . ILE B 1 160 ? 2.354 38.344 8.508 1 96.94 160 ILE B N 1
ATOM 2879 C CA . ILE B 1 160 ? 2.303 39.625 9.242 1 96.94 160 ILE B CA 1
ATOM 2880 C C . ILE B 1 160 ? 2.482 39.344 10.734 1 96.94 160 ILE B C 1
ATOM 2882 O O . ILE B 1 160 ? 2.24 40.219 11.562 1 96.94 160 ILE B O 1
ATOM 2886 N N . GLY B 1 161 ? 2.756 38.125 11.109 1 96.75 161 GLY B N 1
ATOM 2887 C CA . GLY B 1 161 ? 3.123 37.781 12.477 1 96.75 161 GLY B CA 1
ATOM 2888 C C . GLY B 1 161 ? 1.931 37.719 13.406 1 96.75 161 GLY B C 1
ATOM 2889 O O . GLY B 1 161 ? 2.064 37.938 14.617 1 96.75 161 GLY B O 1
ATOM 2890 N N . CYS B 1 162 ? 0.772 37.406 12.961 1 96.5 162 CYS B N 1
ATOM 2891 C CA . CYS B 1 162 ? -0.419 37.469 13.805 1 96.5 162 CYS B CA 1
ATOM 2892 C C . CYS B 1 162 ? -0.522 36.219 14.688 1 96.5 162 CYS B C 1
ATOM 2894 O O . CYS B 1 162 ? -1.23 36.25 15.695 1 96.5 162 CYS B O 1
ATOM 2896 N N . GLY B 1 163 ? 0.006 35 14.203 1 95.75 163 GLY B N 1
ATOM 2897 C CA . GLY B 1 163 ? 0.097 33.812 15.055 1 95.75 163 GLY B CA 1
ATOM 2898 C C . GLY B 1 163 ? -1.12 32.906 14.969 1 95.75 163 GLY B C 1
ATOM 2899 O O . GLY B 1 163 ? -1.187 31.891 15.633 1 95.75 163 GLY B O 1
ATOM 2900 N N . ARG B 1 164 ? -2.02 33.188 14.125 1 96 164 ARG B N 1
ATOM 2901 C CA . ARG B 1 164 ? -3.217 32.344 13.992 1 96 164 ARG B CA 1
ATOM 2902 C C . ARG B 1 164 ? -2.854 30.922 13.625 1 96 164 ARG B C 1
ATOM 2904 O O . ARG B 1 164 ? -3.508 29.969 14.078 1 96 164 ARG B O 1
ATOM 2911 N N . CYS B 1 165 ? -1.884 30.781 12.789 1 96.88 165 CYS B N 1
ATOM 2912 C CA . CYS B 1 165 ? -1.466 29.453 12.328 1 96.88 165 CYS B CA 1
ATOM 2913 C C . CYS B 1 165 ? -1.02 28.578 13.492 1 96.88 165 CYS B C 1
ATOM 2915 O O . CYS B 1 165 ? -1.27 27.375 13.508 1 96.88 165 CYS B O 1
ATOM 2917 N N . THR B 1 166 ? -0.365 29.141 14.492 1 96.06 166 THR B N 1
ATOM 2918 C CA . THR B 1 166 ? 0.105 28.391 15.648 1 96.06 166 THR B CA 1
ATOM 2919 C C . THR B 1 166 ? -1.07 27.828 16.453 1 96.06 166 THR B C 1
ATOM 2921 O O . THR B 1 166 ? -1.007 26.703 16.953 1 96.06 166 THR B O 1
ATOM 2924 N N . ALA B 1 167 ? -2.135 28.547 16.469 1 93.75 167 ALA B N 1
ATOM 2925 C CA . ALA B 1 167 ? -3.287 28.188 17.297 1 93.75 167 ALA B CA 1
ATOM 2926 C C . ALA B 1 167 ? -4.004 26.953 16.734 1 93.75 167 ALA B C 1
ATOM 2928 O O . ALA B 1 167 ? -4.645 26.203 17.469 1 93.75 167 ALA B O 1
ATOM 2929 N N . VAL B 1 168 ? -3.848 26.75 15.453 1 95.62 168 VAL B N 1
ATOM 2930 C CA . VAL B 1 168 ? -4.645 25.703 14.812 1 95.62 168 VAL B CA 1
ATOM 2931 C C . VAL B 1 168 ? -3.768 24.484 14.539 1 95.62 168 VAL B C 1
ATOM 2933 O O . VAL B 1 168 ? -4.246 23.469 14.023 1 95.62 168 VAL B O 1
ATOM 2936 N N . CYS B 1 169 ? -2.516 24.516 14.836 1 96.31 169 CYS B N 1
ATOM 2937 C CA . CYS B 1 169 ? -1.601 23.422 14.516 1 96.31 169 CYS B CA 1
ATOM 2938 C C . CYS B 1 169 ? -1.716 22.297 15.531 1 96.31 169 CYS B C 1
ATOM 2940 O O . CYS B 1 169 ? -1.442 22.484 16.719 1 96.31 169 CYS B O 1
ATOM 2942 N N . PRO B 1 170 ? -2.004 21.094 15.039 1 95.62 170 PRO B N 1
ATOM 2943 C CA . PRO B 1 170 ? -2.156 19.984 15.984 1 95.62 170 PRO B CA 1
ATOM 2944 C C . PRO B 1 170 ? -0.826 19.531 16.578 1 95.62 170 PRO B C 1
ATOM 2946 O O . PRO B 1 170 ? -0.806 18.875 17.625 1 95.62 170 PRO B O 1
ATOM 2949 N N . GLN B 1 171 ? 0.265 19.844 15.961 1 95.69 171 GLN B N 1
ATOM 2950 C CA . GLN B 1 171 ? 1.567 19.359 16.406 1 95.69 171 GLN B CA 1
ATOM 2951 C C . GLN B 1 171 ? 2.361 20.453 17.109 1 95.69 171 GLN B C 1
ATOM 2953 O O . GLN B 1 171 ? 3.479 20.219 17.562 1 95.69 171 GLN B O 1
ATOM 2958 N N . ASP B 1 172 ? 1.802 21.703 17.078 1 95.94 172 ASP B N 1
ATOM 2959 C CA . ASP B 1 172 ? 2.504 22.859 17.656 1 95.94 172 ASP B CA 1
ATOM 2960 C C . ASP B 1 172 ? 3.898 23 17.047 1 95.94 172 ASP B C 1
ATOM 2962 O O . ASP B 1 172 ? 4.879 23.188 17.781 1 95.94 172 ASP B O 1
ATOM 2966 N N . CYS B 1 173 ? 3.904 22.828 15.719 1 97.69 173 CYS B N 1
ATOM 2967 C CA . CYS B 1 173 ? 5.223 22.812 15.094 1 97.69 173 CYS B CA 1
ATOM 2968 C C . CYS B 1 173 ? 5.453 24.078 14.273 1 97.69 173 CYS B C 1
ATOM 2970 O O . CYS B 1 173 ? 6.156 24.062 13.266 1 97.69 173 CYS B O 1
ATOM 2972 N N . ILE B 1 174 ? 4.832 25.094 14.578 1 97.94 174 ILE B N 1
ATOM 2973 C CA . ILE B 1 174 ? 5.047 26.406 13.969 1 97.94 174 ILE B CA 1
ATOM 2974 C C . ILE B 1 174 ? 5.648 27.359 15 1 97.94 174 ILE B C 1
ATOM 2976 O O . ILE B 1 174 ? 5.039 27.625 16.047 1 97.94 174 ILE B O 1
ATOM 2980 N N . ILE B 1 175 ? 6.75 27.875 14.695 1 97.5 175 ILE B N 1
ATOM 2981 C CA . ILE B 1 175 ? 7.457 28.703 15.664 1 97.5 175 ILE B CA 1
ATOM 2982 C C . ILE B 1 175 ? 7.664 30.109 15.094 1 97.5 175 ILE B C 1
ATOM 2984 O O . ILE B 1 175 ? 7.762 30.281 13.875 1 97.5 175 ILE B O 1
ATOM 2988 N N . GLN B 1 176 ? 7.805 31 16.047 1 96.5 176 GLN B N 1
ATOM 2989 C CA . GLN B 1 176 ? 8.039 32.375 15.625 1 96.5 176 GLN B CA 1
ATOM 2990 C C . GLN B 1 176 ? 9.508 32.594 15.266 1 96.5 176 GLN B C 1
ATOM 2992 O O . GLN B 1 176 ? 10.406 32.094 15.961 1 96.5 176 GLN B O 1
ATOM 2997 N N . ASP B 1 177 ? 9.711 33.156 14.156 1 94.81 177 ASP B N 1
ATOM 2998 C CA . ASP B 1 177 ? 11.031 33.562 13.688 1 94.81 177 ASP B CA 1
ATOM 2999 C C . ASP B 1 177 ? 11.055 35.031 13.312 1 94.81 177 ASP B C 1
ATOM 3001 O O . ASP B 1 177 ? 10.883 35.375 12.141 1 94.81 177 ASP B O 1
ATOM 3005 N N . GLY B 1 178 ? 11.43 35.844 14.312 1 93.81 178 GLY B N 1
ATOM 3006 C CA . GLY B 1 178 ? 11.25 37.281 14.125 1 93.81 178 GLY B CA 1
ATOM 3007 C C . GLY B 1 178 ? 9.789 37.688 14.062 1 93.81 178 GLY B C 1
ATOM 3008 O O . GLY B 1 178 ? 9 37.344 14.945 1 93.81 178 GLY B O 1
ATOM 3009 N N . VAL B 1 179 ? 9.453 38.469 13.016 1 91.94 179 VAL B N 1
ATOM 3010 C CA . VAL B 1 179 ? 8.07 38.875 12.805 1 91.94 179 VAL B CA 1
ATOM 3011 C C . VAL B 1 179 ? 7.27 37.719 12.211 1 91.94 179 VAL B C 1
ATOM 3013 O O . VAL B 1 179 ? 6.105 37.5 12.57 1 91.94 179 VAL B O 1
ATOM 3016 N N . SER B 1 180 ? 7.938 36.906 11.414 1 94.94 180 SER B N 1
ATOM 3017 C CA . SER B 1 180 ? 7.27 35.812 10.703 1 94.94 180 SER B CA 1
ATOM 3018 C C . SER B 1 180 ? 7.328 34.5 11.484 1 94.94 180 SER B C 1
ATOM 3020 O O . SER B 1 180 ? 7.84 34.469 12.609 1 94.94 180 SER B O 1
ATOM 3022 N N . TYR B 1 181 ? 6.629 33.594 10.984 1 97.81 181 TYR B N 1
ATOM 3023 C CA . TYR B 1 181 ? 6.648 32.25 11.539 1 97.81 181 TYR B CA 1
ATOM 3024 C C . TYR B 1 181 ? 7.258 31.25 10.547 1 97.81 181 TYR B C 1
ATOM 3026 O O . TYR B 1 181 ? 7.414 31.578 9.367 1 97.81 181 TYR B O 1
ATOM 3034 N N . VAL B 1 182 ? 7.676 30.125 11.039 1 98.06 182 VAL B N 1
ATOM 3035 C CA . VAL B 1 182 ? 8.242 29.062 10.219 1 98.06 182 VAL B CA 1
ATOM 3036 C C . VAL B 1 182 ? 7.672 27.703 10.664 1 98.06 182 VAL B C 1
ATOM 3038 O O . VAL B 1 182 ? 7.535 27.453 11.859 1 98.06 182 VAL B O 1
ATOM 3041 N N . VAL B 1 183 ? 7.324 26.875 9.672 1 98.25 183 VAL B N 1
ATOM 3042 C CA . VAL B 1 183 ? 6.871 25.516 9.945 1 98.25 183 VAL B CA 1
ATOM 3043 C C . VAL B 1 183 ? 8.078 24.609 10.141 1 98.25 183 VAL B C 1
ATOM 3045 O O . VAL B 1 183 ? 8.977 24.562 9.297 1 98.25 183 VAL B O 1
ATOM 3048 N N . GLN B 1 184 ? 8.125 23.938 11.273 1 98.19 184 GLN B N 1
ATOM 3049 C CA . GLN B 1 184 ? 9.109 22.859 11.461 1 98.19 184 GLN B CA 1
ATOM 3050 C C . GLN B 1 184 ? 8.703 21.609 10.695 1 98.19 184 GLN B C 1
ATOM 3052 O O . GLN B 1 184 ? 7.977 20.766 11.211 1 98.19 184 GLN B O 1
ATOM 3057 N N . GLN B 1 185 ? 9.297 21.5 9.516 1 97.5 185 GLN B N 1
ATOM 3058 C CA . GLN B 1 185 ? 8.859 20.5 8.531 1 97.5 185 GLN B CA 1
ATOM 3059 C C . GLN B 1 185 ? 8.922 19.094 9.109 1 97.5 185 GLN B C 1
ATOM 3061 O O . GLN B 1 185 ? 8.078 18.25 8.789 1 97.5 185 GLN B O 1
ATOM 3066 N N . GLU B 1 186 ? 9.852 18.812 9.945 1 97.38 186 GLU B N 1
ATOM 3067 C CA . GLU B 1 186 ? 10.102 17.453 10.453 1 97.38 186 GLU B CA 1
ATOM 3068 C C . GLU B 1 186 ? 9.016 17.031 11.445 1 97.38 186 GLU B C 1
ATOM 3070 O O . GLU B 1 186 ? 8.961 15.875 11.844 1 97.38 186 GLU B O 1
ATOM 3075 N N . HIS B 1 187 ? 8.117 17.984 11.773 1 97.75 187 HIS B N 1
ATOM 3076 C CA . HIS B 1 187 ? 7.086 17.656 12.758 1 97.75 187 HIS B CA 1
ATOM 3077 C C . HIS B 1 187 ? 5.691 17.938 12.203 1 97.75 187 HIS B C 1
ATOM 3079 O O . HIS B 1 187 ? 4.699 17.797 12.922 1 97.75 187 HIS B O 1
ATOM 3085 N N . CYS B 1 188 ? 5.598 18.281 10.938 1 97.31 188 CYS B N 1
ATOM 3086 C CA . CYS B 1 188 ? 4.344 18.703 10.32 1 97.31 188 CYS B CA 1
ATOM 3087 C C . CYS B 1 188 ? 3.543 17.516 9.828 1 97.31 188 CYS B C 1
ATOM 3089 O O . CYS B 1 188 ? 4.094 16.609 9.195 1 97.31 188 CYS B O 1
ATOM 3091 N N . LEU B 1 189 ? 2.197 17.531 10 1 96.31 189 LEU B N 1
ATOM 3092 C CA . LEU B 1 189 ? 1.311 16.469 9.547 1 96.31 189 LEU B CA 1
ATOM 3093 C C . LEU B 1 189 ? 0.815 16.75 8.133 1 96.31 189 LEU B C 1
ATOM 3095 O O . LEU B 1 189 ? 0.167 15.891 7.523 1 96.31 189 LEU B O 1
ATOM 3099 N N . HIS B 1 190 ? 1.098 17.844 7.617 1 97.06 190 HIS B N 1
ATOM 3100 C CA . HIS B 1 190 ? 0.656 18.281 6.301 1 97.06 190 HIS B CA 1
ATOM 3101 C C . HIS B 1 190 ? -0.864 18.375 6.227 1 97.06 190 HIS B C 1
ATOM 3103 O O . HIS B 1 190 ? -1.46 18.094 5.188 1 97.06 190 HIS B O 1
ATOM 3109 N N . CYS B 1 191 ? -1.475 18.781 7.32 1 97.06 191 CYS B N 1
ATOM 3110 C CA . CYS B 1 191 ? -2.932 18.797 7.371 1 97.06 191 CYS B CA 1
ATOM 3111 C C . CYS B 1 191 ? -3.49 20.031 6.691 1 97.06 191 CYS B C 1
ATOM 3113 O O . CYS B 1 191 ? -4.648 20.047 6.27 1 97.06 191 CYS B O 1
ATOM 3115 N N . GLY B 1 192 ? -2.684 21.125 6.723 1 97.06 192 GLY B N 1
ATOM 3116 C CA . GLY B 1 192 ? -3.094 22.312 5.984 1 97.06 192 GLY B CA 1
ATOM 3117 C C . GLY B 1 192 ? -3.92 23.281 6.812 1 97.06 192 GLY B C 1
ATOM 3118 O O . GLY B 1 192 ? -4.387 24.297 6.301 1 97.06 192 GLY B O 1
ATOM 3119 N N . ASN B 1 193 ? -4.074 23.031 8.125 1 97.19 193 ASN B N 1
ATOM 3120 C CA . ASN B 1 193 ? -4.836 23.938 8.977 1 97.19 193 ASN B CA 1
ATOM 3121 C C . ASN B 1 193 ? -4.27 25.359 8.938 1 97.19 193 ASN B C 1
ATOM 3123 O O . ASN B 1 193 ? -5.023 26.328 8.891 1 97.19 193 ASN B O 1
ATOM 3127 N N . CYS B 1 194 ? -2.99 25.469 8.891 1 97.56 194 CYS B N 1
ATOM 3128 C CA . CYS B 1 194 ? -2.318 26.766 8.914 1 97.56 194 CYS B CA 1
ATOM 3129 C C . CYS B 1 194 ? -2.643 27.562 7.66 1 97.56 194 CYS B C 1
ATOM 3131 O O . CYS B 1 194 ? -2.883 28.766 7.734 1 97.56 194 CYS B O 1
ATOM 3133 N N . MET B 1 195 ? -2.607 26.859 6.566 1 97.69 195 MET B N 1
ATOM 3134 C CA . MET B 1 195 ? -2.943 27.531 5.312 1 97.69 195 MET B CA 1
ATOM 3135 C C . MET B 1 195 ? -4.371 28.062 5.344 1 97.69 195 MET B C 1
ATOM 3137 O O . MET B 1 195 ? -4.625 29.203 4.938 1 97.69 195 MET B O 1
ATOM 3141 N N . LYS B 1 196 ? -5.238 27.281 5.855 1 96 196 LYS B N 1
ATOM 3142 C CA . LYS B 1 196 ? -6.645 27.688 5.91 1 96 196 LYS B CA 1
ATOM 3143 C C . LYS B 1 196 ? -6.848 28.844 6.883 1 96 196 LYS B C 1
ATOM 3145 O O . LYS B 1 196 ? -7.691 29.703 6.648 1 96 196 LYS B O 1
ATOM 3150 N N . ALA B 1 197 ? -6.133 28.906 7.926 1 96.56 197 ALA B N 1
ATOM 3151 C CA . ALA B 1 197 ? -6.316 29.875 9 1 96.56 197 ALA B CA 1
ATOM 3152 C C . ALA B 1 197 ? -5.664 31.203 8.648 1 96.56 197 ALA B C 1
ATOM 3154 O O . ALA B 1 197 ? -5.945 32.219 9.273 1 96.56 197 ALA B O 1
ATOM 3155 N N . CYS B 1 198 ? -4.824 31.188 7.684 1 97.81 198 CYS B N 1
ATOM 3156 C CA . CYS B 1 198 ? -4.062 32.406 7.387 1 97.81 198 CYS B CA 1
ATOM 3157 C C . CYS B 1 198 ? -4.934 33.438 6.676 1 97.81 198 CYS B C 1
ATOM 3159 O O . CYS B 1 198 ? -5.426 33.156 5.574 1 97.81 198 CYS B O 1
ATOM 3161 N N . LEU B 1 199 ? -4.992 34.562 7.121 1 96.44 199 LEU B N 1
ATOM 3162 C CA . LEU B 1 199 ? -5.891 35.594 6.602 1 96.44 199 LEU B CA 1
ATOM 3163 C C . LEU B 1 199 ? -5.258 36.344 5.422 1 96.44 199 LEU B C 1
ATOM 3165 O O . LEU B 1 199 ? -5.965 36.938 4.613 1 96.44 199 LEU B O 1
ATOM 3169 N N . VAL B 1 200 ? -3.955 36.312 5.324 1 97.62 200 VAL B N 1
ATOM 3170 C CA . VAL B 1 200 ? -3.301 37.094 4.273 1 97.62 200 VAL B CA 1
ATOM 3171 C C . VAL B 1 200 ? -2.713 36.125 3.227 1 97.62 200 VAL B C 1
ATOM 3173 O O . VAL B 1 200 ? -1.936 36.562 2.367 1 97.62 200 VAL B O 1
ATOM 3176 N N . GLY B 1 201 ? -2.941 34.844 3.354 1 97.62 201 GLY B N 1
ATOM 3177 C CA . GLY B 1 201 ? -2.5 33.875 2.361 1 97.62 201 GLY B CA 1
ATOM 3178 C C . GLY B 1 201 ? -0.993 33.688 2.328 1 97.62 201 GLY B C 1
ATOM 3179 O O . GLY B 1 201 ? -0.402 33.562 1.255 1 97.62 201 GLY B O 1
ATOM 3180 N N . ALA B 1 202 ? -0.355 33.719 3.496 1 98.25 202 ALA B N 1
ATOM 3181 C CA . ALA B 1 202 ? 1.104 33.656 3.572 1 98.25 202 ALA B CA 1
ATOM 3182 C C . ALA B 1 202 ? 1.6 32.219 3.629 1 98.25 202 ALA B C 1
ATOM 3184 O O . ALA B 1 202 ? 2.807 31.969 3.584 1 98.25 202 ALA B O 1
ATOM 3185 N N . VAL B 1 203 ? 0.726 31.25 3.762 1 98.38 203 VAL B N 1
ATOM 3186 C CA . VAL B 1 203 ? 1.116 29.844 3.832 1 98.38 203 VAL B CA 1
ATOM 3187 C C . VAL B 1 203 ? 0.906 29.172 2.475 1 98.38 203 VAL B C 1
ATOM 3189 O O . VAL B 1 203 ? -0.172 29.281 1.884 1 98.38 203 VAL B O 1
ATOM 3192 N N . GLU B 1 204 ? 1.889 28.5 2.016 1 97.81 204 GLU B N 1
ATOM 3193 C CA . GLU B 1 204 ? 1.808 27.812 0.729 1 97.81 204 GLU B CA 1
ATOM 3194 C C . GLU B 1 204 ? 2.15 26.344 0.868 1 97.81 204 GLU B C 1
ATOM 3196 O O . GLU B 1 204 ? 2.977 25.969 1.701 1 97.81 204 GLU B O 1
ATOM 3201 N N . ARG B 1 205 ? 1.516 25.609 0.03 1 96.94 205 ARG B N 1
ATOM 3202 C CA . ARG B 1 205 ? 1.838 24.188 -0.097 1 96.94 205 ARG B CA 1
ATOM 3203 C C . ARG B 1 205 ? 2.723 23.938 -1.313 1 96.94 205 ARG B C 1
ATOM 3205 O O . ARG B 1 205 ? 2.467 24.469 -2.395 1 96.94 205 ARG B O 1
ATOM 3212 N N . ARG B 1 206 ? 3.699 23.266 -1.009 1 94.56 206 ARG B N 1
ATOM 3213 C CA . ARG B 1 206 ? 4.574 22.891 -2.111 1 94.56 206 ARG B CA 1
ATOM 3214 C C . ARG B 1 206 ? 4.535 21.375 -2.346 1 94.56 206 ARG B C 1
ATOM 3216 O O . ARG B 1 206 ? 4.277 20.609 -1.419 1 94.56 206 ARG B O 1
#

Secondary structure (DSSP, 8-state):
--HHHHHHHIIIII-EEEEEEE-TTS-EEEEEEEEEEEETTEEEEEEETTSHHHHHHHHH-EEEEEEEE-SSGGG-EEEEEEEEEEEEESTTHHHHHHH-TTHHHHS-SHHHHTTEEEEEEEEEEEEEEETTSSS-EEEEEEETTPPP---SEEE-TT-----HHHHH-TT--EEEETTEEEE-GGG-----HHHHH-TT--EEE-/--HHHHHHHIIIII-EEEEEEE-TTS-EEEEEEEEEEEETTEEEEEEETTSHHHHHHHHH-EEEEEEEE-SSGGG-EEEEEEEEEEEEESTTHHHHHHH-TTHHHHS-SHHHHTTEEEEEEEEEEEEEEETTSSS-EEEEEEETTPPP---SEEE-TT-----HHHHH-TT--EEEETTEEEE-GGG-----HHHHH-TT--EEE-